Protein AF-A0A4V2MLA4-F1 (afdb_monomer_lite)

Structure (mmCIF, N/CA/C/O backbone):
data_AF-A0A4V2MLA4-F1
#
_entry.id   AF-A0A4V2MLA4-F1
#
loop_
_atom_site.group_PDB
_atom_site.id
_atom_site.type_symbol
_atom_site.label_atom_id
_atom_site.label_alt_id
_atom_site.label_comp_id
_atom_site.label_asym_id
_atom_site.label_entity_id
_atom_site.label_seq_id
_atom_site.pdbx_PDB_ins_code
_atom_site.Cartn_x
_atom_site.Cartn_y
_atom_site.Cartn_z
_atom_site.occupancy
_atom_site.B_iso_or_equiv
_atom_site.auth_seq_id
_atom_site.auth_comp_id
_atom_site.auth_asym_id
_atom_site.auth_atom_id
_atom_site.pdbx_PDB_model_num
ATOM 1 N N . MET A 1 1 ? 18.076 12.210 10.062 1.00 41.53 1 MET A N 1
ATOM 2 C CA . MET A 1 1 ? 19.014 11.204 9.515 1.00 41.53 1 MET A CA 1
ATOM 3 C C . MET A 1 1 ? 18.924 11.307 7.999 1.00 41.53 1 MET A C 1
ATOM 5 O O . MET A 1 1 ? 17.807 11.365 7.503 1.00 41.53 1 MET A O 1
ATOM 9 N N . LYS A 1 2 ? 20.040 11.474 7.280 1.00 55.75 2 LYS A N 1
ATOM 10 C CA . LYS A 1 2 ? 20.019 11.606 5.814 1.00 55.75 2 LYS A CA 1
ATOM 11 C C . LYS A 1 2 ? 19.765 10.215 5.224 1.00 55.75 2 LYS A C 1
ATOM 13 O O . LYS A 1 2 ? 20.585 9.337 5.453 1.00 55.75 2 LYS A O 1
ATOM 18 N N . THR A 1 3 ? 18.634 10.016 4.548 1.00 68.50 3 THR A N 1
ATOM 19 C CA . THR A 1 3 ? 18.292 8.730 3.920 1.00 68.50 3 THR A CA 1
ATOM 20 C C . THR A 1 3 ? 19.316 8.403 2.831 1.00 68.50 3 THR A C 1
ATOM 22 O O . THR A 1 3 ? 19.643 9.270 2.016 1.00 68.50 3 THR A O 1
ATOM 25 N N . THR A 1 4 ? 19.843 7.184 2.831 1.00 77.75 4 THR A N 1
ATOM 26 C CA . THR A 1 4 ? 20.733 6.657 1.787 1.00 77.75 4 THR A CA 1
ATOM 27 C C . THR A 1 4 ? 19.942 5.799 0.794 1.00 77.75 4 THR A C 1
ATOM 29 O O . THR A 1 4 ? 18.790 5.457 1.051 1.00 77.75 4 THR A O 1
ATOM 32 N N . LEU A 1 5 ? 20.528 5.455 -0.359 1.00 78.94 5 LEU A N 1
ATOM 33 C CA . LEU A 1 5 ? 19.864 4.570 -1.330 1.00 78.94 5 LEU A CA 1
ATOM 34 C C . LEU A 1 5 ? 19.637 3.159 -0.756 1.00 78.94 5 LEU A C 1
ATOM 36 O O . LEU A 1 5 ? 18.605 2.549 -1.028 1.00 78.94 5 LEU A O 1
ATOM 40 N N . ASP A 1 6 ? 20.540 2.686 0.108 1.00 78.25 6 ASP A N 1
ATOM 41 C CA . ASP A 1 6 ? 20.429 1.376 0.762 1.00 78.25 6 ASP A CA 1
ATOM 42 C C . ASP A 1 6 ? 19.224 1.291 1.714 1.00 78.25 6 ASP A C 1
ATOM 44 O O . ASP A 1 6 ? 18.687 0.205 1.940 1.00 78.25 6 ASP A O 1
ATOM 48 N N . ASP A 1 7 ? 18.722 2.431 2.204 1.00 85.31 7 ASP A N 1
ATOM 49 C CA . ASP A 1 7 ? 17.543 2.484 3.074 1.00 85.31 7 ASP A CA 1
ATOM 50 C C . ASP A 1 7 ? 16.249 2.054 2.360 1.00 85.31 7 ASP A C 1
ATOM 52 O O . ASP A 1 7 ? 15.226 1.875 3.023 1.00 85.31 7 ASP A O 1
ATOM 56 N N . TYR A 1 8 ? 16.249 1.894 1.031 1.00 88.81 8 TYR A N 1
ATOM 57 C CA . TYR A 1 8 ? 15.090 1.449 0.238 1.00 88.81 8 TYR A CA 1
ATOM 58 C C . TYR A 1 8 ? 15.125 -0.037 -0.120 1.00 88.81 8 TYR A C 1
ATOM 60 O O . TYR A 1 8 ? 14.136 -0.568 -0.625 1.00 88.81 8 TYR A O 1
ATOM 68 N N . LYS A 1 9 ? 16.234 -0.727 0.164 1.00 88.25 9 LYS A N 1
ATOM 69 C CA . LYS A 1 9 ? 16.404 -2.140 -0.167 1.00 88.25 9 LYS A CA 1
ATOM 70 C C . LYS A 1 9 ? 15.458 -3.020 0.646 1.00 88.25 9 LYS A C 1
ATOM 72 O O . LYS A 1 9 ? 15.705 -3.300 1.821 1.00 88.25 9 LYS A O 1
ATOM 77 N N . LEU A 1 10 ? 14.376 -3.458 0.016 1.00 88.38 10 LEU A N 1
ATOM 78 C CA . LEU A 1 10 ? 13.401 -4.363 0.615 1.00 88.38 10 LEU A CA 1
ATOM 79 C C . LEU A 1 10 ? 13.904 -5.805 0.517 1.00 88.38 10 LEU A C 1
ATOM 81 O O . LEU A 1 10 ? 14.419 -6.210 -0.528 1.00 88.38 10 LEU A O 1
ATOM 85 N N . SER A 1 11 ? 13.758 -6.585 1.584 1.00 87.12 11 SER A N 1
ATOM 86 C CA . SER A 1 11 ? 14.034 -8.020 1.538 1.00 87.12 11 SER A CA 1
ATOM 87 C C . SER A 1 11 ? 12.786 -8.823 1.131 1.00 87.12 11 SER A C 1
ATOM 89 O O . SER A 1 11 ? 11.661 -8.420 1.437 1.00 87.12 11 SER A O 1
ATOM 91 N N . PRO A 1 12 ? 12.945 -10.013 0.517 1.00 84.44 12 PRO A N 1
ATOM 92 C CA . PRO A 1 12 ? 11.810 -10.879 0.189 1.00 84.44 12 PRO A CA 1
ATOM 93 C C . PRO A 1 12 ? 10.926 -11.242 1.394 1.00 84.44 12 PRO A C 1
ATOM 95 O O . PRO A 1 12 ? 9.725 -11.440 1.235 1.00 84.44 12 PRO A O 1
ATOM 98 N N . ALA A 1 13 ? 11.503 -11.315 2.599 1.00 84.75 13 ALA A N 1
ATOM 99 C CA . ALA A 1 13 ? 10.779 -11.642 3.827 1.00 84.75 13 ALA A CA 1
ATOM 100 C C . ALA A 1 13 ? 9.806 -10.533 4.273 1.00 84.75 13 ALA A C 1
ATOM 102 O O . ALA A 1 13 ? 8.879 -10.800 5.035 1.00 84.75 13 ALA A O 1
ATOM 103 N N . GLU A 1 14 ? 10.001 -9.301 3.798 1.00 85.94 14 GLU A N 1
ATOM 104 C CA . GLU A 1 14 ? 9.202 -8.133 4.179 1.00 85.94 14 GLU A CA 1
ATOM 105 C C . GLU A 1 14 ? 8.038 -7.861 3.210 1.00 85.94 14 GLU A C 1
ATOM 107 O O . GLU A 1 14 ? 7.083 -7.181 3.588 1.00 85.94 14 GLU A O 1
ATOM 112 N N . LEU A 1 15 ? 8.067 -8.432 1.996 1.00 84.19 15 LEU A N 1
ATOM 113 C CA . LEU A 1 15 ? 7.023 -8.267 0.973 1.00 84.19 15 LEU A CA 1
ATOM 114 C C . LEU A 1 15 ? 5.600 -8.584 1.467 1.00 84.19 15 LEU A C 1
ATOM 116 O O . LEU A 1 15 ? 4.712 -7.770 1.210 1.00 84.19 15 LEU A O 1
ATOM 120 N N . PRO A 1 16 ? 5.342 -9.683 2.211 1.00 82.88 16 PRO A N 1
ATOM 121 C CA . PRO A 1 16 ? 3.998 -9.958 2.721 1.00 82.88 16 PRO A CA 1
ATOM 122 C C . PRO A 1 16 ? 3.444 -8.826 3.593 1.00 82.88 16 PRO A C 1
ATOM 124 O O . PRO A 1 16 ? 2.249 -8.537 3.558 1.00 82.88 16 PRO A O 1
ATOM 127 N N . GLY A 1 17 ? 4.313 -8.145 4.344 1.00 83.00 17 GLY A N 1
ATOM 128 C CA . GLY A 1 17 ? 3.914 -6.996 5.145 1.00 83.00 17 GLY A CA 1
ATOM 129 C C . GLY A 1 17 ? 3.546 -5.778 4.294 1.00 83.00 17 GLY A C 1
ATOM 130 O O . GLY A 1 17 ? 2.612 -5.061 4.647 1.00 83.00 17 GLY A O 1
ATOM 131 N N . ILE A 1 18 ? 4.218 -5.574 3.155 1.00 87.88 18 ILE A N 1
ATOM 132 C CA . ILE A 1 18 ? 3.876 -4.515 2.190 1.00 87.88 18 ILE A CA 1
ATOM 133 C C . ILE A 1 18 ? 2.531 -4.802 1.525 1.00 87.88 18 ILE A C 1
ATOM 135 O O . ILE A 1 18 ? 1.680 -3.920 1.459 1.00 87.88 18 ILE A O 1
ATOM 139 N N . VAL A 1 19 ? 2.295 -6.046 1.104 1.00 86.56 19 VAL A N 1
ATOM 140 C CA . VAL A 1 19 ? 1.008 -6.469 0.527 1.00 86.56 19 VAL A CA 1
ATOM 141 C C . VAL A 1 19 ? -0.127 -6.295 1.542 1.00 86.56 19 VAL A C 1
ATOM 143 O O . VAL A 1 19 ? -1.178 -5.750 1.206 1.00 86.56 19 VAL A O 1
ATOM 146 N N . GLY A 1 20 ? 0.094 -6.682 2.804 1.00 86.00 20 GLY A N 1
ATOM 147 C CA . GLY A 1 20 ? -0.868 -6.464 3.888 1.00 86.00 20 GLY A CA 1
ATOM 148 C C . GLY A 1 20 ? -1.164 -4.982 4.140 1.00 86.00 20 GLY A C 1
ATOM 149 O O . GLY A 1 20 ? -2.313 -4.612 4.381 1.00 86.00 20 GLY A O 1
ATOM 150 N N . TRP A 1 21 ? -0.149 -4.124 4.026 1.00 89.38 21 TRP A N 1
ATOM 151 C CA . TRP A 1 21 ? -0.308 -2.675 4.105 1.00 89.38 21 TRP A CA 1
ATOM 152 C C . TRP A 1 21 ? -1.125 -2.102 2.929 1.00 89.38 21 TRP A C 1
ATOM 154 O O . TRP A 1 21 ? -2.052 -1.325 3.163 1.00 89.38 21 TRP A O 1
ATOM 164 N N . ILE A 1 22 ? -0.861 -2.517 1.685 1.00 90.19 22 ILE A N 1
ATOM 165 C CA . ILE A 1 22 ? -1.658 -2.087 0.521 1.00 90.19 22 ILE A CA 1
ATOM 166 C C . ILE A 1 22 ? -3.114 -2.526 0.686 1.00 90.19 22 ILE A C 1
ATOM 168 O O . ILE A 1 22 ? -4.025 -1.721 0.518 1.00 90.19 22 ILE A O 1
ATOM 172 N N . ALA A 1 23 ? -3.349 -3.779 1.083 1.00 90.00 23 ALA A N 1
ATOM 173 C CA . ALA A 1 23 ? -4.695 -4.301 1.306 1.00 90.00 23 ALA A CA 1
ATOM 174 C C . ALA A 1 23 ? -5.464 -3.529 2.396 1.00 90.00 23 ALA A C 1
ATOM 176 O O . ALA A 1 23 ? -6.693 -3.412 2.333 1.00 90.00 23 ALA A O 1
ATOM 177 N N . PHE A 1 24 ? -4.752 -3.005 3.399 1.00 91.31 24 PHE A N 1
ATOM 178 C CA . PHE A 1 24 ? -5.323 -2.131 4.420 1.00 91.31 24 PHE A CA 1
ATOM 179 C C . PHE A 1 24 ? -5.779 -0.793 3.822 1.00 91.31 24 PHE A C 1
ATOM 181 O O . PHE A 1 24 ? -6.933 -0.409 4.014 1.00 91.31 24 PHE A O 1
ATOM 188 N N . LEU A 1 25 ? -4.930 -0.118 3.043 1.00 91.44 25 LEU A N 1
ATOM 189 C CA . LEU A 1 25 ? -5.293 1.131 2.362 1.00 91.44 25 LEU A CA 1
ATOM 190 C C . LEU A 1 25 ? -6.412 0.945 1.333 1.00 91.44 25 LEU A C 1
ATOM 192 O O . LEU A 1 25 ? -7.350 1.727 1.289 1.00 91.44 25 LEU A O 1
ATOM 196 N N . GLU A 1 26 ? -6.402 -0.151 0.586 1.00 91.50 26 GLU A N 1
ATOM 197 C CA . GLU A 1 26 ? -7.479 -0.524 -0.342 1.00 91.50 26 GLU A CA 1
ATOM 198 C C . GLU A 1 26 ? -8.786 -0.913 0.382 1.00 91.50 26 GLU A C 1
ATOM 200 O O . GLU A 1 26 ? -9.810 -1.174 -0.249 1.00 91.50 26 GLU A O 1
ATOM 205 N N . THR A 1 27 ? -8.780 -0.974 1.718 1.00 90.62 27 THR A N 1
ATOM 206 C CA . THR A 1 27 ? -9.997 -1.111 2.534 1.00 90.62 27 THR A CA 1
ATOM 207 C C . THR A 1 27 ? -10.428 0.225 3.149 1.00 90.62 27 THR A C 1
ATOM 209 O O . THR A 1 27 ? -11.622 0.503 3.177 1.00 90.62 27 THR A O 1
ATOM 212 N N . PHE A 1 28 ? -9.491 1.037 3.651 1.00 91.94 28 PHE A N 1
ATOM 213 C CA . PHE A 1 28 ? -9.809 2.211 4.484 1.00 91.94 28 PHE A CA 1
ATOM 214 C C . PHE A 1 28 ? -9.391 3.561 3.915 1.00 91.94 28 PHE A C 1
ATOM 216 O O . PHE A 1 28 ? -9.677 4.569 4.555 1.00 91.94 28 PHE A O 1
ATOM 223 N N . GLY A 1 29 ? -8.695 3.593 2.779 1.00 92.25 29 GLY A N 1
ATOM 224 C CA . GLY A 1 29 ? -8.174 4.816 2.177 1.00 92.25 29 GLY A CA 1
ATOM 225 C C . GLY A 1 29 ? -9.256 5.877 2.005 1.00 92.25 29 GLY A C 1
ATOM 226 O O . GLY A 1 29 ? -10.429 5.554 1.801 1.00 92.25 29 GLY A O 1
ATOM 227 N N . SER A 1 30 ? -8.889 7.154 2.113 1.00 91.00 30 SER A N 1
ATOM 228 C CA . SER A 1 30 ? -9.884 8.237 2.176 1.00 91.00 30 SER A CA 1
ATOM 229 C C . SER A 1 30 ? -10.715 8.382 0.897 1.00 91.00 30 SER A C 1
ATOM 231 O O . SER A 1 30 ? -11.807 8.950 0.926 1.00 91.00 30 SER A O 1
ATOM 233 N N . GLY A 1 31 ? -10.221 7.858 -0.225 1.00 87.19 31 GLY A N 1
ATOM 234 C CA . GLY A 1 31 ? -10.922 7.786 -1.500 1.00 87.19 31 GLY A CA 1
ATOM 235 C C . GLY A 1 31 ? -11.660 6.473 -1.754 1.00 87.19 31 GLY A C 1
ATOM 236 O O . GLY A 1 31 ? -12.089 6.275 -2.896 1.00 87.19 31 GLY A O 1
ATOM 237 N N . MET A 1 32 ? -11.767 5.586 -0.759 1.00 89.56 32 MET A N 1
ATOM 238 C CA . MET A 1 32 ? -12.465 4.301 -0.847 1.00 89.56 32 MET A CA 1
ATOM 239 C C . MET A 1 32 ? -13.926 4.410 -0.380 1.00 89.56 32 MET A C 1
ATOM 241 O O . MET A 1 32 ? -14.254 5.271 0.440 1.00 89.56 32 MET A O 1
ATOM 245 N N . PRO A 1 33 ? -14.834 3.547 -0.880 1.00 84.25 33 PRO A N 1
ATOM 246 C CA . PRO A 1 33 ? -16.208 3.497 -0.392 1.00 84.25 33 PRO A CA 1
ATOM 247 C C . PRO A 1 33 ? -16.277 3.202 1.111 1.00 84.25 33 PRO A C 1
ATOM 249 O O . PRO A 1 33 ? -15.558 2.343 1.619 1.00 84.25 33 PRO A O 1
ATOM 252 N N . VAL A 1 34 ? -17.195 3.874 1.809 1.00 79.94 34 VAL A N 1
ATOM 253 C CA . VAL A 1 34 ? -17.460 3.615 3.229 1.00 79.94 34 VAL A CA 1
ATOM 254 C C . VAL A 1 34 ? -18.070 2.222 3.387 1.00 79.94 34 VAL A C 1
ATOM 256 O O . VAL A 1 34 ? -19.056 1.891 2.728 1.00 79.94 34 VAL A O 1
ATOM 259 N N . ILE A 1 35 ? -17.502 1.417 4.281 1.00 81.06 35 ILE A N 1
ATOM 260 C CA . ILE A 1 35 ? -18.034 0.099 4.646 1.00 81.06 35 ILE A CA 1
ATOM 261 C C . ILE A 1 35 ? -18.955 0.213 5.870 1.00 81.06 35 ILE A C 1
ATOM 263 O O . ILE A 1 35 ? -18.733 1.060 6.735 1.00 81.06 35 ILE A O 1
ATOM 267 N N . SER A 1 36 ? -19.982 -0.639 5.954 1.00 73.25 36 SER A N 1
ATOM 268 C CA . SER A 1 36 ? -21.043 -0.558 6.976 1.00 73.25 36 SER A CA 1
ATOM 269 C C . SER A 1 36 ? -20.537 -0.647 8.423 1.00 73.25 36 SER A C 1
ATOM 271 O O . SER A 1 36 ? -21.133 -0.025 9.293 1.00 73.25 36 SER A O 1
ATOM 273 N N . ASP A 1 37 ? -19.416 -1.342 8.660 1.00 77.50 37 ASP A N 1
ATOM 274 C CA . ASP A 1 37 ? -18.774 -1.525 9.975 1.00 77.50 37 ASP A CA 1
ATOM 275 C C . ASP A 1 37 ? -17.315 -1.013 9.997 1.00 77.50 37 ASP A C 1
ATOM 277 O O . ASP A 1 37 ? -16.410 -1.655 10.539 1.00 77.50 37 ASP A O 1
ATOM 281 N N . ALA A 1 38 ? -17.059 0.152 9.388 1.00 81.38 38 ALA A N 1
ATOM 282 C CA . ALA A 1 38 ? -15.704 0.688 9.189 1.00 81.38 38 ALA A CA 1
ATOM 283 C C . ALA A 1 38 ? -14.855 0.756 10.466 1.00 81.38 38 ALA A C 1
ATOM 285 O O . ALA A 1 38 ? -13.670 0.429 10.429 1.00 81.38 38 ALA A O 1
ATOM 286 N N . THR A 1 39 ? -15.457 1.133 11.596 1.00 82.75 39 THR A N 1
ATOM 287 C CA . THR A 1 39 ? -14.780 1.223 12.896 1.00 82.75 39 THR A CA 1
ATOM 288 C C . THR A 1 39 ? -14.265 -0.139 13.363 1.00 82.75 39 THR A C 1
ATOM 290 O O . THR A 1 39 ? -13.076 -0.285 13.645 1.00 82.75 39 THR A O 1
ATOM 293 N N . ARG A 1 40 ? -15.138 -1.155 13.404 1.00 80.94 40 ARG A N 1
ATOM 294 C CA . ARG A 1 40 ? -14.776 -2.521 13.812 1.00 80.94 40 ARG A CA 1
ATOM 295 C C . ARG A 1 40 ? -13.691 -3.087 12.902 1.00 80.94 40 ARG A C 1
ATOM 297 O O . ARG A 1 40 ? -12.659 -3.542 13.387 1.00 80.94 40 ARG A O 1
ATOM 304 N N . GLU A 1 41 ? -13.913 -3.033 11.593 1.00 86.62 41 GLU A N 1
ATOM 305 C CA . GLU A 1 41 ? -12.985 -3.564 10.593 1.00 86.62 41 GLU A CA 1
ATOM 306 C C . GLU A 1 41 ? -11.607 -2.900 10.681 1.00 86.62 41 GLU A C 1
ATOM 308 O O . GLU A 1 41 ? -10.581 -3.579 10.604 1.00 86.62 41 GLU A O 1
ATOM 313 N N . PHE A 1 42 ? -11.560 -1.581 10.883 1.00 89.00 42 PHE A N 1
ATOM 314 C CA . PHE A 1 42 ? -10.305 -0.845 11.030 1.00 89.00 42 PHE A CA 1
ATOM 315 C C . PHE A 1 42 ? -9.478 -1.375 12.202 1.00 89.00 42 PHE A C 1
ATOM 317 O O . PHE A 1 42 ? -8.303 -1.706 12.035 1.00 89.00 42 PHE A O 1
ATOM 324 N N . PHE A 1 43 ? -10.105 -1.520 13.368 1.00 84.44 43 PHE A N 1
ATOM 325 C CA . PHE A 1 43 ? -9.464 -2.014 14.585 1.00 84.44 43 PHE A CA 1
ATOM 326 C C . PHE A 1 43 ? -9.028 -3.480 14.504 1.00 84.44 43 PHE A C 1
ATOM 328 O O . PHE A 1 43 ? -7.994 -3.845 15.059 1.00 84.44 43 PHE A O 1
ATOM 335 N N . VAL A 1 44 ? -9.758 -4.321 13.769 1.00 82.38 44 VAL A N 1
ATOM 336 C CA . VAL A 1 44 ? -9.326 -5.700 13.492 1.00 82.38 44 VAL A CA 1
ATOM 337 C C . VAL A 1 44 ? -8.099 -5.704 12.577 1.00 82.38 44 VAL A C 1
ATOM 339 O O . VAL A 1 44 ? -7.102 -6.384 12.836 1.00 82.38 44 VAL A O 1
ATOM 342 N N . LYS A 1 45 ? -8.140 -4.936 11.486 1.00 86.62 45 LYS A N 1
ATOM 343 C CA . LYS A 1 45 ? -7.092 -4.979 10.461 1.00 86.62 45 LYS A CA 1
ATOM 344 C C . LYS A 1 45 ? -5.805 -4.273 10.878 1.00 86.62 45 LYS A C 1
ATOM 346 O O . LYS A 1 45 ? -4.730 -4.704 10.457 1.00 86.62 45 LYS A O 1
ATOM 351 N N . ILE A 1 46 ? -5.871 -3.250 11.732 1.00 84.88 46 ILE A N 1
ATOM 352 C CA . ILE A 1 46 ? -4.676 -2.529 12.198 1.00 84.88 46 ILE A CA 1
ATOM 353 C C . ILE A 1 46 ? -3.729 -3.420 13.010 1.00 84.88 46 ILE A C 1
ATOM 355 O O . ILE A 1 46 ? -2.512 -3.251 12.937 1.00 84.88 46 ILE A O 1
ATOM 359 N N . ILE A 1 47 ? -4.262 -4.435 13.698 1.00 77.75 47 ILE A N 1
ATOM 360 C CA . ILE A 1 47 ? -3.460 -5.455 14.382 1.00 77.75 47 ILE A CA 1
ATOM 361 C C . ILE A 1 47 ? -2.600 -6.233 13.388 1.00 77.75 47 ILE A C 1
ATOM 363 O O . ILE A 1 47 ? -1.415 -6.443 13.628 1.00 77.75 47 ILE A O 1
ATOM 367 N N . SER A 1 48 ? -3.162 -6.605 12.238 1.00 76.12 48 SER A N 1
ATOM 368 C CA . SER A 1 48 ? -2.405 -7.316 11.199 1.00 76.12 48 SER A CA 1
ATOM 369 C C . SER A 1 48 ? -1.296 -6.441 10.600 1.00 76.12 48 SER A C 1
ATOM 371 O O . SER A 1 48 ? -0.218 -6.937 10.275 1.00 76.12 48 SER A O 1
ATOM 373 N N . VAL A 1 49 ? -1.524 -5.126 10.488 1.00 81.19 49 VAL A N 1
ATOM 374 C CA . VAL A 1 49 ? -0.485 -4.166 10.075 1.00 81.19 49 VAL A CA 1
ATOM 375 C C . VAL A 1 49 ? 0.621 -4.064 11.137 1.00 81.19 49 VAL A C 1
ATOM 377 O O . VAL A 1 49 ? 1.803 -4.052 10.790 1.00 81.19 49 VAL A O 1
ATOM 380 N N . SER A 1 50 ? 0.255 -4.053 12.422 1.00 78.75 50 SER A N 1
ATOM 381 C CA . SER A 1 50 ? 1.193 -4.026 13.553 1.00 78.75 50 SER A CA 1
ATOM 382 C C . SER A 1 50 ? 2.077 -5.272 13.643 1.00 78.75 50 SER A C 1
ATOM 384 O O . SER A 1 50 ? 3.302 -5.155 13.726 1.00 78.75 50 SER A O 1
ATOM 386 N N . ASP A 1 51 ? 1.495 -6.466 13.516 1.00 75.44 51 ASP A N 1
ATOM 387 C CA . ASP A 1 51 ? 2.255 -7.723 13.523 1.00 75.44 51 ASP A CA 1
ATOM 388 C C . ASP A 1 51 ? 3.352 -7.720 12.451 1.00 75.44 51 ASP A C 1
ATOM 390 O O . ASP A 1 51 ? 4.506 -8.074 12.712 1.00 75.44 51 ASP A O 1
ATOM 394 N N . ASN A 1 52 ? 3.002 -7.274 11.242 1.00 74.31 52 ASN A N 1
ATOM 395 C CA . ASN A 1 52 ? 3.926 -7.202 10.117 1.00 74.31 52 ASN A CA 1
ATOM 396 C C . ASN A 1 52 ? 5.010 -6.136 10.316 1.00 74.31 52 ASN A C 1
ATOM 398 O O . ASN A 1 52 ? 6.152 -6.351 9.913 1.00 74.31 52 ASN A O 1
ATOM 402 N N . PHE A 1 53 ? 4.694 -5.021 10.979 1.00 78.62 53 PHE A N 1
ATOM 403 C CA . PHE A 1 53 ? 5.663 -3.964 11.266 1.00 78.62 53 PHE A CA 1
ATOM 404 C C . PHE A 1 53 ? 6.848 -4.446 12.111 1.00 78.62 53 PHE A C 1
ATOM 406 O O . PHE A 1 53 ? 7.988 -4.058 11.849 1.00 78.62 53 PHE A O 1
ATOM 413 N N . SER A 1 54 ? 6.606 -5.314 13.100 1.00 74.19 54 SER A N 1
ATOM 414 C CA . SER A 1 54 ? 7.670 -5.867 13.955 1.00 74.19 54 SER A CA 1
ATOM 415 C C . SER A 1 54 ? 8.738 -6.631 13.157 1.00 74.19 54 SER A C 1
ATOM 417 O O . SER A 1 54 ? 9.907 -6.650 13.542 1.00 74.19 54 SER A O 1
ATOM 419 N N . ARG A 1 55 ? 8.345 -7.195 12.008 1.00 74.19 55 ARG A N 1
ATOM 420 C CA . ARG A 1 55 ? 9.188 -7.988 11.106 1.00 74.19 55 ARG A CA 1
ATOM 421 C C . ARG A 1 55 ? 9.893 -7.149 10.036 1.00 74.19 55 ARG A C 1
ATOM 423 O O . ARG A 1 55 ? 10.741 -7.683 9.329 1.00 74.19 55 ARG A O 1
ATOM 430 N N . MET A 1 56 ? 9.570 -5.858 9.920 1.00 80.62 56 MET A N 1
ATOM 431 C CA . MET A 1 56 ? 10.200 -4.952 8.957 1.00 80.62 56 MET A CA 1
ATOM 432 C C . MET A 1 56 ? 11.441 -4.287 9.538 1.00 80.62 56 MET A C 1
ATOM 434 O O . MET A 1 56 ? 11.381 -3.529 10.504 1.00 80.62 56 MET A O 1
ATOM 438 N N . THR A 1 57 ? 12.570 -4.521 8.894 1.00 84.19 57 THR A N 1
ATOM 439 C CA . THR A 1 57 ? 13.873 -3.927 9.194 1.00 84.19 57 THR A CA 1
ATOM 440 C C . THR A 1 57 ? 14.232 -2.794 8.235 1.00 84.19 57 THR A C 1
ATOM 442 O O . THR A 1 57 ? 14.984 -1.901 8.624 1.00 84.19 57 THR A O 1
ATOM 445 N N . ASN A 1 58 ? 13.667 -2.776 7.021 1.00 87.69 58 ASN A N 1
ATOM 446 C CA . ASN A 1 58 ? 13.938 -1.736 6.038 1.00 87.69 58 ASN A CA 1
ATOM 447 C C . ASN A 1 58 ? 13.460 -0.349 6.534 1.00 87.69 58 ASN A C 1
ATOM 449 O O . ASN A 1 58 ? 12.261 -0.172 6.764 1.00 87.69 58 ASN A O 1
ATOM 453 N N . PRO A 1 59 ? 14.340 0.665 6.641 1.00 87.25 59 PRO A N 1
ATOM 454 C CA . PRO A 1 59 ? 13.971 1.968 7.194 1.00 87.25 59 PRO A CA 1
ATOM 455 C C . PRO A 1 59 ? 12.888 2.719 6.411 1.00 87.25 59 PRO A C 1
ATOM 457 O O . PRO A 1 59 ? 12.027 3.344 7.032 1.00 87.25 59 PRO A O 1
ATOM 460 N N . SER A 1 60 ? 12.902 2.672 5.075 1.00 88.75 60 SER A N 1
ATOM 461 C CA . SER A 1 60 ? 11.964 3.434 4.235 1.00 88.75 60 SER A CA 1
ATOM 462 C C . SER A 1 60 ? 10.556 2.841 4.248 1.00 88.75 60 SER A C 1
ATOM 464 O O . SER A 1 60 ? 9.579 3.564 4.444 1.00 88.75 60 SER A O 1
ATOM 466 N N . TYR A 1 61 ? 10.439 1.520 4.119 1.00 87.31 61 TYR A N 1
ATOM 467 C CA . TYR A 1 61 ? 9.157 0.822 4.226 1.00 87.31 61 TYR A CA 1
ATOM 468 C C . TYR A 1 61 ? 8.629 0.824 5.664 1.00 87.31 61 TYR A C 1
ATOM 470 O O . TYR A 1 61 ? 7.440 1.048 5.897 1.00 87.31 61 TYR A O 1
ATOM 478 N N . ARG A 1 62 ? 9.518 0.693 6.658 1.00 86.25 62 ARG A N 1
ATOM 479 C CA . ARG A 1 62 ? 9.147 0.861 8.066 1.00 86.25 62 ARG A CA 1
ATOM 480 C C . ARG A 1 62 ? 8.659 2.282 8.337 1.00 86.25 62 ARG A C 1
ATOM 482 O O . ARG A 1 62 ? 7.697 2.446 9.077 1.00 86.25 62 ARG A O 1
ATOM 489 N N . TRP A 1 63 ? 9.267 3.309 7.739 1.00 87.25 63 TRP A N 1
ATOM 490 C CA . TRP A 1 63 ? 8.789 4.691 7.855 1.00 87.25 63 TRP A CA 1
ATOM 491 C C . TRP A 1 63 ? 7.351 4.844 7.342 1.00 87.25 63 TRP A C 1
ATOM 493 O O . TRP A 1 63 ? 6.555 5.491 8.026 1.00 87.25 63 TRP A O 1
ATOM 503 N N . MET A 1 64 ? 6.996 4.209 6.215 1.00 81.94 64 MET A N 1
ATOM 504 C CA . MET A 1 64 ? 5.628 4.264 5.685 1.00 81.94 64 MET A CA 1
ATOM 505 C C . MET A 1 64 ? 4.632 3.803 6.743 1.00 81.94 64 MET A C 1
ATOM 507 O O . MET A 1 64 ? 3.780 4.578 7.164 1.00 81.94 64 MET A O 1
ATOM 511 N N . ILE A 1 65 ? 4.798 2.593 7.274 1.00 81.88 65 ILE A N 1
ATOM 512 C CA . ILE A 1 65 ? 3.882 2.064 8.292 1.00 81.88 65 ILE A CA 1
ATOM 513 C C . ILE A 1 65 ? 3.980 2.853 9.607 1.00 81.88 65 ILE A C 1
ATOM 515 O O . ILE A 1 65 ? 2.967 3.124 10.248 1.00 81.88 65 ILE A O 1
ATOM 519 N N . LYS A 1 66 ? 5.179 3.307 9.994 1.00 83.31 66 LYS A N 1
ATOM 520 C CA . LYS A 1 66 ? 5.379 4.104 11.213 1.00 83.31 66 LYS A CA 1
ATOM 521 C C . LYS A 1 66 ? 4.602 5.418 11.178 1.00 83.31 66 LYS A C 1
ATOM 523 O O . LYS A 1 66 ? 4.142 5.856 12.227 1.00 83.31 66 LYS A O 1
ATOM 528 N N . SER A 1 67 ? 4.435 6.044 10.014 1.00 84.31 67 SER A N 1
ATOM 529 C CA . SER A 1 67 ? 3.661 7.286 9.911 1.00 84.31 67 SER A CA 1
ATOM 530 C C . SER A 1 67 ? 2.186 7.095 10.292 1.00 84.31 67 SER A C 1
ATOM 532 O O . SER A 1 67 ? 1.627 7.964 10.954 1.00 84.31 67 SER A O 1
ATOM 534 N N . MET A 1 68 ? 1.600 5.920 10.022 1.00 86.00 68 MET A N 1
ATOM 535 C CA . MET A 1 68 ? 0.278 5.550 10.538 1.00 86.00 68 MET A CA 1
ATOM 536 C C . MET A 1 68 ? 0.275 5.489 12.073 1.00 86.00 68 MET A C 1
ATOM 538 O O . MET A 1 68 ? -0.616 6.052 12.704 1.00 86.00 68 MET A O 1
ATOM 542 N N . PHE A 1 69 ? 1.286 4.872 12.697 1.00 84.50 69 PHE A N 1
ATOM 543 C CA . PHE A 1 69 ? 1.393 4.835 14.163 1.00 84.50 69 PHE A CA 1
ATOM 544 C C . PHE A 1 69 ? 1.627 6.212 14.782 1.00 84.50 69 PHE A C 1
ATOM 546 O O . PHE A 1 69 ? 1.087 6.499 15.846 1.00 84.50 69 PHE A O 1
ATOM 553 N N . THR A 1 70 ? 2.365 7.096 14.111 1.00 84.62 70 THR A N 1
ATOM 554 C CA . THR A 1 70 ? 2.468 8.502 14.520 1.00 84.62 70 THR A CA 1
ATOM 555 C C . THR A 1 70 ? 1.091 9.169 14.519 1.00 84.62 70 THR A C 1
ATOM 557 O O . THR A 1 70 ? 0.745 9.842 15.489 1.00 84.62 70 THR A O 1
ATOM 560 N N . SER A 1 71 ? 0.277 8.944 13.481 1.00 86.69 71 SER A N 1
ATOM 561 C CA . SER A 1 71 ? -1.097 9.457 13.420 1.00 86.69 71 SER A CA 1
ATOM 562 C C . SER A 1 71 ? -1.981 8.888 14.535 1.00 86.69 71 SER A C 1
ATOM 564 O O . SER A 1 71 ? -2.719 9.648 15.161 1.00 86.69 71 SER A O 1
ATOM 566 N N . LEU A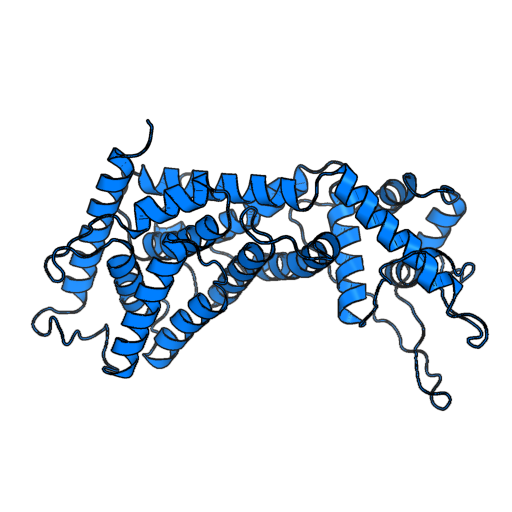 1 72 ? -1.868 7.594 14.857 1.00 86.31 72 LEU A N 1
ATOM 567 C CA . LEU A 1 72 ? -2.559 6.983 16.005 1.00 86.31 72 LEU A CA 1
ATOM 568 C C . LEU A 1 72 ? -2.124 7.606 17.339 1.00 86.31 72 LEU A C 1
ATOM 570 O O . LEU A 1 72 ? -2.964 7.941 18.168 1.00 86.31 72 LEU A O 1
ATOM 574 N N . ASN A 1 73 ? -0.823 7.826 17.532 1.00 83.38 73 ASN A N 1
ATOM 575 C CA . ASN A 1 73 ? -0.281 8.434 18.750 1.00 83.38 73 ASN A CA 1
ATOM 576 C C . ASN A 1 73 ? -0.680 9.909 18.926 1.00 83.38 73 ASN A C 1
ATOM 578 O O . ASN A 1 73 ? -0.546 10.445 20.022 1.00 83.38 73 ASN A O 1
ATOM 582 N N . SER A 1 74 ? -1.193 10.562 17.877 1.00 84.19 74 SER A N 1
ATOM 583 C CA . SER A 1 74 ? -1.756 11.917 17.966 1.00 84.19 74 SER A CA 1
ATOM 584 C C . SER A 1 74 ? -3.174 11.961 18.551 1.00 84.19 74 SER A C 1
ATOM 586 O O . SER A 1 74 ? -3.664 13.040 18.889 1.00 84.19 74 SER A O 1
ATOM 588 N N . ILE A 1 75 ? -3.852 10.815 18.660 1.00 84.31 75 ILE A N 1
ATOM 589 C CA . ILE A 1 75 ? -5.193 10.732 19.236 1.00 84.31 75 ILE A CA 1
ATOM 590 C C . ILE A 1 75 ? -5.094 10.880 20.756 1.00 84.31 75 ILE A C 1
ATOM 592 O O . ILE A 1 75 ? -4.255 10.262 21.411 1.00 84.31 75 ILE A O 1
ATOM 596 N N . THR A 1 76 ? -5.964 11.709 21.333 1.00 80.31 76 THR A N 1
ATOM 597 C CA . THR A 1 76 ? -6.025 11.882 22.790 1.00 80.31 76 THR A CA 1
ATOM 598 C C . THR A 1 76 ? -6.397 10.556 23.455 1.00 80.31 76 THR A C 1
ATOM 600 O O . THR A 1 76 ? -7.331 9.892 23.014 1.00 80.31 76 THR A O 1
ATOM 603 N N . ASN A 1 77 ? -5.684 10.182 24.523 1.00 75.38 77 ASN A N 1
ATOM 604 C CA . ASN A 1 77 ? -5.813 8.878 25.186 1.00 75.38 77 ASN A CA 1
ATOM 605 C C . ASN A 1 77 ? -5.566 7.694 24.227 1.00 75.38 77 ASN A C 1
ATOM 607 O O . ASN A 1 77 ? -6.323 6.726 24.224 1.00 75.38 77 ASN A O 1
ATOM 611 N N . ASN A 1 78 ? -4.504 7.755 23.415 1.00 74.50 78 ASN A N 1
ATOM 612 C CA . ASN A 1 78 ? -4.126 6.724 22.434 1.00 74.50 78 ASN A CA 1
ATOM 613 C C . ASN A 1 78 ? -4.036 5.287 22.995 1.00 74.50 78 ASN A C 1
ATOM 615 O O . ASN A 1 78 ? -4.230 4.343 22.236 1.00 74.50 78 ASN A O 1
ATOM 619 N N . GLN A 1 79 ? -3.831 5.093 24.302 1.00 73.62 79 GLN A N 1
ATOM 620 C CA . GLN A 1 79 ? -3.943 3.782 24.966 1.00 73.62 79 GLN A CA 1
ATOM 621 C C . GLN A 1 79 ? -5.308 3.100 24.711 1.00 73.62 79 GLN A C 1
ATOM 623 O O . GLN A 1 79 ? -5.394 1.877 24.623 1.00 73.62 79 GLN A O 1
ATOM 628 N N . GLN A 1 80 ? -6.375 3.883 24.510 1.00 76.19 80 GLN A N 1
ATOM 629 C CA . GLN A 1 80 ? -7.715 3.392 24.168 1.00 76.19 80 GLN A CA 1
ATOM 630 C C . GLN A 1 80 ? -7.783 2.773 22.764 1.00 76.19 80 GLN A C 1
ATOM 632 O O . GLN A 1 80 ? -8.586 1.869 22.550 1.00 76.19 80 GLN A O 1
ATOM 637 N N . ILE A 1 81 ? -6.920 3.196 21.826 1.00 78.50 81 ILE A N 1
ATOM 638 C CA . ILE A 1 81 ? -6.800 2.574 20.493 1.00 78.50 81 ILE A CA 1
ATOM 639 C C . ILE A 1 81 ? -6.387 1.117 20.649 1.00 78.50 81 ILE A C 1
ATOM 641 O O . ILE A 1 81 ? -6.968 0.246 19.999 1.00 78.50 81 ILE A O 1
ATOM 645 N N . SER A 1 82 ? -5.390 0.855 21.497 1.00 75.56 82 SER A N 1
ATOM 646 C CA . SER A 1 82 ? -4.889 -0.501 21.690 1.00 75.56 82 SER A CA 1
ATOM 647 C C . SER A 1 82 ? -5.953 -1.401 22.301 1.00 75.56 82 SER A C 1
ATOM 649 O O . SER A 1 82 ? -6.291 -2.433 21.722 1.00 75.56 82 SER A O 1
ATOM 651 N N . LEU A 1 83 ? -6.586 -0.944 23.383 1.00 74.25 83 LEU A N 1
ATOM 652 C CA . LEU A 1 83 ? -7.659 -1.680 24.043 1.00 74.25 83 LEU A CA 1
ATOM 653 C C . LEU A 1 83 ? -8.841 -1.968 23.096 1.00 74.25 83 LEU A C 1
ATOM 655 O O . LEU A 1 83 ? -9.331 -3.095 23.047 1.00 74.25 83 LEU A O 1
ATOM 659 N N . ALA A 1 84 ? -9.274 -0.974 22.310 1.00 77.94 84 ALA A N 1
ATOM 660 C CA . ALA A 1 84 ? -10.340 -1.147 21.323 1.00 77.94 84 ALA A CA 1
ATOM 661 C C . ALA A 1 84 ? -9.947 -2.140 20.217 1.00 77.94 84 ALA A C 1
ATOM 663 O O . ALA A 1 84 ? -10.756 -2.981 19.830 1.00 77.94 84 ALA A O 1
ATOM 664 N N . SER A 1 85 ? -8.699 -2.087 19.743 1.00 78.62 85 SER A N 1
ATOM 665 C CA . SER A 1 85 ? -8.183 -3.009 18.724 1.00 78.62 85 SER A CA 1
ATOM 666 C C . SER A 1 85 ? -8.149 -4.447 19.221 1.00 78.62 85 SER A C 1
ATOM 668 O O . SER A 1 85 ? -8.690 -5.337 18.566 1.00 78.62 85 SER A O 1
ATOM 670 N N . GLN A 1 86 ? -7.562 -4.671 20.398 1.00 75.44 86 GLN A N 1
ATOM 671 C CA . GLN A 1 86 ? -7.464 -5.992 21.015 1.00 75.44 86 GLN A CA 1
ATOM 672 C C . GLN A 1 86 ? -8.853 -6.603 21.240 1.00 75.44 86 GLN A C 1
ATOM 674 O O . GLN A 1 86 ? -9.070 -7.773 20.921 1.00 75.44 86 GLN A O 1
ATOM 679 N N . TYR A 1 87 ? -9.815 -5.802 21.710 1.00 74.50 87 TYR A N 1
ATOM 680 C CA . TYR A 1 87 ? -11.189 -6.259 21.887 1.00 74.50 87 TYR A CA 1
ATOM 681 C C . TYR A 1 87 ? -11.874 -6.612 20.561 1.00 74.50 87 TYR A C 1
ATOM 683 O O . TYR A 1 87 ? -12.509 -7.660 20.452 1.00 74.50 87 TYR A O 1
ATOM 691 N N . MET A 1 88 ? -11.730 -5.775 19.530 1.00 77.06 88 MET A N 1
ATOM 692 C CA . MET A 1 88 ? -12.356 -6.027 18.230 1.00 77.06 88 MET A CA 1
ATOM 693 C C . MET A 1 88 ? -11.775 -7.267 17.534 1.00 77.06 88 MET A C 1
ATOM 695 O O . MET A 1 88 ? -12.530 -8.041 16.944 1.00 77.06 88 MET A O 1
ATOM 699 N N . ASP A 1 89 ? -10.466 -7.511 17.638 1.00 75.00 89 ASP A N 1
ATOM 700 C CA . ASP A 1 89 ? -9.833 -8.738 17.128 1.00 75.00 89 ASP A CA 1
ATOM 701 C C . ASP A 1 89 ? -10.219 -9.974 17.951 1.00 75.00 89 ASP A C 1
ATOM 703 O O . ASP A 1 89 ? -10.501 -11.024 17.370 1.00 75.00 89 ASP A O 1
ATOM 707 N N . PHE A 1 90 ? -10.353 -9.851 19.278 1.00 72.50 90 PHE A N 1
ATOM 708 C CA . PHE A 1 90 ? -10.953 -10.898 20.110 1.00 72.50 90 PHE A CA 1
ATOM 709 C C . PHE A 1 90 ? -12.364 -11.255 19.620 1.00 72.50 90 PHE A C 1
ATOM 711 O O . PHE A 1 90 ? -12.659 -12.434 19.405 1.00 72.50 90 PHE A O 1
ATOM 718 N N . CYS A 1 91 ? -13.220 -10.258 19.376 1.00 72.06 91 CYS A N 1
ATOM 719 C CA . CYS A 1 91 ? -14.557 -10.489 18.835 1.00 72.06 91 CYS A CA 1
ATOM 720 C C . CYS A 1 91 ? -14.512 -11.156 17.453 1.00 72.06 91 CYS A C 1
ATOM 722 O O . CYS A 1 91 ? -15.244 -12.111 17.212 1.00 72.06 91 CYS A O 1
ATOM 724 N N . ASN A 1 92 ? -13.631 -10.698 16.561 1.00 73.50 92 ASN A N 1
ATOM 725 C CA . ASN A 1 92 ? -13.485 -11.249 15.214 1.00 73.50 92 ASN A CA 1
ATOM 726 C C . ASN A 1 92 ? -13.045 -12.724 15.207 1.00 73.50 92 ASN A C 1
ATOM 728 O O . ASN A 1 92 ? -13.603 -13.534 14.476 1.00 73.50 92 ASN A O 1
ATOM 732 N N . ARG A 1 93 ? -12.070 -13.100 16.042 1.00 69.25 93 ARG A N 1
ATOM 733 C CA . ARG A 1 93 ? -11.529 -14.473 16.097 1.00 69.25 93 ARG A CA 1
ATOM 734 C C . ARG A 1 93 ? -12.494 -15.497 16.671 1.00 69.25 93 ARG A C 1
ATOM 736 O O . ARG A 1 93 ? -12.401 -16.673 16.334 1.00 69.25 93 ARG A O 1
ATOM 743 N N . ASN A 1 94 ? -13.380 -15.054 17.553 1.00 64.25 94 ASN A N 1
ATOM 744 C CA . ASN A 1 94 ? -14.357 -15.912 18.214 1.00 64.25 94 ASN A CA 1
ATOM 745 C C . ASN A 1 94 ? -15.724 -15.893 17.513 1.00 64.25 94 ASN A C 1
ATOM 747 O O . ASN A 1 94 ? -16.694 -16.371 18.093 1.00 64.25 94 ASN A O 1
ATOM 751 N N . ASP A 1 95 ? -15.803 -15.326 16.301 1.00 62.69 95 ASP A N 1
ATOM 752 C CA . ASP A 1 95 ? -17.047 -15.157 15.535 1.00 62.69 95 ASP A CA 1
ATOM 753 C C . ASP A 1 95 ? -18.159 -14.474 16.355 1.00 62.69 95 ASP A C 1
ATOM 755 O O . ASP A 1 95 ? -19.346 -14.793 16.288 1.00 62.69 95 ASP A O 1
ATOM 759 N N . ILE A 1 96 ? -17.757 -13.519 17.199 1.00 61.66 96 ILE A N 1
ATOM 760 C CA . ILE A 1 96 ? -18.678 -12.746 18.021 1.00 61.66 96 ILE A CA 1
ATOM 761 C C . ILE A 1 96 ? -19.217 -11.616 17.149 1.00 61.66 96 ILE A C 1
ATOM 763 O O . ILE A 1 96 ? -18.525 -10.637 16.844 1.00 61.66 96 ILE A O 1
ATOM 767 N N . SER A 1 97 ? -20.478 -11.742 16.747 1.00 54.09 97 SER A N 1
ATOM 768 C CA . SER A 1 97 ? -21.219 -10.636 16.153 1.00 54.09 97 SER A CA 1
ATOM 769 C C . SER A 1 97 ? -21.658 -9.679 17.259 1.00 54.09 97 SER A C 1
ATOM 771 O O . SER A 1 97 ? -22.491 -10.018 18.101 1.00 54.09 97 SER A O 1
ATOM 773 N N . LEU A 1 98 ? -21.083 -8.475 17.284 1.00 53.25 98 LEU A N 1
ATOM 774 C CA . LEU A 1 98 ? -21.635 -7.381 18.074 1.00 53.25 98 LEU A CA 1
ATOM 775 C C . LEU A 1 98 ? -22.904 -6.933 17.343 1.00 53.25 98 LEU A C 1
ATOM 777 O O . LEU A 1 98 ? -22.795 -6.251 16.325 1.00 53.25 98 LEU A O 1
ATOM 781 N N . ALA A 1 99 ? -24.079 -7.378 17.802 1.00 45.75 99 ALA A N 1
ATOM 782 C CA . ALA A 1 99 ? -25.326 -7.156 17.075 1.00 45.75 99 ALA A CA 1
ATOM 783 C C . ALA A 1 99 ? -25.497 -5.663 16.719 1.00 45.75 99 ALA A C 1
ATOM 785 O O . ALA A 1 99 ? -25.193 -4.800 17.554 1.00 45.75 99 ALA A O 1
ATOM 786 N N . PRO A 1 100 ? -25.925 -5.351 15.485 1.00 42.34 100 PRO A N 1
ATOM 787 C CA . PRO A 1 100 ? -25.900 -3.998 14.936 1.00 42.34 100 PRO A CA 1
ATOM 788 C C . PRO A 1 100 ? -26.807 -3.015 15.686 1.00 42.34 100 PRO A C 1
ATOM 790 O O . PRO A 1 100 ? -26.523 -1.818 15.674 1.00 42.34 100 PRO A O 1
ATOM 793 N N . ASN A 1 101 ? -27.851 -3.504 16.370 1.00 44.72 101 ASN A N 1
ATOM 794 C CA . ASN A 1 101 ? -28.884 -2.674 16.987 1.00 44.72 101 ASN A CA 1
ATOM 795 C C . ASN A 1 101 ? -29.128 -3.042 18.460 1.00 44.72 101 ASN A C 1
ATOM 797 O O . ASN A 1 101 ? -29.227 -4.221 18.805 1.00 44.72 101 ASN A O 1
ATOM 801 N N . ASP A 1 102 ? -29.347 -2.025 19.306 1.00 42.41 102 ASP A N 1
ATOM 802 C CA . ASP A 1 102 ? -29.732 -2.179 20.723 1.00 42.41 102 ASP A CA 1
ATOM 803 C C . ASP A 1 102 ? -30.996 -3.069 20.886 1.00 42.41 102 ASP A C 1
ATOM 805 O O . ASP A 1 102 ? -31.125 -3.805 21.863 1.00 42.41 102 ASP A O 1
ATOM 809 N N . SER A 1 103 ? -31.903 -3.074 19.898 1.00 40.78 103 SER A N 1
ATOM 810 C CA . SER A 1 103 ? -33.180 -3.812 19.909 1.00 40.78 103 SER A CA 1
ATOM 811 C C . SER A 1 103 ? -33.079 -5.320 19.631 1.00 40.78 103 SER A C 1
ATOM 813 O O . SER A 1 103 ? -33.992 -6.072 19.982 1.00 40.78 103 SER A O 1
ATOM 815 N N . GLU A 1 104 ? -31.985 -5.799 19.031 1.00 37.62 104 GLU A N 1
ATOM 816 C CA . GLU A 1 104 ? -31.769 -7.241 18.826 1.00 37.62 104 GLU A CA 1
ATOM 817 C C . GLU A 1 104 ? -31.347 -7.941 20.122 1.00 37.62 104 GLU A C 1
ATOM 819 O O . GLU A 1 104 ? -31.551 -9.142 20.271 1.00 37.62 104 GLU A O 1
ATOM 824 N N . TYR A 1 105 ? -30.845 -7.192 21.107 1.00 42.97 105 TYR A N 1
ATOM 825 C CA . TYR A 1 105 ? -30.484 -7.741 22.414 1.00 42.97 105 TYR A CA 1
ATOM 826 C C . TYR A 1 105 ? -31.696 -7.973 23.328 1.00 42.97 105 TYR A C 1
ATOM 828 O O . TYR A 1 105 ? -31.643 -8.846 24.195 1.00 42.97 105 TYR A O 1
ATOM 836 N N . GLU A 1 106 ? -32.803 -7.247 23.131 1.00 34.31 106 GLU A N 1
ATOM 837 C CA . GLU A 1 106 ? -34.020 -7.396 23.947 1.00 34.31 106 GLU A CA 1
ATOM 838 C C . GLU A 1 106 ? -34.918 -8.568 23.500 1.00 34.31 106 GLU A C 1
ATOM 840 O O . GLU A 1 106 ? -35.726 -9.071 24.285 1.00 34.31 106 GLU A O 1
ATOM 845 N N . SER A 1 107 ? -34.759 -9.061 22.266 1.00 36.44 107 SER A N 1
ATOM 846 C CA . SER A 1 107 ? -35.658 -10.067 21.675 1.00 36.44 107 SER A CA 1
ATOM 847 C C . SER A 1 107 ? -35.118 -11.501 21.645 1.00 36.44 107 SER A C 1
ATOM 849 O O . SER A 1 107 ? -35.905 -12.427 21.445 1.00 36.44 107 SER A O 1
ATOM 851 N N . VAL A 1 108 ? -33.840 -11.744 21.963 1.00 37.97 108 VAL A N 1
ATOM 852 C CA . VAL A 1 108 ? -33.331 -13.111 22.219 1.00 37.97 108 VAL A CA 1
ATOM 853 C C . VAL A 1 108 ? -33.650 -13.515 23.662 1.00 37.97 108 VAL A C 1
ATOM 855 O O . VAL A 1 108 ? -32.777 -13.797 24.485 1.00 37.97 108 VAL A O 1
ATOM 858 N N . SER A 1 109 ? -34.932 -13.475 24.011 1.00 34.69 109 SER A N 1
ATOM 859 C CA . SER A 1 109 ? -35.420 -13.779 25.347 1.00 34.69 109 SER A CA 1
ATOM 860 C C . SER A 1 109 ? -36.112 -15.145 25.396 1.00 34.69 109 SER A C 1
ATOM 862 O O . SER A 1 109 ? -36.805 -15.570 24.478 1.00 34.69 109 SER A O 1
ATOM 864 N N . ILE A 1 110 ? -35.940 -15.792 26.556 1.00 33.75 110 ILE A N 1
ATOM 865 C CA . ILE A 1 110 ? -36.681 -16.960 27.061 1.00 33.75 110 ILE A CA 1
ATOM 866 C C . ILE A 1 110 ? -36.153 -18.326 26.576 1.00 33.75 110 ILE A C 1
ATOM 868 O O . ILE A 1 110 ? -36.855 -19.122 25.962 1.00 33.75 110 ILE A O 1
ATOM 872 N N . GLY A 1 111 ? -34.904 -18.650 26.925 1.00 33.75 111 GLY A N 1
ATOM 873 C CA . GLY A 1 111 ? -34.416 -20.029 26.772 1.00 33.75 111 GLY A CA 1
ATOM 874 C C . GLY A 1 111 ? -32.977 -20.316 27.192 1.00 33.75 111 GLY A C 1
ATOM 875 O O . GLY A 1 111 ? -32.626 -21.482 27.333 1.00 33.75 111 GLY A O 1
ATOM 876 N N . MET A 1 112 ? -32.147 -19.295 27.429 1.00 35.03 112 MET A N 1
ATOM 877 C CA . MET A 1 112 ? -30.745 -19.490 27.814 1.00 35.03 112 MET A CA 1
ATOM 878 C C . MET A 1 112 ? -30.491 -19.158 29.289 1.00 35.03 112 MET A C 1
ATOM 880 O O . MET A 1 112 ? -30.443 -17.978 29.664 1.00 35.03 112 MET A O 1
ATOM 884 N N . PRO A 1 113 ? -30.332 -20.173 30.153 1.00 29.47 113 PRO A N 1
ATOM 885 C CA . PRO A 1 113 ? -29.963 -19.967 31.538 1.00 29.47 113 PRO A CA 1
ATOM 886 C C . PRO A 1 113 ? -28.426 -19.819 31.619 1.00 29.47 113 PRO A C 1
ATOM 888 O O . PRO A 1 113 ? -27.692 -20.658 31.118 1.00 29.47 113 PRO A O 1
ATOM 891 N N . PHE A 1 114 ? -27.952 -18.741 32.256 1.00 34.28 114 PHE A N 1
ATOM 892 C CA . PHE A 1 114 ? -26.571 -18.556 32.752 1.00 34.28 114 PHE A CA 1
ATOM 893 C C . PHE A 1 114 ? -25.391 -18.434 31.764 1.00 34.28 114 PHE A C 1
ATOM 895 O O . PHE A 1 114 ? -24.592 -19.353 31.692 1.00 34.28 114 PHE A O 1
ATOM 902 N N . THR A 1 115 ? -25.167 -17.258 31.153 1.00 40.19 115 THR A N 1
ATOM 903 C CA . THR A 1 115 ? -23.860 -16.523 31.105 1.00 40.19 115 THR A CA 1
ATOM 904 C C . THR A 1 115 ? -23.740 -15.638 29.857 1.00 40.19 115 THR A C 1
ATOM 906 O O . THR A 1 115 ? -23.142 -15.982 28.850 1.00 40.19 115 THR A O 1
ATOM 909 N N . PHE A 1 116 ? -24.292 -14.428 29.956 1.00 36.38 116 PHE A N 1
ATOM 910 C CA . PHE A 1 116 ? -23.871 -13.272 29.153 1.00 36.38 116 PHE A CA 1
ATOM 911 C C . PHE A 1 116 ? -22.898 -12.431 29.997 1.00 36.38 116 PHE A C 1
ATOM 913 O O . PHE A 1 116 ? -22.988 -11.206 30.041 1.00 36.38 116 PHE A O 1
ATOM 920 N N . THR A 1 117 ? -22.015 -13.092 30.755 1.00 44.94 117 THR A N 1
ATOM 921 C CA . THR A 1 117 ? -20.840 -12.434 31.333 1.00 44.94 117 THR A CA 1
ATOM 922 C C . THR A 1 117 ? -20.120 -11.829 30.139 1.00 44.94 117 THR A C 1
ATOM 924 O O . THR A 1 117 ? -19.740 -12.561 29.231 1.00 44.94 117 THR A O 1
ATOM 927 N N . SER A 1 118 ? -20.151 -10.505 30.023 1.00 54.34 118 SER A N 1
ATOM 928 C CA . SER A 1 118 ? -19.987 -9.873 28.716 1.00 54.34 118 SER A CA 1
ATOM 929 C C . SER A 1 118 ? -18.695 -10.259 28.024 1.00 54.34 118 SER A C 1
ATOM 931 O O . SER A 1 118 ? -17.676 -10.428 28.681 1.00 54.34 118 SER A O 1
ATOM 933 N N . TYR A 1 119 ? -18.705 -10.309 26.695 1.00 58.03 119 TYR A N 1
ATOM 934 C CA . TYR A 1 119 ? -17.479 -10.503 25.925 1.00 58.03 119 TYR A CA 1
ATOM 935 C C . TYR A 1 119 ? -16.383 -9.498 26.305 1.00 58.03 119 TYR A C 1
ATOM 937 O O . TYR A 1 119 ? -15.209 -9.832 26.225 1.00 58.03 119 TYR A O 1
ATOM 945 N N . TRP A 1 120 ? -16.764 -8.296 26.757 1.00 62.53 120 TRP A N 1
ATOM 946 C CA . TRP A 1 120 ? -15.852 -7.303 27.325 1.00 62.53 120 TRP A CA 1
ATOM 947 C C . TRP A 1 120 ? -15.238 -7.767 28.656 1.00 62.53 120 TRP A C 1
ATOM 949 O O . TRP A 1 120 ? -14.024 -7.753 28.786 1.00 62.53 120 TRP A O 1
ATOM 959 N N . VAL A 1 121 ? -16.044 -8.272 29.597 1.00 56.53 121 VAL A N 1
ATOM 960 C CA . VAL A 1 121 ? -15.589 -8.891 30.865 1.00 56.53 121 VAL A CA 1
ATOM 961 C C . VAL A 1 121 ? -14.677 -10.088 30.574 1.00 56.53 121 VAL A C 1
ATOM 963 O O . VAL A 1 121 ? -13.575 -10.163 31.091 1.00 56.53 121 VAL A O 1
ATOM 966 N N . THR A 1 122 ? -15.084 -10.995 29.681 1.00 58.03 122 THR A N 1
ATOM 967 C CA . THR A 1 122 ? -14.271 -12.150 29.264 1.00 58.03 122 THR A CA 1
ATOM 968 C C . THR A 1 122 ? -12.942 -11.735 28.636 1.00 58.03 122 THR A C 1
ATOM 970 O O . THR A 1 122 ? -11.928 -12.381 28.882 1.00 58.03 122 THR A O 1
ATOM 973 N N . PHE A 1 123 ? -12.924 -10.662 27.845 1.00 64.50 123 PHE A N 1
ATOM 974 C CA . PHE A 1 123 ? -11.699 -10.095 27.285 1.00 64.50 123 PHE A CA 1
ATOM 975 C C . PHE A 1 123 ? -10.798 -9.458 28.361 1.00 64.50 123 PHE A C 1
ATOM 977 O O . PHE A 1 123 ? -9.574 -9.587 28.294 1.00 64.50 123 PHE A O 1
ATOM 984 N N . LEU A 1 124 ? -11.383 -8.783 29.354 1.00 62.47 124 LEU A N 1
ATOM 985 C CA . LEU A 1 124 ? -10.641 -8.177 30.461 1.00 62.47 124 LEU A CA 1
ATOM 986 C C . LEU A 1 124 ? -10.059 -9.219 31.425 1.00 62.47 124 LEU A C 1
ATOM 988 O O . LEU A 1 124 ? -8.899 -9.093 31.807 1.00 62.47 124 LEU A O 1
ATOM 992 N N . ASP A 1 125 ? -10.827 -10.262 31.739 1.00 56.66 125 ASP A N 1
ATOM 993 C CA . ASP A 1 125 ? -10.485 -11.275 32.743 1.00 56.66 125 ASP A CA 1
ATOM 994 C C . ASP A 1 125 ? -9.785 -12.516 32.164 1.00 56.66 125 ASP A C 1
ATOM 996 O O . ASP A 1 125 ? -9.236 -13.322 32.913 1.00 56.66 125 ASP A O 1
ATOM 1000 N N . GLY A 1 126 ? -9.831 -12.720 30.843 1.00 48.41 126 GLY A N 1
ATOM 1001 C CA . GLY A 1 126 ? -9.189 -13.853 30.173 1.00 48.41 126 GLY A CA 1
ATOM 1002 C C . GLY A 1 126 ? -9.916 -15.201 30.293 1.00 48.41 126 GLY A C 1
ATOM 1003 O O . GLY A 1 126 ? -9.305 -16.220 30.001 1.00 48.41 126 GLY A O 1
ATOM 1004 N N . TYR A 1 127 ? -11.197 -15.255 30.692 1.00 42.16 127 TYR A N 1
ATOM 1005 C CA . TYR A 1 127 ? -11.978 -16.507 30.797 1.00 42.16 127 TYR A CA 1
ATOM 1006 C C . TYR A 1 127 ? -13.427 -16.353 30.273 1.00 42.16 127 TYR A C 1
ATOM 1008 O O . TYR A 1 127 ? -14.086 -15.342 30.526 1.00 42.16 127 TYR A O 1
ATOM 1016 N N . GLY A 1 128 ? -13.960 -17.365 29.562 1.00 40.03 128 GLY A N 1
ATOM 1017 C CA . GLY A 1 128 ? -15.324 -17.373 28.988 1.00 40.03 128 GLY A CA 1
ATOM 1018 C C . GLY A 1 128 ? -15.929 -18.783 28.819 1.00 40.03 128 GLY A C 1
ATOM 1019 O O . GLY A 1 128 ? -15.215 -19.774 28.933 1.00 40.03 128 GLY A O 1
ATOM 1020 N N . TYR A 1 129 ? -17.244 -18.893 28.571 1.00 36.16 129 TYR A N 1
ATOM 1021 C CA . TYR A 1 129 ? -17.972 -20.178 28.448 1.00 36.16 129 TYR A CA 1
ATOM 1022 C C . TYR A 1 129 ? -18.162 -20.642 26.993 1.00 36.16 129 TYR A C 1
ATOM 1024 O O . TYR A 1 129 ? -18.298 -19.822 26.084 1.00 36.16 129 TYR A O 1
ATOM 1032 N N . ARG A 1 130 ? -18.238 -21.969 26.776 1.00 36.72 130 ARG A N 1
ATOM 1033 C CA . ARG A 1 130 ? -18.568 -22.578 25.476 1.00 36.72 130 ARG A CA 1
ATOM 1034 C C . ARG A 1 130 ? -20.043 -22.525 25.149 1.00 36.72 130 ARG A C 1
ATOM 1036 O O . ARG A 1 130 ? -20.877 -22.951 25.939 1.00 36.72 130 ARG A O 1
ATOM 1043 N N . TRP A 1 131 ? -20.335 -22.112 23.920 1.00 33.12 131 TRP A N 1
ATOM 1044 C CA . TRP A 1 131 ? -21.580 -22.453 23.248 1.00 33.12 131 TRP A CA 1
ATOM 1045 C C . TRP A 1 131 ? -21.384 -23.801 22.547 1.00 33.12 131 TRP A C 1
ATOM 1047 O O . TRP A 1 131 ? -20.663 -23.913 21.557 1.00 33.12 131 TRP A O 1
ATOM 1057 N N . GLY A 1 132 ? -21.990 -24.844 23.103 1.00 31.19 132 GLY A N 1
ATOM 1058 C CA . GLY A 1 132 ? -22.096 -26.167 22.500 1.00 31.19 132 GLY A CA 1
ATOM 1059 C C . GLY A 1 132 ? -23.562 -26.581 22.443 1.00 31.19 132 GLY A C 1
ATOM 1060 O O . GLY A 1 132 ? -24.373 -26.117 23.247 1.00 31.19 132 GLY A O 1
ATOM 1061 N N . ARG A 1 133 ? -23.916 -27.459 21.491 1.00 37.16 133 ARG A N 1
ATOM 1062 C CA . ARG A 1 133 ? -25.197 -28.188 21.538 1.00 37.16 133 ARG A CA 1
ATOM 1063 C C . ARG A 1 133 ? -25.367 -28.794 22.934 1.00 37.16 133 ARG A C 1
ATOM 1065 O O . ARG A 1 133 ? -24.374 -29.111 23.581 1.00 37.16 133 ARG A O 1
ATOM 1072 N N . ARG A 1 134 ? -26.624 -28.962 23.351 1.00 41.81 134 ARG A N 1
ATOM 1073 C CA . ARG A 1 134 ? -27.124 -29.362 24.687 1.00 41.81 134 ARG A CA 1
ATOM 1074 C C . ARG A 1 134 ? -26.405 -30.553 25.361 1.00 41.81 134 ARG A C 1
ATOM 1076 O O . ARG A 1 134 ? -26.649 -30.812 26.535 1.00 41.81 134 ARG A O 1
ATOM 1083 N N . ASP A 1 135 ? -25.533 -31.241 24.636 1.00 44.44 135 ASP A N 1
ATOM 1084 C CA . ASP A 1 135 ? -24.926 -32.528 24.932 1.00 44.44 135 ASP A CA 1
ATOM 1085 C C . ASP A 1 135 ? -23.419 -32.416 25.281 1.00 44.44 135 ASP A C 1
ATOM 1087 O O . ASP A 1 135 ? -22.841 -33.402 25.728 1.00 44.44 135 ASP A O 1
ATOM 1091 N N . ASP A 1 136 ? -22.781 -31.243 25.126 1.00 43.69 136 ASP A N 1
ATOM 1092 C CA . ASP A 1 136 ? -21.368 -31.013 25.501 1.00 43.69 136 ASP A CA 1
ATOM 1093 C C . ASP A 1 136 ? -21.148 -29.616 26.143 1.00 43.69 136 ASP A C 1
ATOM 1095 O O . ASP A 1 136 ? -20.820 -28.648 25.449 1.00 43.69 136 ASP A O 1
ATOM 1099 N N . PRO A 1 137 ? -21.353 -29.479 27.471 1.00 39.97 137 PRO A N 1
ATOM 1100 C CA . PRO A 1 137 ? -21.258 -28.216 28.212 1.00 39.97 137 PRO A CA 1
ATOM 1101 C C . PRO A 1 137 ? -19.826 -27.857 28.656 1.00 39.97 137 PRO A C 1
ATOM 1103 O O . PRO A 1 137 ? -19.652 -27.082 29.599 1.00 39.97 137 PRO A O 1
ATOM 1106 N N . GLY A 1 138 ? -18.789 -28.437 28.044 1.00 38.53 138 GLY A N 1
ATOM 1107 C CA . GLY A 1 138 ? -17.407 -28.233 28.479 1.00 38.53 138 GLY A CA 1
ATOM 1108 C C . GLY A 1 138 ? -16.992 -26.755 28.493 1.00 38.53 138 GLY A C 1
ATOM 1109 O O . GLY A 1 138 ? -17.052 -26.082 27.468 1.00 38.53 138 GLY A O 1
ATOM 1110 N N . LEU A 1 139 ? -16.526 -26.258 29.646 1.00 39.75 139 LEU A N 1
ATOM 1111 C CA . LEU A 1 139 ? -15.737 -25.024 29.738 1.00 39.75 139 LEU A CA 1
ATOM 1112 C C . LEU A 1 139 ? -14.544 -25.155 28.786 1.00 39.75 139 LEU A C 1
ATOM 1114 O O . LEU A 1 139 ? -13.739 -26.070 28.958 1.00 39.75 139 LEU A O 1
ATOM 1118 N N . TYR A 1 140 ? -14.391 -24.246 27.824 1.00 38.69 140 TYR A N 1
ATOM 1119 C CA . TYR A 1 140 ? -13.056 -24.005 27.293 1.00 38.69 140 TYR A CA 1
ATOM 1120 C C . TYR A 1 140 ? -12.408 -22.852 28.036 1.00 38.69 140 TYR A C 1
ATOM 1122 O O . TYR A 1 140 ? -13.017 -21.818 28.294 1.00 38.69 140 TYR A O 1
ATOM 1130 N N . GLN A 1 141 ? -11.136 -23.050 28.353 1.00 38.38 141 GLN A N 1
ATOM 1131 C CA . GLN A 1 141 ? -10.231 -21.970 28.676 1.00 38.38 141 GLN A CA 1
ATOM 1132 C C . GLN A 1 141 ? -10.141 -21.086 27.428 1.00 38.38 141 GLN A C 1
ATOM 1134 O O . GLN A 1 141 ? -9.598 -21.506 26.406 1.00 38.38 141 GLN A O 1
ATOM 1139 N N . VAL A 1 142 ? -10.712 -19.881 27.484 1.00 40.56 142 VAL A N 1
ATOM 1140 C CA . VAL A 1 142 ? -10.267 -18.820 26.581 1.00 40.56 142 VAL A CA 1
ATOM 1141 C C . VAL A 1 142 ? -8.825 -18.583 26.998 1.00 40.56 142 VAL A C 1
ATOM 1143 O O . VAL A 1 142 ? -8.573 -18.125 28.103 1.00 40.56 142 VAL A O 1
ATOM 1146 N N . THR A 1 143 ? -7.865 -19.036 26.201 1.00 40.16 143 THR A N 1
ATOM 1147 C CA . THR A 1 143 ? -6.464 -18.741 26.486 1.00 40.16 143 THR A CA 1
ATOM 1148 C C . THR A 1 143 ? -6.332 -17.225 26.501 1.00 40.16 143 THR A C 1
ATOM 1150 O O . THR A 1 143 ? -6.760 -16.576 25.545 1.00 40.16 143 THR A O 1
ATOM 1153 N N . GLU A 1 144 ? -5.815 -16.683 27.601 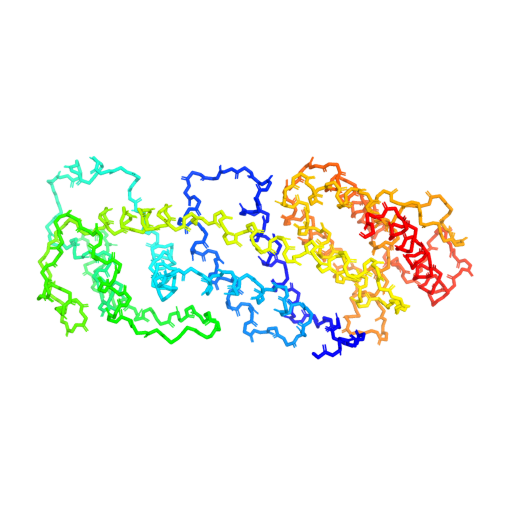1.00 43.22 144 GLU A N 1
ATOM 1154 C CA . GLU A 1 144 ? -5.617 -15.253 27.824 1.00 43.22 144 GLU A CA 1
ATOM 1155 C C . GLU A 1 144 ? -5.127 -14.579 26.532 1.00 43.22 144 GLU A C 1
ATOM 1157 O O . GLU A 1 144 ? -4.116 -14.983 25.945 1.00 43.22 144 GLU A O 1
ATOM 1162 N N . TYR A 1 145 ? -5.913 -13.626 26.019 1.00 43.50 145 TYR A N 1
ATOM 1163 C CA . TYR A 1 145 ? -5.648 -13.023 24.718 1.00 43.50 145 TYR A CA 1
ATOM 1164 C C . TYR A 1 145 ? -4.552 -11.964 24.845 1.00 43.50 145 TYR A C 1
ATOM 1166 O O . TYR A 1 145 ? -4.821 -10.769 24.877 1.00 43.50 145 TYR A O 1
ATOM 1174 N N . HIS A 1 146 ? -3.301 -12.417 24.901 1.00 46.50 146 HIS A N 1
ATOM 1175 C CA . HIS A 1 146 ? -2.097 -11.577 24.921 1.00 46.50 146 HIS A CA 1
ATOM 1176 C C . HIS A 1 146 ? -1.644 -11.170 23.523 1.00 46.50 146 HIS A C 1
ATOM 1178 O O . HIS A 1 146 ? -0.449 -11.195 23.220 1.00 46.50 146 HIS A O 1
ATOM 1184 N N . LYS A 1 147 ? -2.565 -10.852 22.608 1.00 47.97 147 LYS A N 1
ATOM 1185 C CA . LYS A 1 147 ? -2.105 -10.224 21.371 1.00 47.97 147 LYS A CA 1
ATOM 1186 C C . LYS A 1 147 ? -1.891 -8.749 21.647 1.00 47.97 147 LYS A C 1
ATOM 1188 O O . LYS A 1 147 ? -2.784 -7.934 21.446 1.00 47.97 147 LYS A O 1
ATOM 1193 N N . GLU A 1 148 ? -0.698 -8.439 22.134 1.00 52.41 148 GLU A N 1
ATOM 1194 C CA . GLU A 1 148 ? -0.213 -7.075 22.273 1.00 52.41 148 GLU A CA 1
ATOM 1195 C C . GLU A 1 148 ? -0.315 -6.403 20.901 1.00 52.41 148 GLU A C 1
ATOM 1197 O O . GLU A 1 148 ? 0.416 -6.741 19.961 1.00 52.41 148 GLU A O 1
ATOM 1202 N N . LEU A 1 149 ? -1.238 -5.449 20.754 1.00 54.56 149 LEU A N 1
ATOM 1203 C CA . LEU A 1 149 ? -1.102 -4.494 19.671 1.00 54.56 149 LEU A CA 1
ATOM 1204 C C . LEU A 1 149 ? 0.118 -3.648 20.026 1.00 54.56 149 LEU A C 1
ATOM 1206 O O . LEU A 1 149 ? 0.027 -2.655 20.738 1.00 54.56 149 LEU A O 1
ATOM 1210 N N . ASN A 1 150 ? 1.266 -4.044 19.491 1.00 55.50 150 ASN A N 1
ATOM 1211 C CA . ASN A 1 150 ? 2.529 -3.353 19.688 1.00 55.50 150 ASN A CA 1
ATOM 1212 C C . ASN A 1 150 ? 2.565 -2.041 18.883 1.00 55.50 150 ASN A C 1
ATOM 1214 O O . ASN A 1 150 ? 3.357 -1.903 17.950 1.00 55.50 150 ASN A O 1
ATOM 1218 N N . ILE A 1 151 ? 1.696 -1.072 19.212 1.00 58.41 151 ILE A N 1
ATOM 1219 C CA . ILE A 1 151 ? 1.858 0.305 18.733 1.00 58.41 151 ILE A CA 1
ATOM 1220 C C . ILE A 1 151 ? 3.155 0.824 19.360 1.00 58.41 151 ILE A C 1
ATOM 1222 O O . ILE A 1 151 ? 3.238 0.943 20.585 1.00 58.41 151 ILE A O 1
ATOM 1226 N N . PRO A 1 152 ? 4.184 1.165 18.565 1.00 55.94 152 PRO A N 1
ATOM 1227 C CA . PRO A 1 152 ? 5.416 1.693 19.125 1.00 55.94 152 PRO A CA 1
ATOM 1228 C C . PRO A 1 152 ? 5.132 2.945 19.967 1.00 55.94 152 PRO A C 1
ATOM 1230 O O . PRO A 1 152 ? 4.499 3.885 19.479 1.00 55.94 152 PRO A O 1
ATOM 1233 N N . HIS A 1 153 ? 5.670 2.967 21.192 1.00 52.81 153 HIS A N 1
ATOM 1234 C CA . HIS A 1 153 ? 5.573 4.067 22.165 1.00 52.81 153 HIS A CA 1
ATOM 1235 C C . HIS A 1 153 ? 4.236 4.214 22.915 1.00 52.81 153 HIS A C 1
ATOM 1237 O O . HIS A 1 153 ? 3.984 5.279 23.477 1.00 52.81 153 HIS A O 1
ATOM 1243 N N . VAL A 1 154 ? 3.401 3.173 22.964 1.00 55.00 154 VAL A N 1
ATOM 1244 C CA . VAL A 1 154 ? 2.252 3.125 23.883 1.00 55.00 154 VAL A CA 1
ATOM 1245 C C . VAL A 1 154 ? 2.606 2.233 25.072 1.00 55.00 154 VAL A C 1
ATOM 1247 O O . VAL A 1 154 ? 2.605 1.015 24.939 1.00 55.00 154 VAL A O 1
ATOM 1250 N N . ASP A 1 155 ? 2.905 2.832 26.230 1.00 55.59 155 ASP A N 1
ATOM 1251 C CA . ASP A 1 155 ? 2.869 2.101 27.503 1.00 55.59 155 ASP A CA 1
ATOM 1252 C C . ASP A 1 155 ? 1.396 1.905 27.873 1.00 55.59 155 ASP A C 1
ATOM 1254 O O . ASP A 1 155 ? 0.686 2.870 28.179 1.00 55.59 155 ASP A O 1
ATOM 1258 N N . GLU A 1 156 ? 0.905 0.670 27.778 1.00 60.25 156 GLU A N 1
ATOM 1259 C CA . GLU A 1 156 ? -0.479 0.329 28.107 1.00 60.25 156 GLU A CA 1
ATOM 1260 C C . GLU A 1 156 ? -0.691 0.319 29.622 1.00 60.25 156 GLU A C 1
ATOM 1262 O O . GLU A 1 156 ? -0.616 -0.715 30.284 1.00 60.25 156 GLU A O 1
ATOM 1267 N N . ASP A 1 157 ? -1.037 1.474 30.190 1.00 64.56 157 ASP A N 1
ATOM 1268 C CA . ASP A 1 157 ? -1.723 1.491 31.478 1.00 64.56 157 ASP A CA 1
ATOM 1269 C C . ASP A 1 157 ? -3.173 1.033 31.268 1.00 64.56 157 ASP A C 1
ATOM 1271 O O . ASP A 1 157 ? -4.091 1.827 31.037 1.00 64.56 157 ASP A O 1
ATOM 1275 N N . ARG A 1 158 ? -3.367 -0.291 31.286 1.00 61.75 158 ARG A N 1
ATOM 1276 C CA . ARG A 1 158 ? -4.651 -0.937 30.987 1.00 61.75 158 ARG A CA 1
ATOM 1277 C C . ARG A 1 158 ? -5.771 -0.447 31.907 1.00 61.75 158 ARG A C 1
ATOM 1279 O O . ARG A 1 158 ? -6.886 -0.235 31.433 1.00 61.75 158 ARG A O 1
ATOM 1286 N N . TYR A 1 159 ? -5.483 -0.209 33.189 1.00 60.34 159 TYR A N 1
ATOM 1287 C CA . TYR A 1 159 ? -6.464 0.314 34.144 1.00 60.34 159 TYR A CA 1
ATOM 1288 C C . TYR A 1 159 ? -6.933 1.718 33.744 1.00 60.34 159 TYR A C 1
ATOM 1290 O O . TYR A 1 159 ? -8.138 1.963 33.639 1.00 60.34 159 TYR A O 1
ATOM 1298 N N . ASN A 1 160 ? -5.997 2.627 33.458 1.00 66.31 160 ASN A N 1
ATOM 1299 C CA . ASN A 1 160 ? -6.334 3.989 33.048 1.00 66.31 160 ASN A CA 1
ATOM 1300 C C . ASN A 1 160 ? -7.022 4.030 31.677 1.00 66.31 160 ASN A C 1
ATOM 1302 O O . ASN A 1 160 ? -7.976 4.791 31.500 1.00 66.31 160 ASN A O 1
ATOM 1306 N N . ALA A 1 161 ? -6.620 3.172 30.737 1.00 66.31 161 ALA A N 1
ATOM 1307 C CA . ALA A 1 161 ? -7.267 3.046 29.435 1.00 66.31 161 ALA A CA 1
ATOM 1308 C C . ALA A 1 161 ? -8.728 2.582 29.561 1.00 66.31 161 ALA A C 1
ATOM 1310 O O . ALA A 1 161 ? -9.616 3.203 28.969 1.00 66.31 161 ALA A O 1
ATOM 1311 N N . ILE A 1 162 ? -8.986 1.545 30.371 1.00 65.81 162 ILE A N 1
ATOM 1312 C CA . ILE A 1 162 ? -10.340 1.061 30.671 1.00 65.81 162 ILE A CA 1
ATOM 1313 C C . ILE A 1 162 ? -11.145 2.171 31.340 1.00 65.81 162 ILE A C 1
ATOM 1315 O O . ILE A 1 162 ? -12.208 2.519 30.835 1.00 65.81 162 ILE A O 1
ATOM 1319 N N . SER A 1 163 ? -10.629 2.755 32.427 1.00 67.25 163 SER A N 1
ATOM 1320 C CA . SER A 1 163 ? -11.292 3.815 33.197 1.00 67.25 163 SER A CA 1
ATOM 1321 C C . SER A 1 163 ? -11.691 5.001 32.314 1.00 67.25 163 SER A C 1
ATOM 1323 O O . SER A 1 163 ? -12.837 5.457 32.324 1.00 67.25 163 SER A O 1
ATOM 1325 N N . ALA A 1 164 ? -10.773 5.456 31.461 1.00 70.19 164 ALA A N 1
ATOM 1326 C CA . ALA A 1 164 ? -11.036 6.552 30.548 1.00 70.19 164 ALA A CA 1
ATOM 1327 C C . ALA A 1 164 ? -12.038 6.162 29.444 1.00 70.19 164 ALA A C 1
ATOM 1329 O O . ALA A 1 164 ? -12.855 7.003 29.065 1.00 70.19 164 ALA A O 1
ATOM 1330 N N . LEU A 1 165 ? -12.007 4.923 28.929 1.00 69.25 165 LEU A N 1
ATOM 1331 C CA . LEU A 1 165 ? -12.934 4.475 27.883 1.00 69.25 165 LEU A CA 1
ATOM 1332 C C . LEU A 1 165 ? -14.354 4.367 28.444 1.00 69.25 165 LEU A C 1
ATOM 1334 O O . LEU A 1 165 ? -15.283 4.878 27.839 1.00 69.25 165 LEU A O 1
ATOM 1338 N N . VAL A 1 166 ? -14.522 3.776 29.630 1.00 66.62 166 VAL A N 1
ATOM 1339 C CA . VAL A 1 166 ? -15.838 3.578 30.261 1.00 66.62 166 VAL A CA 1
ATOM 1340 C C . VAL A 1 166 ? -16.414 4.846 30.897 1.00 66.62 166 VAL A C 1
ATOM 1342 O O . VAL A 1 166 ? -17.598 4.873 31.222 1.00 66.62 166 VAL A O 1
ATOM 1345 N N . SER A 1 167 ? -15.628 5.918 31.038 1.00 65.81 167 SER A N 1
ATOM 1346 C CA . SER A 1 167 ? -16.113 7.211 31.548 1.00 65.81 167 SER A CA 1
ATOM 1347 C C . SER A 1 167 ? -17.233 7.828 30.693 1.00 65.81 167 SER A C 1
ATOM 1349 O O . SER A 1 167 ? -18.057 8.584 31.209 1.00 65.81 167 SER A O 1
ATOM 1351 N N . SER A 1 168 ? -17.305 7.492 29.398 1.00 59.12 168 SER A N 1
ATOM 1352 C CA . SER A 1 168 ? -18.381 7.922 28.492 1.00 59.12 168 SER A CA 1
ATOM 1353 C C . SER A 1 168 ? -19.627 7.036 28.546 1.00 59.12 168 SER A C 1
ATOM 1355 O O . SER A 1 168 ? -20.653 7.389 27.963 1.00 59.12 168 SER A O 1
ATOM 1357 N N . TRP A 1 169 ? -19.574 5.910 29.258 1.00 60.41 169 TRP A N 1
ATOM 1358 C CA . TRP A 1 169 ? -20.698 4.997 29.405 1.00 60.41 169 TRP A CA 1
ATOM 1359 C C . TRP A 1 169 ? -21.788 5.637 30.278 1.00 60.41 169 TRP A C 1
ATOM 1361 O O . TRP A 1 169 ? -21.502 6.272 31.297 1.00 60.41 169 TRP A O 1
ATOM 1371 N N . LYS A 1 170 ? -23.055 5.489 29.875 1.00 51.72 170 LYS A N 1
ATOM 1372 C CA . LYS A 1 170 ? -24.227 5.890 30.664 1.00 51.72 170 LYS A CA 1
ATOM 1373 C C . LYS A 1 170 ? -25.156 4.692 30.934 1.00 51.72 170 LYS A C 1
ATOM 1375 O O . LYS A 1 170 ? -25.587 4.069 29.964 1.00 51.72 170 LYS A O 1
ATOM 1380 N N . PRO A 1 171 ? -25.513 4.405 32.205 1.00 51.28 171 PRO A N 1
ATOM 1381 C CA . PRO A 1 171 ? -24.965 5.018 33.420 1.00 51.28 171 PRO A CA 1
ATOM 1382 C C . PRO A 1 171 ? -23.470 4.698 33.574 1.00 51.28 171 PRO A C 1
ATOM 1384 O O . PRO A 1 171 ? -23.029 3.615 33.198 1.00 51.28 171 PRO A O 1
ATOM 1387 N N . THR A 1 172 ? -22.697 5.652 34.098 1.00 51.84 172 THR A N 1
ATOM 1388 C CA . THR A 1 172 ? -21.260 5.459 34.325 1.00 51.84 172 THR A CA 1
ATOM 1389 C C . THR A 1 172 ? -21.073 4.329 35.334 1.00 51.84 172 THR A C 1
ATOM 1391 O O . THR A 1 172 ? -21.683 4.389 36.407 1.00 51.84 172 THR A O 1
ATOM 1394 N N . PRO A 1 173 ? -20.286 3.289 35.012 1.00 50.47 173 PRO A N 1
ATOM 1395 C CA . PRO A 1 173 ? -20.047 2.205 35.945 1.00 50.47 173 PRO A CA 1
ATOM 1396 C C . PRO A 1 173 ? -19.420 2.735 37.235 1.00 50.47 173 PRO A C 1
ATOM 1398 O O . PRO A 1 173 ? -18.633 3.681 37.202 1.00 50.47 173 PRO A O 1
ATOM 1401 N N . SER A 1 174 ? -19.772 2.147 38.380 1.00 48.06 174 SER A N 1
ATOM 1402 C CA . SER A 1 174 ? -19.156 2.539 39.650 1.00 48.06 174 SER A CA 1
ATOM 1403 C C . SER A 1 174 ? -17.645 2.277 39.616 1.00 48.06 174 SER A C 1
ATOM 1405 O O . SER A 1 174 ? -17.176 1.368 38.929 1.00 48.06 174 SER A O 1
ATOM 1407 N N . ASN A 1 175 ? -16.864 3.026 40.399 1.00 49.59 175 ASN A N 1
ATOM 1408 C CA . ASN A 1 175 ? -15.429 2.747 40.551 1.00 49.59 175 ASN A CA 1
ATOM 1409 C C . ASN A 1 175 ? -15.184 1.299 41.014 1.00 49.59 175 ASN A C 1
ATOM 1411 O O . ASN A 1 175 ? -14.220 0.672 40.593 1.00 49.59 175 ASN A O 1
ATOM 1415 N N . GLU A 1 176 ? -16.097 0.743 41.815 1.00 46.09 176 GLU A N 1
ATOM 1416 C CA . GLU A 1 176 ? -16.088 -0.662 42.234 1.00 46.09 176 GLU A CA 1
ATOM 1417 C C . GLU A 1 176 ? -16.288 -1.630 41.061 1.00 46.09 176 GLU A C 1
ATOM 1419 O O . GLU A 1 176 ? -15.626 -2.660 41.019 1.00 46.09 176 GLU A O 1
ATOM 1424 N N . PHE A 1 177 ? -17.136 -1.297 40.080 1.00 48.91 177 PHE A N 1
ATOM 1425 C CA . PHE A 1 177 ? -17.283 -2.080 38.850 1.00 48.91 177 PHE A CA 1
ATOM 1426 C C . PHE A 1 177 ? -15.981 -2.080 38.039 1.00 48.91 177 PHE A C 1
ATOM 1428 O O . PHE A 1 177 ? -15.529 -3.138 37.625 1.00 48.91 177 PHE A O 1
ATOM 1435 N N . ILE A 1 178 ? -15.337 -0.923 37.857 1.00 50.16 178 ILE A N 1
ATOM 1436 C CA . ILE A 1 178 ? -14.076 -0.808 37.097 1.00 50.16 178 ILE A CA 1
ATOM 1437 C C . ILE A 1 178 ? -12.943 -1.576 37.797 1.00 50.16 178 ILE A C 1
ATOM 1439 O O . ILE A 1 178 ? -12.224 -2.346 37.161 1.00 50.16 178 ILE A O 1
ATOM 1443 N N . VAL A 1 179 ? -12.813 -1.417 39.118 1.00 47.75 179 VAL A N 1
ATOM 1444 C CA . VAL A 1 179 ? -11.819 -2.137 39.927 1.00 47.75 179 VAL A CA 1
ATOM 1445 C C . VAL A 1 179 ? -12.090 -3.643 39.904 1.00 47.75 179 VAL A C 1
ATOM 1447 O O . VAL A 1 179 ? -11.166 -4.408 39.640 1.00 47.75 179 VAL A O 1
ATOM 1450 N N . ALA A 1 180 ? -13.339 -4.088 40.078 1.00 46.34 180 ALA A N 1
ATOM 1451 C CA . ALA A 1 180 ? -13.688 -5.509 40.043 1.00 46.34 180 ALA A CA 1
ATOM 1452 C C . ALA A 1 180 ? -13.366 -6.159 38.687 1.00 46.34 180 ALA A C 1
ATOM 1454 O O . ALA A 1 180 ? -12.821 -7.251 38.679 1.00 46.34 180 ALA A O 1
ATOM 1455 N N . GLN A 1 181 ? -13.600 -5.476 37.561 1.00 50.41 181 GLN A N 1
ATOM 1456 C CA . GLN A 1 181 ? -13.281 -5.962 36.203 1.00 50.41 181 GLN A CA 1
ATOM 1457 C C . GLN A 1 181 ? -11.780 -6.037 35.883 1.00 50.41 181 GLN A C 1
ATOM 1459 O O . GLN A 1 181 ? -11.390 -6.614 34.879 1.00 50.41 181 GLN A O 1
ATOM 1464 N N . THR A 1 182 ? -10.933 -5.398 36.690 1.00 49.62 182 THR A N 1
ATOM 1465 C CA . THR A 1 182 ? -9.470 -5.458 36.528 1.00 49.62 182 THR A CA 1
ATOM 1466 C C . THR A 1 182 ? -8.814 -6.408 37.528 1.00 49.62 182 THR A C 1
ATOM 1468 O O . THR A 1 182 ? -7.610 -6.637 37.448 1.00 49.62 182 THR A O 1
ATOM 1471 N N . THR A 1 183 ? -9.586 -6.956 38.479 1.00 41.00 183 THR A N 1
ATOM 1472 C CA . THR A 1 183 ? -9.049 -7.728 39.611 1.00 41.00 183 THR A CA 1
ATOM 1473 C C . THR A 1 183 ? -9.803 -9.023 39.945 1.00 41.00 183 THR A C 1
ATOM 1475 O O . THR A 1 183 ? -9.214 -9.887 40.591 1.00 41.00 183 THR A O 1
ATOM 1478 N N . THR A 1 184 ? -11.061 -9.218 39.518 1.00 43.78 184 THR A N 1
ATOM 1479 C CA . THR A 1 184 ? -11.893 -10.383 39.890 1.00 43.78 184 THR A CA 1
ATOM 1480 C C . THR A 1 184 ? -13.057 -10.661 38.916 1.00 43.78 184 THR A C 1
ATOM 1482 O O . THR A 1 184 ? -13.934 -9.818 38.737 1.00 43.78 184 THR A O 1
ATOM 1485 N N . GLY A 1 185 ? -13.158 -11.900 38.411 1.00 47.78 185 GLY A N 1
ATOM 1486 C CA . GLY A 1 185 ? -14.202 -12.378 37.481 1.00 47.78 185 GLY A CA 1
ATOM 1487 C C . GLY A 1 185 ? -15.634 -12.495 38.034 1.00 47.78 185 GLY A C 1
ATOM 1488 O O . GLY A 1 185 ? -16.237 -13.570 38.019 1.00 47.78 185 GLY A O 1
ATOM 1489 N N . SER A 1 186 ? -16.205 -11.399 38.536 1.00 44.34 186 SER A N 1
ATOM 1490 C CA . SER A 1 186 ? -17.581 -11.346 39.047 1.00 44.34 186 SER A CA 1
ATOM 1491 C C . SER A 1 186 ? -18.621 -11.318 37.912 1.00 44.34 186 SER A C 1
ATOM 1493 O O . SER A 1 186 ? -18.642 -10.414 37.078 1.00 44.34 186 SER A O 1
ATOM 1495 N N . GLN A 1 187 ? -19.520 -12.312 37.897 1.00 47.91 187 GLN A N 1
ATOM 1496 C CA . GLN A 1 187 ? -20.444 -12.640 36.794 1.00 47.91 187 GLN A CA 1
ATOM 1497 C C . GLN A 1 187 ? -21.802 -11.904 36.782 1.00 47.91 187 GLN A C 1
ATOM 1499 O O . GLN A 1 187 ? -22.775 -12.393 36.200 1.00 47.91 187 GLN A O 1
ATOM 1504 N N . ALA A 1 188 ? -21.931 -10.738 37.405 1.00 42.84 188 ALA A N 1
ATOM 1505 C CA . ALA A 1 188 ? -23.220 -10.046 37.456 1.00 42.84 188 ALA A CA 1
ATOM 1506 C C . ALA A 1 188 ? -23.303 -8.928 36.403 1.00 42.84 188 ALA A C 1
ATOM 1508 O O . ALA A 1 188 ? -22.818 -7.830 36.652 1.00 42.84 188 ALA A O 1
ATOM 1509 N N . ASN A 1 189 ? -23.905 -9.217 35.234 1.00 46.06 189 ASN A N 1
ATOM 1510 C CA . ASN A 1 189 ? -24.845 -8.364 34.462 1.00 46.06 189 ASN A CA 1
ATOM 1511 C C . ASN A 1 189 ? -24.816 -8.666 32.948 1.00 46.06 189 ASN A C 1
ATOM 1513 O O . ASN A 1 189 ? -23.755 -8.790 32.347 1.00 46.06 189 ASN A O 1
ATOM 1517 N N . LYS A 1 190 ? -26.010 -8.766 32.337 1.00 40.47 190 LYS A N 1
ATOM 1518 C CA . LYS A 1 190 ? -26.262 -9.218 30.948 1.00 40.47 190 LYS A CA 1
ATOM 1519 C C . LYS A 1 190 ? -26.292 -8.103 29.879 1.00 40.47 190 LYS A C 1
ATOM 1521 O O . LYS A 1 190 ? -26.410 -8.398 28.698 1.00 40.47 190 LYS A O 1
ATOM 1526 N N . THR A 1 191 ? -26.153 -6.839 30.269 1.00 46.88 191 THR A N 1
ATOM 1527 C CA . THR A 1 191 ? -26.138 -5.648 29.396 1.00 46.88 191 THR A CA 1
ATOM 1528 C C . THR A 1 191 ? -24.808 -5.236 28.699 1.00 46.88 191 THR A C 1
ATOM 1530 O O . THR A 1 191 ? -24.857 -4.268 27.940 1.00 46.88 191 THR A O 1
ATOM 1533 N N . PRO A 1 192 ? -23.606 -5.840 28.879 1.00 54.19 192 PRO A N 1
ATOM 1534 C CA . PRO A 1 192 ? -22.380 -5.091 28.556 1.00 54.19 192 PRO A CA 1
ATOM 1535 C C . PRO A 1 192 ? -21.827 -5.223 27.120 1.00 54.19 192 PRO A C 1
ATOM 1537 O O . PRO A 1 192 ? -20.955 -4.441 26.765 1.00 54.19 192 PRO A O 1
ATOM 1540 N N . ALA A 1 193 ? -22.311 -6.138 26.265 1.00 49.88 193 ALA A N 1
ATOM 1541 C CA . ALA A 1 193 ? -21.772 -6.308 24.898 1.00 49.88 193 ALA A CA 1
ATOM 1542 C C . ALA A 1 193 ? -22.237 -5.217 23.907 1.00 49.88 193 ALA A C 1
ATOM 1544 O O . ALA A 1 193 ? -21.410 -4.587 23.250 1.00 49.88 193 ALA A O 1
ATOM 1545 N N . ALA A 1 194 ? -23.548 -4.945 23.848 1.00 53.66 194 ALA A N 1
ATOM 1546 C CA . ALA A 1 194 ? -24.116 -3.841 23.062 1.00 53.66 194 ALA A CA 1
ATOM 1547 C C . ALA A 1 194 ? -23.529 -2.493 23.502 1.00 53.66 194 ALA A C 1
ATOM 1549 O O . ALA A 1 194 ? -23.109 -1.668 22.693 1.00 53.66 194 ALA A O 1
ATOM 1550 N N . ALA A 1 195 ? -23.417 -2.324 24.819 1.00 57.41 195 ALA A N 1
ATOM 1551 C CA . ALA A 1 195 ? -22.795 -1.165 25.419 1.00 57.41 195 ALA A CA 1
ATOM 1552 C C . ALA A 1 195 ? -21.299 -1.043 25.091 1.00 57.41 195 ALA A C 1
ATOM 1554 O O . ALA A 1 195 ? -20.866 0.065 24.813 1.00 57.41 195 ALA A O 1
ATOM 1555 N N . ALA A 1 196 ? -20.521 -2.133 25.060 1.00 60.28 196 ALA A N 1
ATOM 1556 C CA . ALA A 1 196 ? -19.108 -2.092 24.666 1.00 60.28 196 ALA A CA 1
ATOM 1557 C C . ALA A 1 196 ? -18.924 -1.718 23.184 1.00 60.28 196 ALA A C 1
ATOM 1559 O O . ALA A 1 196 ? -18.051 -0.912 22.866 1.00 60.28 196 ALA A O 1
ATOM 1560 N N . LYS A 1 197 ? -19.782 -2.228 22.283 1.00 66.06 197 LYS A N 1
ATOM 1561 C CA . LYS A 1 197 ? -19.808 -1.802 20.871 1.00 66.06 197 LYS A CA 1
ATOM 1562 C C . LYS A 1 197 ? -20.084 -0.301 20.767 1.00 66.06 197 LYS A C 1
ATOM 1564 O O . LYS A 1 197 ? -19.285 0.433 20.195 1.00 66.06 197 LYS A O 1
ATOM 1569 N N . LYS A 1 198 ? -21.179 0.152 21.381 1.00 68.81 198 LYS A N 1
ATOM 1570 C CA . LYS A 1 198 ? -21.592 1.559 21.409 1.00 68.81 198 LYS A CA 1
ATOM 1571 C C . LYS A 1 198 ? -20.525 2.459 22.027 1.00 68.81 198 LYS A C 1
ATOM 1573 O O . LYS A 1 198 ? -20.283 3.541 21.520 1.00 68.81 198 LYS A O 1
ATOM 1578 N N . LEU A 1 199 ? -19.835 1.990 23.066 1.00 70.81 199 LEU A N 1
ATOM 1579 C CA . LEU A 1 199 ? -18.737 2.705 23.710 1.00 70.81 199 LEU A CA 1
ATOM 1580 C C . LEU A 1 199 ? -17.571 2.950 22.748 1.00 70.81 199 LEU A C 1
ATOM 1582 O O . LEU A 1 199 ? -17.066 4.069 22.673 1.00 70.81 199 LEU A O 1
ATOM 1586 N N . ILE A 1 200 ? -17.156 1.913 22.012 1.00 76.44 200 ILE A N 1
ATOM 1587 C CA . ILE A 1 200 ? -16.070 2.011 21.030 1.00 76.44 200 ILE A CA 1
ATOM 1588 C C . ILE A 1 200 ? -16.501 2.867 19.836 1.00 76.44 200 ILE A C 1
ATOM 1590 O O . ILE A 1 200 ? -15.714 3.698 19.387 1.00 76.44 200 ILE A O 1
ATOM 1594 N N . ASP A 1 201 ? -17.741 2.728 19.367 1.00 78.00 201 ASP A N 1
ATOM 1595 C CA . ASP A 1 201 ? -18.284 3.522 18.260 1.00 78.00 201 ASP A CA 1
ATOM 1596 C C . ASP A 1 201 ? -18.431 5.010 18.631 1.00 78.00 201 ASP A C 1
ATOM 1598 O O . ASP A 1 201 ? -17.992 5.882 17.876 1.00 78.00 201 ASP A O 1
ATOM 1602 N N . ASP A 1 202 ? -18.973 5.322 19.813 1.00 78.56 202 ASP A N 1
ATOM 1603 C CA . ASP A 1 202 ? -19.108 6.689 20.335 1.00 78.56 202 ASP A CA 1
ATOM 1604 C C . ASP A 1 202 ? -17.731 7.333 20.527 1.00 78.56 202 ASP A C 1
ATOM 1606 O O . ASP A 1 202 ? -17.505 8.493 20.163 1.00 78.56 202 ASP A O 1
ATOM 1610 N N . TRP A 1 203 ? -16.782 6.572 21.076 1.00 83.31 203 TRP A N 1
ATOM 1611 C CA . TRP A 1 203 ? -15.414 7.033 21.251 1.00 83.31 203 TRP A CA 1
ATOM 1612 C C . TRP A 1 203 ? -14.706 7.268 19.910 1.00 83.31 203 TRP A C 1
ATOM 1614 O O . TRP A 1 203 ? -14.087 8.321 19.727 1.00 83.31 203 TRP A O 1
ATOM 1624 N N . ALA A 1 204 ? -14.815 6.337 18.959 1.00 85.38 204 ALA A N 1
ATOM 1625 C CA . ALA A 1 204 ? -14.232 6.475 17.627 1.00 85.38 204 ALA A CA 1
ATOM 1626 C C . ALA A 1 204 ? -14.816 7.693 16.897 1.00 85.38 204 ALA A C 1
ATOM 1628 O O . ALA A 1 204 ? -14.061 8.501 16.354 1.00 85.38 204 ALA A O 1
ATOM 1629 N N . THR A 1 205 ? -16.135 7.885 16.981 1.00 85.50 205 THR A N 1
ATOM 1630 C CA . THR A 1 205 ? -16.844 9.042 16.416 1.00 85.50 205 THR A CA 1
ATOM 1631 C C . THR A 1 205 ? -16.342 10.350 17.023 1.00 85.50 205 THR A C 1
ATOM 1633 O O . THR A 1 205 ? -15.977 11.273 16.295 1.00 85.50 205 THR A O 1
ATOM 1636 N N . LYS A 1 206 ? -16.236 10.427 18.357 1.00 85.62 206 LYS A N 1
ATOM 1637 C CA . LYS A 1 206 ? -15.717 11.608 19.068 1.00 85.62 206 LYS A CA 1
ATOM 1638 C C . LYS A 1 206 ? -14.285 11.968 18.652 1.00 85.62 206 LYS A C 1
ATOM 1640 O O . LYS A 1 206 ? -13.932 13.145 18.658 1.00 85.62 206 LYS A O 1
ATOM 1645 N N . ASN A 1 207 ? -13.474 10.974 18.293 1.00 85.75 207 ASN A N 1
ATOM 1646 C CA . ASN A 1 207 ? -12.083 11.150 17.866 1.00 85.75 207 ASN A CA 1
ATOM 1647 C C . ASN A 1 207 ? -11.903 11.168 16.336 1.00 85.75 207 ASN A C 1
ATOM 1649 O O . ASN A 1 207 ? -10.770 11.153 15.855 1.00 85.75 207 ASN A O 1
ATOM 1653 N N . ASN A 1 208 ? -13.000 11.224 15.570 1.00 86.81 208 ASN A N 1
ATOM 1654 C CA . ASN A 1 208 ? -13.010 11.219 14.105 1.00 86.81 208 ASN A CA 1
ATOM 1655 C C . ASN A 1 208 ? -12.208 10.054 13.490 1.00 86.81 208 ASN A C 1
ATOM 1657 O O . ASN A 1 208 ? -11.463 10.221 12.520 1.00 86.81 208 ASN A O 1
ATOM 1661 N N . MET A 1 209 ? -12.318 8.869 14.085 1.00 85.56 209 MET A N 1
ATOM 1662 C CA . MET A 1 209 ? -11.672 7.659 13.593 1.00 85.56 209 MET A CA 1
ATOM 1663 C C . MET A 1 209 ? -12.635 6.815 12.746 1.00 85.56 209 MET A C 1
ATOM 1665 O O . MET A 1 209 ? -13.835 6.825 13.008 1.00 85.56 209 MET A O 1
ATOM 1669 N N . PRO A 1 210 ? -12.132 6.069 11.747 1.00 88.19 210 PRO A N 1
ATOM 1670 C CA . PRO A 1 210 ? -10.726 5.988 11.325 1.00 88.19 210 PRO A CA 1
ATOM 1671 C C . PRO A 1 210 ? -10.260 7.157 10.438 1.00 88.19 210 PRO A C 1
ATOM 1673 O O . PRO A 1 210 ? -9.063 7.297 10.189 1.00 88.19 210 PRO A O 1
ATOM 1676 N N . ALA A 1 211 ? -11.184 8.013 9.988 1.00 88.38 211 ALA A N 1
ATOM 1677 C CA . ALA A 1 211 ? -10.954 9.011 8.943 1.00 88.38 211 ALA A CA 1
ATOM 1678 C C . ALA A 1 211 ? -9.735 9.915 9.189 1.00 88.38 211 ALA A C 1
ATOM 1680 O O . ALA A 1 211 ? -8.887 10.042 8.308 1.00 88.38 211 ALA A O 1
ATOM 1681 N N . LYS A 1 212 ? -9.597 10.502 10.387 1.00 87.69 212 LYS A N 1
ATOM 1682 C CA . LYS A 1 212 ? -8.460 11.375 10.726 1.00 87.69 212 LYS A CA 1
ATOM 1683 C C . LYS A 1 212 ? -7.119 10.656 10.552 1.00 87.69 212 LYS A C 1
ATOM 1685 O O . LYS A 1 212 ? -6.205 11.200 9.941 1.00 87.69 212 LYS A O 1
ATOM 1690 N N . VAL A 1 213 ? -7.008 9.437 11.082 1.00 89.81 213 VAL A N 1
ATOM 1691 C CA . VAL A 1 213 ? -5.764 8.653 11.055 1.00 89.81 213 VAL A CA 1
ATOM 1692 C C . VAL A 1 213 ? -5.365 8.336 9.619 1.00 89.81 213 VAL A C 1
ATOM 1694 O O . VAL A 1 213 ? -4.199 8.500 9.267 1.00 89.81 213 VAL A O 1
ATOM 1697 N N . ILE A 1 214 ? -6.331 7.920 8.793 1.00 91.88 214 ILE A N 1
ATOM 1698 C CA . ILE A 1 214 ? -6.101 7.607 7.380 1.00 91.88 214 ILE A CA 1
ATOM 1699 C C . ILE A 1 214 ? -5.673 8.851 6.600 1.00 91.88 214 ILE A C 1
ATOM 1701 O O . ILE A 1 214 ? -4.676 8.795 5.888 1.00 91.88 214 ILE A O 1
ATOM 1705 N N . ILE A 1 215 ? -6.365 9.980 6.766 1.00 90.62 215 ILE A N 1
ATOM 1706 C CA . ILE A 1 215 ? -6.041 11.221 6.047 1.00 90.62 215 ILE A CA 1
ATOM 1707 C C . ILE A 1 215 ? -4.631 11.708 6.401 1.00 90.62 215 ILE A C 1
ATOM 1709 O O . ILE A 1 215 ? -3.848 12.038 5.509 1.00 90.62 215 ILE A O 1
ATOM 1713 N N . ASP A 1 216 ? -4.279 11.718 7.690 1.00 89.62 216 ASP A N 1
ATOM 1714 C CA . ASP A 1 216 ? -2.936 12.103 8.138 1.00 89.62 216 ASP A CA 1
ATOM 1715 C C . ASP A 1 216 ? -1.876 11.124 7.612 1.00 89.62 216 ASP A C 1
ATOM 1717 O O . ASP A 1 216 ? -0.763 11.512 7.243 1.00 89.62 216 ASP A O 1
ATOM 1721 N N . PHE A 1 217 ? -2.216 9.835 7.557 1.00 89.62 217 PHE A N 1
ATOM 1722 C CA . PHE A 1 217 ? -1.334 8.812 7.022 1.00 89.62 217 PHE A CA 1
ATOM 1723 C C . PHE A 1 217 ? -1.074 8.999 5.515 1.00 89.62 217 PHE A C 1
ATOM 1725 O O . PHE A 1 217 ? 0.080 9.034 5.083 1.00 89.62 217 PHE A O 1
ATOM 1732 N N . GLU A 1 218 ? -2.116 9.175 4.710 1.00 91.94 218 GLU A N 1
ATOM 1733 C CA . GLU A 1 218 ? -2.011 9.408 3.264 1.00 91.94 218 GLU A CA 1
ATOM 1734 C C . GLU A 1 218 ? -1.301 10.731 2.946 1.00 91.94 218 GLU A C 1
ATOM 1736 O O . GLU A 1 218 ? -0.480 10.793 2.029 1.00 91.94 218 GLU A O 1
ATOM 1741 N N . ALA A 1 219 ? -1.509 11.774 3.757 1.00 90.69 219 ALA A N 1
ATOM 1742 C CA . ALA A 1 219 ? -0.780 13.032 3.620 1.00 90.69 219 ALA A CA 1
ATOM 1743 C C . ALA A 1 219 ? 0.742 12.841 3.748 1.00 90.69 219 ALA A C 1
ATOM 1745 O O . ALA A 1 219 ? 1.498 13.424 2.968 1.00 90.69 219 ALA A O 1
ATOM 1746 N N . ASN A 1 220 ? 1.201 11.991 4.675 1.00 89.38 220 ASN A N 1
ATOM 1747 C CA . ASN A 1 220 ? 2.623 11.659 4.800 1.00 89.38 220 ASN A CA 1
ATOM 1748 C C . ASN A 1 220 ? 3.151 10.915 3.566 1.00 89.38 220 ASN A C 1
ATOM 1750 O O . ASN A 1 220 ? 4.250 11.213 3.096 1.00 89.38 220 ASN A O 1
ATOM 1754 N N . GLN A 1 221 ? 2.371 9.990 3.001 1.00 91.50 221 GLN A N 1
ATOM 1755 C CA . GLN A 1 221 ? 2.745 9.285 1.770 1.00 91.50 221 GLN A CA 1
ATOM 1756 C C . GLN A 1 221 ? 2.881 10.247 0.585 1.00 91.50 221 GLN A C 1
ATOM 1758 O O . GLN A 1 221 ? 3.873 10.189 -0.144 1.00 91.50 221 GLN A O 1
ATOM 1763 N N . ARG A 1 222 ? 1.943 11.192 0.438 1.00 92.50 222 ARG A N 1
ATOM 1764 C CA . ARG A 1 222 ? 2.011 12.252 -0.577 1.00 92.50 222 ARG A CA 1
ATOM 1765 C C . ARG A 1 222 ? 3.251 13.124 -0.413 1.00 92.50 222 ARG A C 1
ATOM 1767 O O . ARG A 1 222 ? 3.923 13.413 -1.402 1.00 92.50 222 ARG A O 1
ATOM 1774 N N . LEU A 1 223 ? 3.578 13.535 0.814 1.00 91.44 223 LEU A N 1
ATOM 1775 C CA . LEU A 1 223 ? 4.802 14.297 1.087 1.00 91.44 223 LEU A CA 1
ATOM 1776 C C . LEU A 1 223 ? 6.045 13.508 0.669 1.00 91.44 223 LEU A C 1
ATOM 1778 O O . LEU A 1 223 ? 6.886 14.037 -0.051 1.00 91.44 223 LEU A O 1
ATOM 1782 N N . LYS A 1 224 ? 6.119 12.221 1.019 1.00 92.50 224 LYS A N 1
ATOM 1783 C CA . LYS A 1 224 ? 7.247 11.368 0.634 1.00 92.50 224 LYS A CA 1
ATOM 1784 C C . LYS A 1 224 ? 7.366 11.175 -0.872 1.00 92.50 224 LYS A C 1
ATOM 1786 O O . LYS A 1 224 ? 8.483 11.203 -1.383 1.00 92.50 224 LYS A O 1
ATOM 1791 N N . MET A 1 225 ? 6.252 10.990 -1.580 1.00 95.12 225 MET A N 1
ATOM 1792 C CA . MET A 1 225 ? 6.267 10.931 -3.041 1.00 95.12 225 MET A CA 1
ATOM 1793 C C . MET A 1 225 ? 6.811 12.239 -3.622 1.00 95.12 225 MET A C 1
ATOM 1795 O O . MET A 1 225 ? 7.725 12.208 -4.439 1.00 95.12 225 MET A O 1
ATOM 1799 N N . ASN A 1 226 ? 6.323 13.391 -3.156 1.00 94.06 226 ASN A N 1
ATOM 1800 C CA . ASN A 1 226 ? 6.821 14.692 -3.606 1.00 94.06 226 ASN A CA 1
ATOM 1801 C C . ASN A 1 226 ? 8.320 14.880 -3.321 1.00 94.06 226 ASN A C 1
ATOM 1803 O O . ASN A 1 226 ? 9.038 15.367 -4.193 1.00 94.06 226 ASN A O 1
ATOM 1807 N N . ASP A 1 227 ? 8.807 14.458 -2.152 1.00 92.75 227 ASP A N 1
ATOM 1808 C CA . ASP A 1 227 ? 10.233 14.505 -1.810 1.00 92.75 227 ASP A CA 1
ATOM 1809 C C . ASP A 1 227 ? 11.074 13.627 -2.746 1.00 92.75 227 ASP A C 1
ATOM 1811 O O . ASP A 1 227 ? 12.149 14.034 -3.189 1.00 92.75 227 ASP A O 1
ATOM 1815 N N . LEU A 1 228 ? 10.584 12.429 -3.082 1.00 94.69 228 LEU A N 1
ATOM 1816 C CA . LEU A 1 228 ? 11.244 11.537 -4.036 1.00 94.69 228 LEU A CA 1
ATOM 1817 C C . LEU A 1 228 ? 11.268 12.142 -5.442 1.00 94.69 228 LEU A C 1
ATOM 1819 O O . LEU A 1 228 ? 12.311 12.146 -6.094 1.00 94.69 228 LEU A O 1
ATOM 1823 N N . LEU A 1 229 ? 10.154 12.714 -5.897 1.00 95.25 229 LEU A N 1
ATOM 1824 C CA . LEU A 1 229 ? 10.080 13.385 -7.194 1.00 95.25 229 LEU A CA 1
ATOM 1825 C C . LEU A 1 229 ? 11.038 14.583 -7.250 1.00 95.25 229 LEU A C 1
ATOM 1827 O O . LEU A 1 229 ? 11.762 14.725 -8.229 1.00 95.25 229 LEU A O 1
ATOM 1831 N N . LYS A 1 230 ? 11.130 15.391 -6.186 1.00 93.31 230 LYS A N 1
ATOM 1832 C CA . LYS A 1 230 ? 12.011 16.573 -6.108 1.00 93.31 230 LYS A CA 1
ATOM 1833 C C . LYS A 1 230 ? 13.478 16.252 -5.765 1.00 93.31 230 LYS A C 1
ATOM 1835 O O . LYS A 1 230 ? 14.307 17.162 -5.745 1.00 93.31 230 LYS A O 1
ATOM 1840 N N . SER A 1 231 ? 13.828 14.990 -5.509 1.00 92.25 231 SER A N 1
ATOM 1841 C CA . SER A 1 231 ? 15.200 14.583 -5.175 1.00 92.25 231 SER A CA 1
ATOM 1842 C C . SER A 1 231 ? 16.197 14.922 -6.290 1.00 92.25 231 SER A C 1
ATOM 1844 O O . SER A 1 231 ? 15.935 14.709 -7.474 1.00 92.25 231 SER A O 1
ATOM 1846 N N . THR A 1 232 ? 17.388 15.386 -5.913 1.00 88.81 232 THR A N 1
ATOM 1847 C CA . THR A 1 232 ? 18.513 15.594 -6.841 1.00 88.81 232 THR A CA 1
ATOM 1848 C C . THR A 1 232 ? 19.447 14.387 -6.933 1.00 88.81 232 THR A C 1
ATOM 1850 O O . THR A 1 232 ? 20.324 14.359 -7.794 1.00 88.81 232 THR A O 1
ATOM 1853 N N . ALA A 1 233 ? 19.281 13.390 -6.059 1.00 89.31 233 ALA A N 1
ATOM 1854 C CA . ALA A 1 233 ? 20.033 12.144 -6.125 1.00 89.31 233 ALA A CA 1
ATOM 1855 C C . ALA A 1 233 ? 19.459 11.229 -7.214 1.00 89.31 233 ALA A C 1
ATOM 1857 O O . ALA A 1 233 ? 18.240 11.084 -7.302 1.00 89.31 233 ALA A O 1
ATOM 1858 N N . ALA A 1 234 ? 20.341 10.590 -7.983 1.00 88.88 234 ALA A N 1
ATOM 1859 C CA . ALA A 1 234 ? 19.957 9.558 -8.939 1.00 88.88 234 ALA A CA 1
ATOM 1860 C C . ALA A 1 234 ? 19.438 8.315 -8.203 1.00 88.88 234 ALA A C 1
ATOM 1862 O O . ALA A 1 234 ? 20.027 7.881 -7.207 1.00 88.88 234 ALA A O 1
ATOM 1863 N N . PHE A 1 235 ? 18.335 7.752 -8.692 1.00 94.75 235 PHE A N 1
ATOM 1864 C CA . PHE A 1 235 ? 17.677 6.601 -8.080 1.00 94.75 235 PHE A CA 1
ATOM 1865 C C . PHE A 1 235 ? 18.134 5.270 -8.677 1.00 94.75 235 PHE A C 1
ATOM 1867 O O . PHE A 1 235 ? 18.517 5.180 -9.841 1.00 94.75 235 PHE A O 1
ATOM 1874 N N . ASN A 1 236 ? 18.093 4.226 -7.850 1.00 93.06 236 ASN A N 1
ATOM 1875 C CA . ASN A 1 236 ? 18.365 2.846 -8.239 1.00 93.06 236 ASN A CA 1
ATOM 1876 C C . ASN A 1 236 ? 17.058 2.025 -8.263 1.00 93.06 236 ASN A C 1
ATOM 1878 O O . ASN A 1 236 ? 15.975 2.542 -7.977 1.00 93.06 236 ASN A O 1
ATOM 1882 N N . GLY A 1 237 ? 17.163 0.730 -8.581 1.00 92.62 237 GLY A N 1
ATOM 1883 C CA . GLY A 1 237 ? 16.011 -0.178 -8.615 1.00 92.62 237 GLY A CA 1
ATOM 1884 C C . GLY A 1 237 ? 15.245 -0.264 -7.290 1.00 92.62 237 GLY A C 1
ATOM 1885 O O . GLY A 1 237 ? 14.021 -0.332 -7.315 1.00 92.62 237 GLY A O 1
ATOM 1886 N N . ASP A 1 238 ? 15.932 -0.179 -6.143 1.00 93.50 238 ASP A N 1
ATOM 1887 C CA . ASP A 1 238 ? 15.292 -0.227 -4.821 1.00 93.50 238 ASP A CA 1
ATOM 1888 C C . ASP A 1 238 ? 14.321 0.949 -4.618 1.00 93.50 238 ASP A C 1
ATOM 1890 O O . ASP A 1 238 ? 13.181 0.765 -4.187 1.00 93.50 238 ASP A O 1
ATOM 1894 N N . VAL A 1 239 ? 14.755 2.166 -4.970 1.00 95.25 239 VAL A N 1
ATOM 1895 C CA . VAL A 1 239 ? 13.933 3.378 -4.830 1.00 95.25 239 VAL A CA 1
ATOM 1896 C C . VAL A 1 239 ? 12.741 3.350 -5.785 1.00 95.25 239 VAL A C 1
ATOM 1898 O O . VAL A 1 239 ? 11.630 3.688 -5.382 1.00 95.25 239 VAL A O 1
ATOM 1901 N N . TYR A 1 240 ? 12.930 2.919 -7.034 1.00 96.88 240 TYR A N 1
ATOM 1902 C CA . TYR A 1 240 ? 11.816 2.808 -7.978 1.00 96.88 240 TYR A CA 1
ATOM 1903 C C . TYR A 1 240 ? 10.821 1.718 -7.574 1.00 96.88 240 TYR A C 1
ATOM 1905 O O . TYR A 1 240 ? 9.612 1.933 -7.647 1.00 96.88 240 TYR A O 1
ATOM 1913 N N . PHE A 1 241 ? 11.293 0.595 -7.036 1.00 95.12 241 PHE A N 1
ATOM 1914 C CA . PHE A 1 241 ? 10.399 -0.423 -6.495 1.00 95.12 241 PHE A CA 1
ATOM 1915 C C . PHE A 1 241 ? 9.590 0.105 -5.298 1.00 95.12 241 PHE A C 1
ATOM 1917 O O . PHE A 1 241 ? 8.405 -0.188 -5.161 1.00 95.12 241 PHE A O 1
ATOM 1924 N N . PHE A 1 242 ? 10.177 0.967 -4.465 1.00 94.94 242 PHE A N 1
ATOM 1925 C CA . PHE A 1 242 ? 9.445 1.695 -3.423 1.00 94.94 242 PHE A CA 1
ATOM 1926 C C . PHE A 1 242 ? 8.417 2.690 -3.989 1.00 94.94 242 PHE A C 1
ATOM 1928 O O . PHE A 1 242 ? 7.291 2.752 -3.493 1.00 94.94 242 PHE A O 1
ATOM 1935 N N . ILE A 1 243 ? 8.761 3.428 -5.053 1.00 96.69 243 ILE A N 1
ATOM 1936 C CA . ILE A 1 243 ? 7.837 4.338 -5.753 1.00 96.69 243 ILE A CA 1
ATOM 1937 C C . ILE A 1 243 ? 6.612 3.584 -6.277 1.00 96.69 243 ILE A C 1
ATOM 1939 O O . ILE A 1 243 ? 5.505 4.097 -6.139 1.00 96.69 243 ILE A O 1
ATOM 1943 N N . LEU A 1 244 ? 6.775 2.368 -6.811 1.00 96.44 244 LEU A N 1
ATOM 1944 C CA . LEU A 1 244 ? 5.647 1.543 -7.258 1.00 96.44 244 LEU A CA 1
ATOM 1945 C C . LEU A 1 244 ? 4.639 1.291 -6.126 1.00 96.44 244 LEU A C 1
ATOM 1947 O O . LEU A 1 244 ? 3.445 1.530 -6.299 1.00 96.44 244 LEU A O 1
ATOM 1951 N N . HIS A 1 245 ? 5.107 0.866 -4.950 1.00 94.62 245 HIS A N 1
ATOM 1952 C CA . HIS A 1 245 ? 4.224 0.618 -3.806 1.00 94.62 245 HIS A CA 1
ATOM 1953 C C . HIS A 1 245 ? 3.568 1.905 -3.286 1.00 94.62 245 HIS A C 1
ATOM 1955 O O . HIS A 1 245 ? 2.384 1.895 -2.946 1.00 94.62 245 HIS A O 1
ATOM 1961 N N . LEU A 1 246 ? 4.299 3.027 -3.261 1.00 94.75 246 LEU A N 1
ATOM 1962 C CA . LEU A 1 246 ? 3.723 4.324 -2.897 1.00 94.75 246 LEU A CA 1
ATOM 1963 C C . LEU A 1 246 ? 2.666 4.801 -3.897 1.00 94.75 246 LEU A C 1
ATOM 1965 O O . LEU A 1 246 ? 1.651 5.346 -3.473 1.00 94.75 246 LEU A O 1
ATOM 1969 N N . LEU A 1 247 ? 2.877 4.605 -5.201 1.00 95.81 247 LEU A N 1
ATOM 1970 C CA . LEU A 1 247 ? 1.901 4.970 -6.231 1.00 95.81 247 LEU A CA 1
ATOM 1971 C C . LEU A 1 247 ? 0.574 4.244 -6.023 1.00 95.81 247 LEU A C 1
ATOM 1973 O O . LEU A 1 247 ? -0.478 4.874 -6.104 1.00 95.81 247 LEU A O 1
ATOM 1977 N N . ILE A 1 248 ? 0.626 2.951 -5.695 1.00 94.50 248 ILE A N 1
ATOM 1978 C CA . ILE A 1 248 ? -0.572 2.172 -5.369 1.00 94.50 248 ILE A CA 1
ATOM 1979 C C . ILE A 1 248 ? -1.269 2.756 -4.131 1.00 94.50 248 ILE A C 1
ATOM 1981 O O . ILE A 1 248 ? -2.478 2.967 -4.158 1.00 94.50 248 ILE A O 1
ATOM 1985 N N . GLY A 1 249 ? -0.515 3.099 -3.080 1.00 92.50 249 GLY A N 1
ATOM 1986 C CA . GLY A 1 249 ? -1.066 3.759 -1.890 1.00 92.50 249 GLY A CA 1
ATOM 1987 C C . GLY A 1 249 ? -1.735 5.107 -2.189 1.00 92.50 249 GLY A C 1
ATOM 1988 O O . GLY A 1 249 ? -2.803 5.396 -1.662 1.00 92.50 249 GLY A O 1
ATOM 1989 N N . LEU A 1 250 ? -1.174 5.924 -3.087 1.00 94.94 250 LEU A N 1
ATOM 1990 C CA . LEU A 1 250 ? -1.789 7.201 -3.479 1.00 94.94 250 LEU A CA 1
ATOM 1991 C C . LEU A 1 250 ? -3.130 7.025 -4.202 1.00 94.94 250 LEU A C 1
ATOM 1993 O O . LEU A 1 250 ? -3.998 7.894 -4.093 1.00 94.94 250 LEU A O 1
ATOM 1997 N N . CYS A 1 251 ? -3.334 5.905 -4.897 1.00 95.38 251 CYS A N 1
ATOM 1998 C CA . CYS A 1 251 ? -4.598 5.628 -5.577 1.00 95.38 251 CYS A CA 1
ATOM 1999 C C . CYS A 1 251 ? -5.761 5.410 -4.592 1.00 95.38 251 CYS A C 1
ATOM 2001 O O . CYS A 1 251 ? -6.920 5.579 -4.964 1.00 95.38 251 CYS A O 1
ATOM 2003 N N . THR A 1 252 ? -5.492 5.104 -3.317 1.00 93.69 252 THR A N 1
ATOM 2004 C CA . THR A 1 252 ? -6.542 4.946 -2.294 1.00 93.69 252 THR A CA 1
ATOM 2005 C C . THR A 1 252 ? -6.926 6.259 -1.616 1.00 93.69 252 THR A C 1
ATOM 2007 O O . THR A 1 252 ? -7.915 6.295 -0.884 1.00 93.69 252 THR A O 1
ATOM 2010 N N . GLY A 1 253 ? -6.160 7.328 -1.850 1.00 92.19 253 GLY A N 1
ATOM 2011 C CA . GLY A 1 253 ? -6.285 8.594 -1.137 1.00 92.19 253 GLY A CA 1
ATOM 2012 C C . GLY A 1 253 ? -7.287 9.578 -1.731 1.00 92.19 253 GLY A C 1
ATOM 2013 O O . GLY A 1 253 ? -8.215 9.232 -2.470 1.00 92.19 253 GLY A O 1
ATOM 2014 N N . THR A 1 254 ? -7.088 10.850 -1.396 1.00 91.44 254 THR A N 1
ATOM 2015 C CA . THR A 1 254 ? -7.959 11.951 -1.816 1.00 91.44 254 THR A CA 1
ATOM 2016 C C . THR A 1 254 ? -7.905 12.179 -3.332 1.00 91.44 254 THR A C 1
ATOM 2018 O O . THR A 1 254 ? -7.035 11.669 -4.038 1.00 91.44 254 THR A O 1
ATOM 2021 N N . ALA A 1 255 ? -8.794 13.025 -3.862 1.00 90.62 255 ALA A N 1
ATOM 2022 C CA . ALA A 1 255 ? -8.744 13.423 -5.273 1.00 90.62 255 ALA A CA 1
ATOM 2023 C C . ALA A 1 255 ? -7.388 14.042 -5.678 1.00 90.62 255 ALA A C 1
ATOM 2025 O O . ALA A 1 255 ? -6.939 13.849 -6.806 1.00 90.62 255 ALA A O 1
ATOM 2026 N N . ALA A 1 256 ? -6.715 14.747 -4.759 1.00 90.75 256 ALA A N 1
ATOM 2027 C CA . ALA A 1 256 ? -5.383 15.294 -5.002 1.00 90.75 256 ALA A CA 1
ATOM 2028 C C . ALA A 1 256 ? -4.308 14.196 -5.083 1.00 90.75 256 ALA A C 1
ATOM 2030 O O . ALA A 1 256 ? -3.413 14.286 -5.920 1.00 90.75 256 ALA A O 1
ATOM 2031 N N . ASP A 1 257 ? -4.416 13.149 -4.258 1.00 94.25 257 ASP A N 1
ATOM 2032 C CA . ASP A 1 257 ? -3.501 11.998 -4.283 1.00 94.25 257 ASP A CA 1
ATOM 2033 C C . ASP A 1 257 ? -3.648 11.205 -5.582 1.00 94.25 257 ASP A C 1
ATOM 2035 O O . ASP A 1 257 ? -2.658 10.952 -6.270 1.00 94.25 257 ASP A O 1
ATOM 2039 N N . LYS A 1 258 ? -4.893 10.923 -5.980 1.00 94.12 258 LYS A N 1
ATOM 2040 C CA . LYS A 1 258 ? -5.223 10.276 -7.258 1.00 94.12 258 LYS A CA 1
ATOM 2041 C C . LYS A 1 258 ? -4.763 11.111 -8.455 1.00 94.12 258 LYS A C 1
ATOM 2043 O O . LYS A 1 258 ? -4.215 10.572 -9.411 1.00 94.12 258 LYS A O 1
ATOM 2048 N N . GLY A 1 259 ? -4.930 12.435 -8.394 1.00 93.38 259 GLY A N 1
ATOM 2049 C CA . GLY A 1 259 ? -4.440 13.356 -9.422 1.00 93.38 259 GLY A CA 1
ATOM 2050 C C . GLY A 1 259 ? -2.914 13.345 -9.556 1.00 93.38 259 GLY A C 1
ATOM 2051 O O . GLY A 1 259 ? -2.394 13.293 -10.672 1.00 93.38 259 GLY A O 1
ATOM 2052 N N . LEU A 1 260 ? -2.190 13.328 -8.431 1.00 95.69 260 LEU A N 1
ATOM 2053 C CA . LEU A 1 260 ? -0.734 13.181 -8.426 1.00 95.69 260 LEU A CA 1
ATOM 2054 C C . LEU A 1 260 ? -0.315 11.824 -9.005 1.00 95.69 260 LEU A C 1
ATOM 2056 O O . LEU A 1 260 ? 0.515 11.792 -9.914 1.00 95.69 260 LEU A O 1
ATOM 2060 N N . ALA A 1 261 ? -0.915 10.724 -8.545 1.00 97.12 261 ALA A N 1
ATOM 2061 C CA . ALA A 1 261 ? -0.643 9.387 -9.070 1.00 97.12 261 ALA A CA 1
ATOM 2062 C C . ALA A 1 261 ? -0.857 9.332 -10.589 1.00 97.12 261 ALA A C 1
ATOM 2064 O O . ALA A 1 261 ? 0.025 8.877 -11.316 1.00 97.12 261 ALA A O 1
ATOM 2065 N N . LEU A 1 262 ? -1.970 9.889 -11.080 1.00 96.94 262 LEU A N 1
ATOM 2066 C CA . LEU A 1 262 ? -2.286 9.947 -12.505 1.00 96.94 262 LEU A CA 1
ATOM 2067 C C . LEU A 1 262 ? -1.227 10.705 -13.316 1.00 96.94 262 LEU A C 1
ATOM 2069 O O . LEU A 1 262 ? -0.849 10.261 -14.400 1.00 96.94 262 LEU A O 1
ATOM 2073 N N . SER A 1 263 ? -0.746 11.837 -12.795 1.00 96.50 263 SER A N 1
ATOM 2074 C CA . SER A 1 263 ? 0.294 12.629 -13.461 1.00 96.50 263 SER A CA 1
ATOM 2075 C C . SER A 1 263 ? 1.616 11.872 -13.586 1.00 96.50 263 SER A C 1
ATOM 2077 O O . SER A 1 263 ? 2.292 12.001 -14.600 1.00 96.50 263 SER A O 1
ATOM 2079 N N . ILE A 1 264 ? 1.946 11.043 -12.590 1.00 97.88 264 ILE A N 1
ATOM 2080 C CA . ILE A 1 264 ? 3.158 10.225 -12.595 1.00 97.88 264 ILE A CA 1
ATOM 2081 C C . ILE A 1 264 ? 3.004 9.080 -13.591 1.00 97.88 264 ILE A C 1
ATOM 2083 O O . ILE A 1 264 ? 3.827 8.941 -14.487 1.00 97.88 264 ILE A O 1
ATOM 2087 N N . VAL A 1 265 ? 1.940 8.275 -13.480 1.00 97.62 265 VAL A N 1
ATOM 2088 C CA . VAL A 1 265 ? 1.788 7.056 -14.297 1.00 97.62 265 VAL A CA 1
ATOM 2089 C C . VAL A 1 265 ? 1.700 7.347 -15.797 1.00 97.62 265 VAL A C 1
ATOM 2091 O O . VAL A 1 265 ? 2.159 6.527 -16.589 1.00 97.62 265 VAL A O 1
ATOM 2094 N N . LYS A 1 266 ? 1.143 8.504 -16.188 1.00 96.88 266 LYS A N 1
ATOM 2095 C CA . LYS A 1 266 ? 0.989 8.927 -17.591 1.00 96.88 266 LYS A CA 1
ATOM 2096 C C . LYS A 1 266 ? 2.167 9.747 -18.133 1.00 96.88 266 LYS A C 1
ATOM 2098 O O . LYS A 1 266 ? 2.106 10.162 -19.288 1.00 96.88 266 LYS A O 1
ATOM 2103 N N . GLU A 1 267 ? 3.211 10.011 -17.346 1.00 97.81 267 GLU A N 1
ATOM 2104 C CA . GLU A 1 267 ? 4.363 10.767 -17.847 1.00 97.81 267 GLU A CA 1
ATOM 2105 C C . GLU A 1 267 ? 5.081 9.994 -18.959 1.00 97.81 267 GLU A C 1
ATOM 2107 O O . GLU A 1 267 ? 5.383 8.810 -18.804 1.00 97.81 267 GLU A O 1
ATOM 2112 N N . ILE A 1 268 ? 5.408 10.673 -20.060 1.00 96.06 268 ILE A N 1
ATOM 2113 C CA . ILE A 1 268 ? 6.202 10.081 -21.140 1.00 96.06 268 ILE A CA 1
ATOM 2114 C C . ILE A 1 268 ? 7.623 9.832 -20.630 1.00 96.06 268 ILE A C 1
ATOM 2116 O O . ILE A 1 268 ? 8.305 10.739 -20.160 1.00 96.06 268 ILE A O 1
ATOM 2120 N N . THR A 1 269 ? 8.053 8.582 -20.734 1.00 94.06 269 THR A N 1
ATOM 2121 C CA . THR A 1 269 ? 9.283 8.039 -20.162 1.00 94.06 269 THR A CA 1
ATOM 2122 C C . THR A 1 269 ? 9.906 7.086 -21.185 1.00 94.06 269 THR A C 1
ATOM 2124 O O . THR A 1 269 ? 9.954 5.870 -21.004 1.00 94.06 269 THR A O 1
ATOM 2127 N N . SER A 1 270 ? 10.328 7.639 -22.321 1.00 91.12 270 SER A N 1
ATOM 2128 C CA . SER A 1 270 ? 10.936 6.861 -23.402 1.00 91.12 270 SER A CA 1
ATOM 2129 C C . SER A 1 270 ? 12.301 6.312 -22.984 1.00 91.12 270 SER A C 1
ATOM 2131 O O . SER A 1 270 ? 13.113 7.044 -22.417 1.00 91.12 270 SER A O 1
ATOM 2133 N N . SER A 1 271 ? 12.581 5.055 -23.326 1.00 89.56 271 SER A N 1
ATOM 2134 C CA . SER A 1 271 ? 13.942 4.506 -23.325 1.00 89.56 271 SER A CA 1
ATOM 2135 C C . SER A 1 271 ? 14.415 4.287 -24.762 1.00 89.56 271 SER A C 1
ATOM 2137 O O . SER A 1 271 ? 13.646 4.435 -25.711 1.00 89.56 271 SER A O 1
ATOM 2139 N N . VAL A 1 272 ? 15.686 3.924 -24.939 1.00 84.44 272 VAL A N 1
ATOM 2140 C CA . VAL A 1 272 ? 16.241 3.629 -26.271 1.00 84.44 272 VAL A CA 1
ATOM 2141 C C . VAL A 1 272 ? 15.558 2.402 -26.902 1.00 84.44 272 VAL A C 1
ATOM 2143 O O . VAL A 1 272 ? 15.551 2.252 -28.116 1.00 84.44 272 VAL A O 1
ATOM 2146 N N . GLU A 1 273 ? 15.030 1.486 -26.092 1.00 82.12 273 GLU A N 1
ATOM 2147 C CA . GLU A 1 273 ? 14.278 0.290 -26.506 1.00 82.12 273 GLU A CA 1
ATOM 2148 C C . GLU A 1 273 ? 12.795 0.552 -26.762 1.00 82.12 273 GLU A C 1
ATOM 2150 O O . GLU A 1 273 ? 12.172 -0.145 -27.559 1.00 82.12 273 GLU A O 1
ATOM 2155 N N . TYR A 1 274 ? 12.227 1.507 -26.029 1.00 86.62 274 TYR A N 1
ATOM 2156 C CA . TYR A 1 274 ? 10.789 1.706 -25.918 1.00 86.62 274 TYR A CA 1
ATOM 2157 C C . TYR A 1 274 ? 10.470 3.193 -26.073 1.00 86.62 274 TYR A C 1
ATOM 2159 O O . TYR A 1 274 ? 10.406 3.954 -25.101 1.00 86.62 274 TYR A O 1
ATOM 2167 N N . GLU A 1 275 ? 10.307 3.617 -27.326 1.00 88.44 275 GLU A N 1
ATOM 2168 C CA . GLU A 1 275 ? 9.938 4.990 -27.667 1.00 88.44 275 GLU A CA 1
ATOM 2169 C C . GLU A 1 275 ? 8.479 5.289 -27.306 1.00 88.44 275 GLU A C 1
ATOM 2171 O O . GLU A 1 275 ? 7.589 4.469 -27.519 1.00 88.44 275 GLU A O 1
ATOM 2176 N N . ASN A 1 276 ? 8.218 6.511 -26.829 1.00 87.56 276 ASN A N 1
ATOM 2177 C CA . ASN A 1 276 ? 6.887 7.006 -26.450 1.00 87.56 276 ASN A CA 1
ATOM 2178 C C . ASN A 1 276 ? 6.210 6.202 -25.331 1.00 87.56 276 ASN A C 1
ATOM 2180 O O . ASN A 1 276 ? 4.993 6.279 -25.155 1.00 87.56 276 ASN A O 1
ATOM 2184 N N . GLU A 1 277 ? 6.999 5.451 -24.568 1.00 94.12 277 GLU A N 1
ATOM 2185 C CA . GLU A 1 277 ? 6.506 4.671 -23.447 1.00 94.12 277 GLU A CA 1
ATOM 2186 C C . GLU A 1 277 ? 6.116 5.578 -22.273 1.00 94.12 277 GLU A C 1
ATOM 2188 O O . GLU A 1 277 ? 6.609 6.702 -22.147 1.00 94.12 277 GLU A O 1
ATOM 2193 N N . ILE A 1 278 ? 5.227 5.103 -21.401 1.00 96.56 278 ILE A N 1
ATOM 2194 C CA . ILE A 1 278 ? 4.818 5.840 -20.197 1.00 96.56 278 ILE A CA 1
ATOM 2195 C C . ILE A 1 278 ? 5.517 5.320 -18.939 1.00 96.56 278 ILE A C 1
ATOM 2197 O O . ILE A 1 278 ? 5.938 4.163 -18.857 1.00 96.56 278 ILE A O 1
ATOM 2201 N N . PHE A 1 279 ? 5.599 6.176 -17.921 1.00 98.25 279 PHE A N 1
ATOM 2202 C CA . PHE A 1 279 ? 6.340 5.933 -16.685 1.00 98.25 279 PHE A CA 1
ATOM 2203 C C . PHE A 1 279 ? 5.966 4.612 -16.021 1.00 98.25 279 PHE A C 1
ATOM 2205 O O . PHE A 1 279 ? 6.844 3.861 -15.604 1.00 98.25 279 PHE A O 1
ATOM 2212 N N . ILE A 1 280 ? 4.669 4.296 -15.936 1.00 98.25 280 ILE A N 1
ATOM 2213 C CA . ILE A 1 280 ? 4.233 3.074 -15.256 1.00 98.25 280 ILE A CA 1
ATOM 2214 C C . ILE A 1 280 ? 4.680 1.800 -15.981 1.00 98.25 280 ILE A C 1
ATOM 2216 O O . ILE A 1 280 ? 5.041 0.830 -15.321 1.00 98.25 280 ILE A O 1
ATOM 2220 N N . ASN A 1 281 ? 4.745 1.812 -17.314 1.00 97.31 281 ASN A N 1
ATOM 2221 C CA . ASN A 1 281 ? 5.201 0.660 -18.091 1.00 97.31 281 ASN A CA 1
ATOM 2222 C C . ASN A 1 281 ? 6.692 0.402 -17.865 1.00 97.31 281 ASN A C 1
ATOM 2224 O O . ASN A 1 281 ? 7.075 -0.726 -17.549 1.00 97.31 281 ASN A O 1
ATOM 2228 N N . GLN A 1 282 ? 7.507 1.460 -17.886 1.00 97.31 282 GLN A N 1
ATOM 2229 C CA . GLN A 1 282 ? 8.925 1.368 -17.528 1.00 97.31 282 GLN A CA 1
ATOM 2230 C C . GLN A 1 282 ? 9.126 0.931 -16.072 1.00 97.31 282 GLN A C 1
ATOM 2232 O O . GLN A 1 282 ? 10.022 0.145 -15.769 1.00 97.31 282 GLN A O 1
ATOM 2237 N N . LEU A 1 283 ? 8.276 1.400 -15.154 1.00 98.06 283 LEU A N 1
ATOM 2238 C CA . LEU A 1 283 ? 8.376 1.081 -13.733 1.00 98.06 283 LEU A CA 1
ATOM 2239 C C . LEU A 1 283 ? 8.077 -0.394 -13.442 1.00 98.06 283 LEU A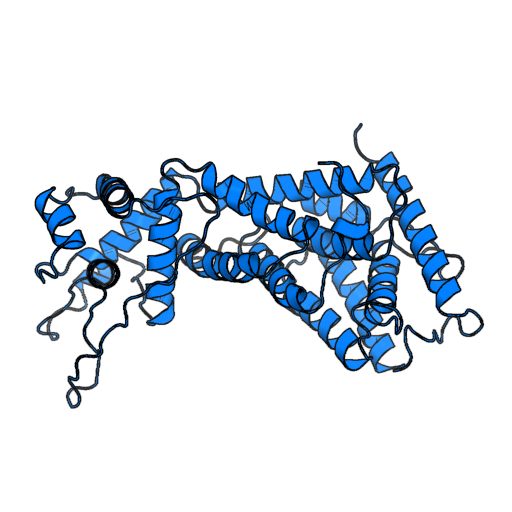 C 1
ATOM 2241 O O . LEU A 1 283 ? 8.808 -1.034 -12.679 1.00 98.06 283 LEU A O 1
ATOM 2245 N N . ILE A 1 284 ? 7.023 -0.949 -14.047 1.00 97.81 284 ILE A N 1
ATOM 2246 C CA . ILE A 1 284 ? 6.694 -2.375 -13.926 1.00 97.81 284 ILE A CA 1
ATOM 2247 C C . ILE A 1 284 ? 7.785 -3.226 -14.581 1.00 97.81 284 ILE A C 1
ATOM 2249 O O . ILE A 1 284 ? 8.235 -4.206 -13.983 1.00 97.81 284 ILE A O 1
ATOM 2253 N N . TYR A 1 285 ? 8.273 -2.823 -15.755 1.00 96.69 285 TYR A N 1
ATOM 2254 C CA . TYR A 1 285 ? 9.355 -3.523 -16.440 1.00 96.69 285 TYR A CA 1
ATOM 2255 C C . TYR A 1 285 ? 10.653 -3.546 -15.618 1.00 96.69 285 TYR A C 1
ATOM 2257 O O . TYR A 1 285 ? 11.228 -4.617 -15.391 1.00 96.69 285 TYR A O 1
ATOM 2265 N N . LEU A 1 286 ? 11.065 -2.398 -15.067 1.00 96.88 286 LEU A N 1
ATOM 2266 C CA . LEU A 1 286 ? 12.194 -2.312 -14.142 1.00 96.88 286 LEU A CA 1
ATOM 2267 C C . LEU A 1 286 ? 11.986 -3.211 -12.924 1.00 96.88 286 LEU A C 1
ATOM 2269 O O . LEU A 1 286 ? 12.908 -3.923 -12.532 1.00 96.88 286 LEU A O 1
ATOM 2273 N N . SER A 1 287 ? 10.786 -3.205 -12.339 1.00 96.94 287 SER A N 1
ATOM 2274 C CA . SER A 1 287 ? 10.460 -4.029 -11.171 1.00 96.94 287 SER A CA 1
ATOM 2275 C C . SER A 1 287 ? 10.628 -5.519 -11.476 1.00 96.94 287 SER A C 1
ATOM 2277 O O . SER A 1 287 ? 11.204 -6.251 -10.674 1.00 96.94 287 SER A O 1
ATOM 2279 N N . LEU A 1 288 ? 10.214 -5.982 -12.659 1.00 96.69 288 LEU A N 1
ATOM 2280 C CA . LEU A 1 288 ? 10.414 -7.370 -13.082 1.00 96.69 288 LEU A CA 1
ATOM 2281 C C . LEU A 1 288 ? 11.885 -7.728 -13.293 1.00 96.69 288 LEU A C 1
ATOM 2283 O O . LEU A 1 288 ? 12.304 -8.825 -12.909 1.00 96.69 288 LEU A O 1
ATOM 2287 N N . MET A 1 289 ? 12.669 -6.826 -13.892 1.00 96.06 289 MET A N 1
ATOM 2288 C CA . MET A 1 289 ? 14.109 -7.031 -14.043 1.00 96.06 289 MET A CA 1
ATOM 2289 C C . MET A 1 289 ? 14.798 -7.070 -12.677 1.00 96.06 289 MET A C 1
ATOM 2291 O O . MET A 1 289 ? 15.584 -7.976 -12.414 1.00 96.06 289 MET A O 1
ATOM 2295 N N . TYR A 1 290 ? 14.448 -6.145 -11.783 1.00 95.06 290 TYR A N 1
ATOM 2296 C CA . TYR A 1 290 ? 14.980 -6.055 -10.425 1.00 95.06 290 TYR A CA 1
ATOM 2297 C C . TYR A 1 290 ? 14.656 -7.302 -9.586 1.00 95.06 290 TYR A C 1
ATOM 2299 O O . TYR A 1 290 ? 15.542 -7.868 -8.945 1.00 95.06 290 TYR A O 1
ATOM 2307 N N . LEU A 1 291 ? 13.413 -7.793 -9.638 1.00 94.25 291 LEU A N 1
ATOM 2308 C CA . LEU A 1 291 ? 13.012 -9.030 -8.958 1.00 94.25 291 LEU A CA 1
ATOM 2309 C C . LEU A 1 291 ? 13.693 -10.268 -9.562 1.00 94.25 291 LEU A C 1
ATOM 2311 O O . LEU A 1 291 ? 13.986 -11.225 -8.847 1.00 94.25 291 LEU A O 1
ATOM 2315 N N . GLY A 1 292 ? 13.940 -10.258 -10.873 1.00 92.81 292 GLY A N 1
ATOM 2316 C CA . GLY A 1 292 ? 14.522 -11.368 -11.624 1.00 92.81 292 GLY A CA 1
ATOM 2317 C C . GLY A 1 292 ? 16.046 -11.448 -11.635 1.00 92.81 292 GLY A C 1
ATOM 2318 O O . GLY A 1 292 ? 16.575 -12.486 -12.030 1.00 92.81 292 GLY A O 1
ATOM 2319 N N . ASP A 1 293 ? 16.748 -10.384 -11.242 1.00 92.69 293 ASP A N 1
ATOM 2320 C CA . ASP A 1 293 ? 18.202 -10.307 -11.360 1.00 92.69 293 ASP A CA 1
ATOM 2321 C C . ASP A 1 293 ? 18.875 -11.452 -10.571 1.00 92.69 293 ASP A C 1
ATOM 2323 O O . ASP A 1 293 ? 18.749 -11.511 -9.341 1.00 92.69 293 ASP A O 1
ATOM 2327 N N . PRO A 1 294 ? 19.627 -12.360 -11.230 1.00 87.81 294 PRO A N 1
ATOM 2328 C CA . PRO A 1 294 ? 20.316 -13.462 -10.559 1.00 87.81 294 PRO A CA 1
ATOM 2329 C C . PRO A 1 294 ? 21.417 -12.988 -9.597 1.00 87.81 294 PRO A C 1
ATOM 2331 O O . PRO A 1 294 ? 21.822 -13.740 -8.704 1.00 87.81 294 PRO A O 1
ATOM 2334 N N . LYS A 1 295 ? 21.904 -11.751 -9.759 1.00 87.81 295 LYS A N 1
ATOM 2335 C CA . LYS A 1 295 ? 22.843 -11.095 -8.839 1.00 87.81 295 LYS A CA 1
ATOM 2336 C C . LYS A 1 295 ? 22.130 -10.291 -7.744 1.00 87.81 295 LYS A C 1
ATOM 2338 O O . LYS A 1 295 ? 22.782 -9.891 -6.780 1.00 87.81 295 LYS A O 1
ATOM 2343 N N . GLY A 1 296 ? 20.819 -10.092 -7.869 1.00 85.88 296 GLY A N 1
ATOM 2344 C CA . GLY A 1 296 ? 19.981 -9.353 -6.933 1.00 85.88 296 GLY A CA 1
ATOM 2345 C C . GLY A 1 296 ? 19.610 -10.145 -5.675 1.00 85.88 296 GLY A C 1
ATOM 2346 O O . GLY A 1 296 ? 19.996 -11.300 -5.485 1.00 85.88 296 GLY A O 1
ATOM 2347 N N . ALA A 1 297 ? 18.844 -9.507 -4.786 1.00 83.62 297 ALA A N 1
ATOM 2348 C CA . ALA A 1 297 ? 18.403 -10.110 -3.525 1.00 83.62 297 ALA A CA 1
ATOM 2349 C C . ALA A 1 297 ? 17.240 -11.106 -3.698 1.00 83.62 297 ALA A C 1
ATOM 2351 O O . ALA A 1 297 ? 17.123 -12.046 -2.914 1.00 83.62 297 ALA A O 1
ATOM 2352 N N . TYR A 1 298 ? 16.398 -10.905 -4.716 1.00 89.62 298 TYR A N 1
ATOM 2353 C CA . TYR A 1 298 ? 15.167 -11.670 -4.935 1.00 89.62 298 TYR A CA 1
ATOM 2354 C C . TYR A 1 298 ? 15.400 -12.936 -5.754 1.00 89.62 298 TYR A C 1
ATOM 2356 O O . TYR A 1 298 ? 15.022 -14.021 -5.315 1.00 89.62 298 TYR A O 1
ATOM 2364 N N . LYS A 1 299 ? 16.052 -12.803 -6.920 1.00 91.75 299 LYS A N 1
ATOM 2365 C CA . LYS A 1 299 ? 16.347 -13.911 -7.849 1.00 91.75 299 LYS A CA 1
ATOM 2366 C C . LYS A 1 299 ? 15.092 -14.701 -8.233 1.00 91.75 299 LYS A C 1
ATOM 2368 O O . LYS A 1 299 ? 15.126 -15.926 -8.349 1.00 91.75 299 LYS A O 1
ATOM 2373 N N . TYR A 1 300 ? 13.969 -14.004 -8.374 1.00 93.56 300 TYR A N 1
ATOM 2374 C CA . TYR A 1 300 ? 12.684 -14.621 -8.657 1.00 93.56 300 TYR A CA 1
ATOM 2375 C C . TYR A 1 300 ? 12.693 -15.262 -10.037 1.00 93.56 300 TYR A C 1
ATOM 2377 O O . TYR A 1 300 ? 13.022 -14.633 -11.045 1.00 93.56 300 TYR A O 1
ATOM 2385 N N . ASN A 1 301 ? 12.283 -16.527 -10.079 1.00 93.25 301 ASN A N 1
ATOM 2386 C CA . ASN A 1 301 ? 11.994 -17.199 -11.336 1.00 93.25 301 ASN A CA 1
ATOM 2387 C C . ASN A 1 301 ? 10.711 -16.633 -11.978 1.00 93.25 301 ASN A C 1
ATOM 2389 O O . ASN A 1 301 ? 9.988 -15.835 -11.377 1.00 93.25 301 ASN A O 1
ATOM 2393 N N . ASN A 1 302 ? 10.411 -17.052 -13.211 1.00 94.50 302 ASN A N 1
ATOM 2394 C CA . ASN A 1 302 ? 9.239 -16.572 -13.946 1.00 94.50 302 ASN A CA 1
ATOM 2395 C C . ASN A 1 302 ? 7.926 -16.745 -13.152 1.00 94.50 302 ASN A C 1
ATOM 2397 O O . ASN A 1 302 ? 7.181 -15.779 -13.007 1.00 94.50 302 ASN A O 1
ATOM 2401 N N . GLY A 1 303 ? 7.691 -17.916 -12.549 1.00 95.25 303 GLY A N 1
ATOM 2402 C CA . GLY A 1 303 ? 6.489 -18.171 -11.748 1.00 95.25 303 GLY A CA 1
ATOM 2403 C C . GLY A 1 303 ? 6.368 -17.252 -10.527 1.00 95.25 303 GLY A C 1
ATOM 2404 O O . GLY A 1 303 ? 5.288 -16.737 -10.249 1.00 95.25 303 GLY A O 1
ATOM 2405 N N . GLN A 1 304 ? 7.478 -16.976 -9.838 1.00 94.56 304 GLN A N 1
ATOM 2406 C CA . GLN A 1 304 ? 7.514 -16.044 -8.705 1.00 94.56 304 GLN A CA 1
ATOM 2407 C C . GLN A 1 304 ? 7.274 -14.591 -9.136 1.00 94.56 304 GLN A C 1
ATOM 2409 O O . GLN A 1 304 ? 6.583 -13.856 -8.436 1.00 94.56 304 GLN A O 1
ATOM 2414 N N . ARG A 1 305 ? 7.781 -14.177 -10.305 1.00 94.75 305 ARG A N 1
ATOM 2415 C CA . ARG A 1 305 ? 7.490 -12.850 -10.875 1.00 94.75 305 ARG A CA 1
ATOM 2416 C C . ARG A 1 305 ? 6.014 -12.697 -11.239 1.00 94.75 305 ARG A C 1
ATOM 2418 O O . ARG A 1 305 ? 5.414 -11.676 -10.915 1.00 94.75 305 ARG A O 1
ATOM 2425 N N . GLN A 1 306 ? 5.411 -13.719 -11.850 1.00 95.94 306 GLN A N 1
ATOM 2426 C CA . GLN A 1 306 ? 3.971 -13.714 -12.113 1.00 95.94 306 GLN A CA 1
ATOM 2427 C C . GLN A 1 306 ? 3.158 -13.653 -10.815 1.00 95.94 306 GLN A C 1
ATOM 2429 O O . GLN A 1 306 ? 2.178 -12.917 -10.749 1.00 95.94 306 GLN A O 1
ATOM 2434 N N . ALA A 1 307 ? 3.551 -14.417 -9.790 1.00 94.06 307 ALA A N 1
ATOM 2435 C CA . ALA A 1 307 ? 2.890 -14.391 -8.488 1.00 94.06 307 ALA A CA 1
ATOM 2436 C C . ALA A 1 307 ? 2.950 -12.990 -7.863 1.00 94.06 307 ALA A C 1
ATOM 2438 O O . ALA A 1 307 ? 1.910 -12.460 -7.499 1.00 94.06 307 ALA A O 1
ATOM 2439 N N . ALA A 1 308 ? 4.119 -12.341 -7.863 1.00 92.75 308 ALA A N 1
ATOM 2440 C CA . ALA A 1 308 ? 4.269 -10.981 -7.343 1.00 92.75 308 ALA A CA 1
ATOM 2441 C C . ALA A 1 308 ? 3.356 -9.964 -8.058 1.00 92.75 308 ALA A C 1
ATOM 2443 O O . ALA A 1 308 ? 2.712 -9.143 -7.408 1.00 92.75 308 ALA A O 1
ATOM 2444 N N . LEU A 1 309 ? 3.250 -10.038 -9.390 1.00 94.94 309 LEU A N 1
ATOM 2445 C CA . LEU A 1 309 ? 2.328 -9.191 -10.153 1.00 94.94 309 LEU A CA 1
ATOM 2446 C C . LEU A 1 309 ? 0.853 -9.491 -9.845 1.00 94.94 309 LEU A C 1
ATOM 2448 O O . LEU A 1 309 ? 0.055 -8.564 -9.719 1.00 94.94 309 LEU A O 1
ATOM 2452 N N . ARG A 1 310 ? 0.483 -10.771 -9.702 1.00 95.06 310 ARG A N 1
ATOM 2453 C CA . ARG A 1 310 ? -0.882 -11.178 -9.331 1.00 95.06 310 ARG A CA 1
ATOM 2454 C C . ARG A 1 310 ? -1.243 -10.751 -7.911 1.00 95.06 310 ARG A C 1
ATOM 2456 O O . ARG A 1 310 ? -2.379 -10.341 -7.699 1.00 95.06 310 ARG A O 1
ATOM 2463 N N . ASP A 1 311 ? -0.300 -10.801 -6.976 1.00 92.19 311 ASP A N 1
ATOM 2464 C CA . ASP A 1 311 ? -0.504 -10.346 -5.600 1.00 92.19 311 ASP A CA 1
ATOM 2465 C C . ASP A 1 311 ? -0.795 -8.842 -5.570 1.00 92.19 311 ASP A C 1
ATOM 2467 O O . ASP A 1 311 ? -1.774 -8.426 -4.951 1.00 92.19 311 ASP A O 1
ATOM 2471 N N . LEU A 1 312 ? -0.017 -8.034 -6.307 1.00 91.31 312 LEU A N 1
ATOM 2472 C CA . LEU A 1 312 ? -0.285 -6.599 -6.470 1.00 91.31 312 LEU A CA 1
ATOM 2473 C C . LEU A 1 312 ? -1.655 -6.350 -7.115 1.00 91.31 312 LEU A C 1
ATOM 2475 O O . LEU A 1 312 ? -2.448 -5.562 -6.603 1.00 91.31 312 LEU A O 1
ATOM 2479 N N . LEU A 1 313 ? -1.971 -7.057 -8.203 1.00 92.94 313 LEU A N 1
ATOM 2480 C CA . LEU A 1 313 ? -3.259 -6.927 -8.885 1.00 92.94 313 LEU A CA 1
ATOM 2481 C C . LEU A 1 313 ? -4.438 -7.300 -7.972 1.00 92.94 313 LEU A C 1
ATOM 2483 O O . LEU A 1 313 ? -5.474 -6.639 -8.003 1.00 92.94 313 LEU A O 1
ATOM 2487 N N . GLY A 1 314 ? -4.275 -8.344 -7.156 1.00 89.25 314 GLY A N 1
ATOM 2488 C CA . GLY A 1 314 ? -5.305 -8.876 -6.267 1.00 89.25 314 GLY A CA 1
ATOM 2489 C C . GLY A 1 314 ? -5.636 -7.967 -5.085 1.00 89.25 314 GLY A C 1
ATOM 2490 O O . GLY A 1 314 ? -6.769 -7.993 -4.600 1.00 89.25 314 GLY A O 1
ATOM 2491 N N . VAL A 1 315 ? -4.687 -7.142 -4.631 1.00 87.56 315 VAL A N 1
ATOM 2492 C CA . VAL A 1 315 ? -4.946 -6.169 -3.558 1.00 87.56 315 VAL A CA 1
ATOM 2493 C C . VAL A 1 315 ? -5.518 -4.848 -4.066 1.00 87.56 315 VAL A C 1
ATOM 2495 O O . VAL A 1 315 ? -6.240 -4.197 -3.316 1.00 87.56 315 VAL A O 1
ATOM 2498 N N . MET A 1 316 ? -5.264 -4.473 -5.324 1.00 90.62 316 MET A N 1
ATOM 2499 C CA . MET A 1 316 ? -5.759 -3.224 -5.909 1.00 90.62 316 MET A CA 1
ATOM 2500 C C . MET A 1 316 ? -7.249 -3.306 -6.276 1.00 90.62 316 MET A C 1
ATOM 2502 O O . MET A 1 316 ? -7.626 -3.884 -7.300 1.00 90.62 316 MET A O 1
ATOM 2506 N N . LYS A 1 317 ? -8.124 -2.660 -5.505 1.00 86.44 317 LYS A N 1
ATOM 2507 C CA . LYS A 1 317 ? -9.580 -2.618 -5.741 1.00 86.44 317 LYS A CA 1
ATOM 2508 C C . LYS A 1 317 ? -10.030 -1.322 -6.407 1.00 86.44 317 LYS A C 1
ATOM 2510 O O . LYS A 1 317 ? -11.044 -1.323 -7.098 1.00 86.44 317 LYS A O 1
ATOM 2515 N N . THR A 1 318 ? -9.258 -0.254 -6.252 1.00 85.00 318 THR A N 1
ATOM 2516 C CA . THR A 1 318 ? -9.454 1.052 -6.896 1.00 85.00 318 THR A CA 1
ATOM 2517 C C . THR A 1 318 ? -9.652 0.973 -8.420 1.00 85.00 318 THR A C 1
ATOM 2519 O O . THR A 1 318 ? -9.072 0.129 -9.114 1.00 85.00 318 THR A O 1
ATOM 2522 N N . THR A 1 319 ? -10.500 1.858 -8.952 1.00 88.44 319 THR A N 1
ATOM 2523 C CA . THR A 1 319 ? -10.862 1.942 -10.383 1.00 88.44 319 THR A CA 1
ATOM 2524 C C . THR A 1 319 ? -10.733 3.360 -10.944 1.00 88.44 319 THR A C 1
ATOM 2526 O O . THR A 1 319 ? -11.374 3.683 -11.940 1.00 88.44 319 THR A O 1
ATOM 2529 N N . ASP A 1 320 ? -9.969 4.235 -10.293 1.00 91.75 320 ASP A N 1
ATOM 2530 C CA . ASP A 1 320 ? -9.604 5.526 -10.874 1.00 91.75 320 ASP A CA 1
ATOM 2531 C C . ASP A 1 320 ? -8.620 5.347 -12.042 1.00 91.75 320 ASP A C 1
ATOM 2533 O O . ASP A 1 320 ? -8.001 4.292 -12.205 1.00 91.75 320 ASP A O 1
ATOM 2537 N N . ASP A 1 321 ? -8.467 6.390 -12.857 1.00 94.75 321 ASP A N 1
ATOM 2538 C CA . ASP A 1 321 ? -7.633 6.362 -14.061 1.00 94.75 321 ASP A CA 1
ATOM 2539 C C . ASP A 1 321 ? -6.180 5.9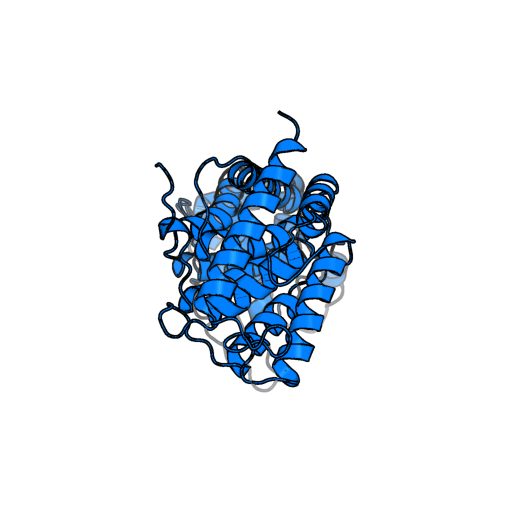37 -13.798 1.00 94.75 321 ASP A C 1
ATOM 2541 O O . ASP A 1 321 ? -5.567 5.316 -14.671 1.00 94.75 321 ASP A O 1
ATOM 2545 N N . ALA A 1 322 ? -5.612 6.268 -12.630 1.00 95.62 322 ALA A N 1
ATOM 2546 C CA . ALA A 1 322 ? -4.240 5.891 -12.308 1.00 95.62 322 ALA A CA 1
ATOM 2547 C C . ALA A 1 322 ? -4.163 4.391 -12.017 1.00 95.62 322 ALA A C 1
ATOM 2549 O O . ALA A 1 322 ? -3.353 3.687 -12.625 1.00 95.62 322 ALA A O 1
ATOM 2550 N N . SER A 1 323 ? -5.071 3.880 -11.184 1.00 95.12 323 SER A N 1
ATOM 2551 C CA . SER A 1 323 ? -5.198 2.443 -10.932 1.00 95.12 323 SER A CA 1
ATOM 2552 C C . SER A 1 323 ? -5.494 1.640 -12.192 1.00 95.12 323 SER A C 1
ATOM 2554 O O . SER A 1 323 ? -4.920 0.568 -12.371 1.00 95.12 323 SER A O 1
ATOM 2556 N N . ILE A 1 324 ? -6.332 2.145 -13.102 1.00 95.88 324 ILE A N 1
ATOM 2557 C CA . ILE A 1 324 ? -6.591 1.496 -14.396 1.00 95.88 324 ILE A CA 1
ATOM 2558 C C . ILE A 1 324 ? -5.297 1.386 -15.212 1.00 95.88 324 ILE A C 1
ATOM 2560 O O . ILE A 1 324 ? -5.002 0.310 -15.732 1.00 95.88 324 ILE A O 1
ATOM 2564 N N . ALA A 1 325 ? -4.503 2.458 -15.293 1.00 96.38 325 ALA A N 1
ATOM 2565 C CA . ALA A 1 325 ? -3.234 2.450 -16.022 1.00 96.38 325 ALA A CA 1
ATOM 2566 C C . ALA A 1 325 ? -2.218 1.466 -15.412 1.00 96.38 325 ALA A C 1
ATOM 2568 O O . ALA A 1 325 ? -1.594 0.694 -16.140 1.00 96.38 325 ALA A O 1
ATOM 2569 N N . ILE A 1 326 ? -2.100 1.434 -14.079 1.00 97.38 326 ILE A N 1
ATOM 2570 C CA . ILE A 1 326 ? -1.231 0.483 -13.367 1.00 97.38 326 ILE A CA 1
ATOM 2571 C C . ILE A 1 326 ? -1.676 -0.959 -13.635 1.00 97.38 326 ILE A C 1
ATOM 2573 O O . ILE A 1 326 ? -0.862 -1.795 -14.025 1.00 97.38 326 ILE A O 1
ATOM 2577 N N . LYS A 1 327 ? -2.973 -1.256 -13.489 1.00 97.19 327 LYS A N 1
ATOM 2578 C CA . LYS A 1 327 ? -3.530 -2.594 -13.738 1.00 97.19 327 LYS A CA 1
ATOM 2579 C C . LYS A 1 327 ? -3.326 -3.041 -15.184 1.00 97.19 327 LYS A C 1
ATOM 2581 O O . LYS A 1 327 ? -2.978 -4.196 -15.413 1.00 97.19 327 LYS A O 1
ATOM 2586 N N . ALA A 1 328 ? -3.511 -2.143 -16.151 1.00 96.94 328 ALA A N 1
ATOM 2587 C CA . ALA A 1 328 ? -3.254 -2.431 -17.558 1.00 96.94 328 ALA A CA 1
ATOM 2588 C C . ALA A 1 328 ? -1.780 -2.794 -17.793 1.00 96.94 328 ALA A C 1
ATOM 2590 O O . ALA A 1 328 ? -1.500 -3.815 -18.414 1.00 96.94 328 ALA A O 1
ATOM 2591 N N . SER A 1 329 ? -0.848 -2.026 -17.219 1.00 97.62 329 SER A N 1
ATOM 2592 C CA . SER A 1 329 ? 0.591 -2.305 -17.294 1.00 97.62 329 SER A CA 1
ATOM 2593 C C . SER A 1 329 ? 0.963 -3.673 -16.707 1.00 97.62 329 SER A C 1
ATOM 2595 O O . SER A 1 329 ? 1.711 -4.444 -17.317 1.00 97.62 329 SER A O 1
ATOM 2597 N N . ILE A 1 330 ? 0.396 -4.005 -15.540 1.00 97.75 330 ILE A N 1
ATOM 2598 C CA . ILE A 1 330 ? 0.584 -5.304 -14.884 1.00 97.75 330 ILE A CA 1
ATOM 2599 C C . ILE A 1 330 ? 0.050 -6.440 -15.764 1.00 97.75 330 ILE A C 1
ATOM 2601 O O . ILE A 1 330 ? 0.758 -7.425 -15.967 1.00 97.75 330 ILE A O 1
ATOM 2605 N N . ASN A 1 331 ? -1.163 -6.307 -16.308 1.00 97.69 331 ASN A N 1
ATOM 2606 C CA . ASN A 1 331 ? -1.771 -7.332 -17.161 1.00 97.69 331 ASN A CA 1
ATOM 2607 C C . ASN A 1 331 ? -0.960 -7.570 -18.440 1.00 97.69 331 ASN A C 1
ATOM 2609 O O . ASN A 1 331 ? -0.646 -8.718 -18.738 1.00 97.69 331 ASN A O 1
ATOM 2613 N N . THR A 1 332 ? -0.522 -6.511 -19.127 1.00 96.50 332 THR A N 1
ATOM 2614 C CA . THR A 1 332 ? 0.361 -6.637 -20.299 1.00 96.50 332 THR A CA 1
ATOM 2615 C C . THR A 1 332 ? 1.630 -7.419 -19.959 1.00 96.50 332 THR A C 1
ATOM 2617 O O . THR A 1 332 ? 2.030 -8.326 -20.685 1.00 96.50 332 THR A O 1
ATOM 2620 N N . ASN A 1 333 ? 2.260 -7.116 -18.822 1.00 96.38 333 ASN A N 1
ATOM 2621 C CA . ASN A 1 333 ? 3.466 -7.819 -18.393 1.00 96.38 333 ASN A CA 1
ATOM 2622 C C . ASN A 1 333 ? 3.202 -9.273 -17.969 1.00 96.38 333 ASN A C 1
ATOM 2624 O O . ASN A 1 333 ? 4.060 -10.131 -18.176 1.00 96.38 333 ASN A O 1
ATOM 2628 N N . LEU A 1 334 ? 2.032 -9.576 -17.400 1.00 97.50 334 LEU A N 1
ATOM 2629 C CA . LEU A 1 334 ? 1.609 -10.951 -17.129 1.00 97.50 334 LEU A CA 1
ATOM 2630 C C . LEU A 1 334 ? 1.438 -11.746 -18.427 1.00 97.50 334 LEU A C 1
ATOM 2632 O O . LEU A 1 334 ? 1.906 -12.881 -18.496 1.00 97.50 334 LEU A O 1
ATOM 2636 N N . ASP A 1 335 ? 0.826 -11.154 -19.451 1.00 96.62 335 ASP A N 1
ATOM 2637 C CA . ASP A 1 335 ? 0.651 -11.792 -20.757 1.00 96.62 335 ASP A CA 1
ATOM 2638 C C . ASP A 1 335 ? 2.004 -12.102 -21.411 1.00 96.62 335 ASP A C 1
ATOM 2640 O O . ASP A 1 335 ? 2.218 -13.223 -21.878 1.00 96.62 335 ASP A O 1
ATOM 2644 N N . ILE A 1 336 ? 2.959 -11.166 -21.347 1.00 95.56 336 ILE A N 1
ATOM 2645 C CA . ILE A 1 336 ? 4.328 -11.389 -21.835 1.00 95.56 336 ILE A CA 1
ATOM 2646 C C . ILE A 1 336 ? 5.022 -12.497 -21.031 1.00 95.56 336 ILE A C 1
ATOM 2648 O O . ILE A 1 336 ? 5.584 -13.410 -21.626 1.00 95.56 336 ILE A O 1
ATOM 2652 N N . LEU A 1 337 ? 4.956 -12.478 -19.694 1.00 95.62 337 LEU A N 1
ATOM 2653 C CA . LEU A 1 337 ? 5.566 -13.516 -18.847 1.00 95.62 337 LEU A CA 1
ATOM 2654 C C . LEU A 1 337 ? 4.990 -14.917 -19.093 1.00 95.62 337 LEU A C 1
AT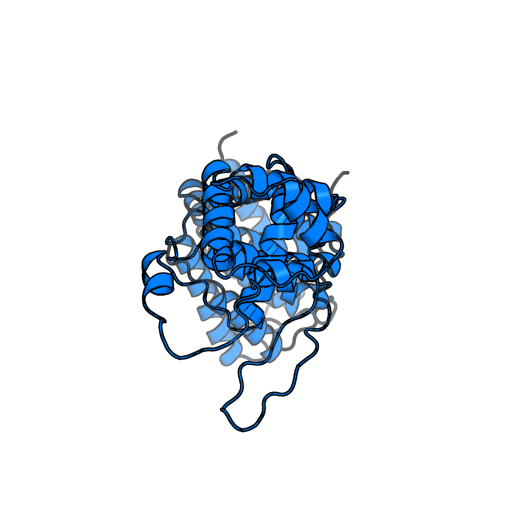OM 2656 O O . LEU A 1 337 ? 5.701 -15.902 -18.880 1.00 95.62 337 LEU A O 1
ATOM 2660 N N . ASN A 1 338 ? 3.716 -15.008 -19.486 1.00 94.94 338 ASN A N 1
ATOM 2661 C CA . ASN A 1 338 ? 3.070 -16.265 -19.861 1.00 94.94 338 ASN A CA 1
ATOM 2662 C C . ASN A 1 338 ? 3.538 -16.754 -21.238 1.00 94.94 338 ASN A C 1
ATOM 2664 O O . ASN A 1 338 ? 3.699 -17.958 -21.431 1.00 94.94 338 ASN A O 1
ATOM 2668 N N . ALA A 1 339 ? 3.739 -15.834 -22.184 1.00 94.81 339 ALA A N 1
ATOM 2669 C CA . ALA A 1 339 ? 4.181 -16.148 -23.539 1.00 94.81 339 ALA A CA 1
ATOM 2670 C C . ALA A 1 339 ? 5.690 -16.451 -23.621 1.00 94.81 339 ALA A C 1
ATOM 2672 O O . ALA A 1 339 ? 6.094 -17.319 -24.393 1.00 94.81 339 ALA A O 1
ATOM 2673 N N . ASP A 1 340 ? 6.509 -15.772 -22.813 1.00 93.19 340 ASP A N 1
ATOM 2674 C CA . ASP A 1 340 ? 7.966 -15.901 -22.782 1.00 93.19 340 ASP A CA 1
ATOM 2675 C C . ASP A 1 340 ? 8.490 -16.109 -21.342 1.00 93.19 340 ASP A C 1
ATOM 2677 O O . ASP A 1 340 ? 8.642 -15.157 -20.565 1.00 93.19 340 ASP A O 1
ATOM 2681 N N . PRO A 1 341 ? 8.846 -17.355 -20.970 1.00 91.44 341 PRO A N 1
ATOM 2682 C CA . PRO A 1 341 ? 9.428 -17.662 -19.667 1.00 91.44 341 PRO A CA 1
ATOM 2683 C C . PRO A 1 341 ? 10.757 -16.946 -19.379 1.00 91.44 341 PRO A C 1
ATOM 2685 O O . PRO A 1 341 ? 11.102 -16.741 -18.208 1.00 91.44 341 PRO A O 1
ATOM 2688 N N . SER A 1 342 ? 11.505 -16.569 -20.419 1.00 90.56 342 SER A N 1
ATOM 2689 C CA . SER A 1 342 ? 12.796 -15.889 -20.299 1.00 90.56 342 SER A CA 1
ATOM 2690 C C . SER A 1 342 ? 12.644 -14.395 -20.013 1.00 90.56 342 SER A C 1
ATOM 2692 O O . SER A 1 342 ? 13.596 -13.782 -19.524 1.00 90.56 342 SER A O 1
ATOM 2694 N N . TYR A 1 343 ? 11.464 -13.808 -20.224 1.00 92.06 343 TYR A N 1
ATOM 2695 C CA . TYR A 1 343 ? 11.203 -12.401 -19.932 1.00 92.06 343 TYR A CA 1
ATOM 2696 C C . TYR A 1 343 ? 11.262 -12.087 -18.422 1.00 92.06 343 TYR A C 1
ATOM 2698 O O . TYR A 1 3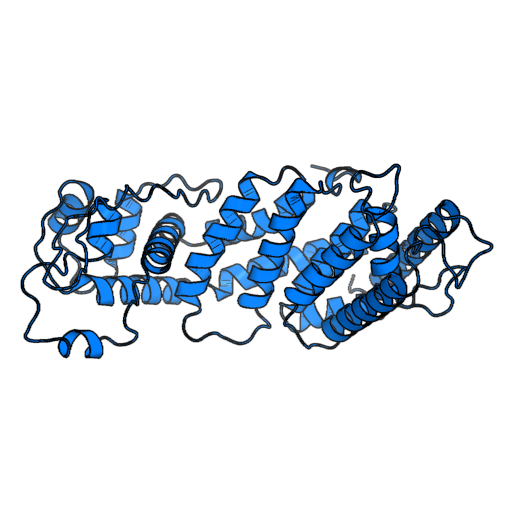43 ? 10.775 -12.880 -17.604 1.00 92.06 343 TYR A O 1
ATOM 2706 N N . PRO A 1 344 ? 11.858 -10.951 -17.998 1.00 91.25 344 PRO A N 1
ATOM 2707 C CA . PRO A 1 344 ? 12.586 -9.953 -18.800 1.00 91.25 344 PRO A CA 1
ATOM 2708 C C . PRO A 1 344 ? 14.102 -10.207 -18.923 1.00 91.25 344 PRO A C 1
ATOM 2710 O O . PRO A 1 344 ? 14.844 -9.332 -19.374 1.00 91.25 344 PRO A O 1
ATOM 2713 N N . MET A 1 345 ? 14.614 -11.375 -18.515 1.00 90.00 345 MET A N 1
ATOM 2714 C CA . MET A 1 345 ? 16.052 -11.691 -18.627 1.00 90.00 345 MET A CA 1
ATOM 2715 C C . MET A 1 345 ? 16.516 -11.703 -20.084 1.00 90.00 345 MET A C 1
ATOM 2717 O O . MET A 1 345 ? 17.620 -11.257 -20.394 1.00 90.00 345 MET A O 1
ATOM 2721 N N . GLN A 1 346 ? 15.637 -12.142 -20.974 1.00 89.56 346 GLN A N 1
ATOM 2722 C CA . GLN A 1 346 ? 15.675 -11.872 -22.404 1.00 89.56 346 GLN A CA 1
ATOM 2723 C C . GLN A 1 346 ? 14.416 -11.092 -22.769 1.00 89.56 346 GLN A C 1
ATOM 2725 O O . GLN A 1 346 ? 13.431 -11.129 -22.039 1.00 89.56 346 GLN A O 1
ATOM 2730 N N . ASP A 1 347 ? 14.475 -10.336 -23.852 1.00 88.44 347 ASP A N 1
ATOM 2731 C CA . ASP A 1 347 ? 13.348 -9.543 -24.314 1.00 88.44 347 ASP A CA 1
ATOM 2732 C C . ASP A 1 347 ? 13.156 -9.813 -25.790 1.00 88.44 347 ASP A C 1
ATOM 2734 O O . ASP A 1 347 ? 14.004 -9.454 -26.606 1.00 88.44 347 ASP A O 1
ATOM 2738 N N . MET A 1 348 ? 12.059 -10.487 -26.122 1.00 86.19 348 MET A N 1
ATOM 2739 C CA . MET A 1 348 ? 11.760 -10.857 -27.498 1.00 86.19 348 MET A CA 1
ATOM 2740 C C . MET A 1 348 ? 11.547 -9.646 -28.415 1.00 86.19 348 MET A C 1
ATOM 2742 O O . MET A 1 348 ? 11.722 -9.775 -29.625 1.00 86.19 348 MET A O 1
ATOM 2746 N N . TYR A 1 349 ? 11.193 -8.483 -27.860 1.00 86.38 349 TYR A N 1
ATOM 2747 C CA . TYR A 1 349 ? 11.013 -7.246 -28.620 1.00 86.38 349 TYR A CA 1
ATOM 2748 C C . TYR A 1 349 ? 12.332 -6.491 -28.819 1.00 86.38 349 TYR A C 1
ATOM 2750 O O . TYR A 1 349 ? 12.443 -5.684 -29.737 1.00 86.38 349 TYR A O 1
ATOM 2758 N N . ASN A 1 350 ? 13.347 -6.789 -28.001 1.00 87.25 350 ASN A N 1
ATOM 2759 C CA . ASN A 1 350 ? 14.680 -6.188 -28.058 1.00 87.25 350 ASN A CA 1
ATOM 2760 C C . ASN A 1 350 ? 15.791 -7.252 -27.894 1.00 87.25 350 ASN A C 1
ATOM 2762 O O . ASN A 1 350 ? 16.604 -7.160 -26.965 1.00 87.25 350 ASN A O 1
ATOM 2766 N N . PRO A 1 351 ? 15.857 -8.270 -28.779 1.00 84.94 351 PRO A N 1
ATOM 2767 C CA . PRO A 1 351 ? 16.706 -9.450 -28.582 1.00 84.94 351 PRO A CA 1
ATOM 2768 C C . PRO A 1 351 ? 18.208 -9.142 -28.647 1.00 84.94 351 PRO A C 1
ATOM 2770 O O . PRO A 1 351 ? 19.009 -9.833 -28.016 1.00 84.94 351 PRO A O 1
ATOM 2773 N N . ASP A 1 352 ? 18.590 -8.080 -29.358 1.00 86.50 352 ASP A N 1
ATOM 2774 C CA . ASP A 1 352 ? 19.989 -7.685 -29.552 1.00 86.50 352 ASP A CA 1
ATOM 2775 C C . ASP A 1 352 ? 20.575 -6.920 -28.353 1.00 86.50 352 ASP A C 1
ATOM 2777 O O . ASP A 1 352 ? 21.784 -6.678 -28.292 1.00 86.50 352 ASP A O 1
ATOM 2781 N N . LYS A 1 353 ? 19.743 -6.543 -27.369 1.00 87.75 353 LYS A N 1
ATOM 2782 C CA . LYS A 1 353 ? 20.187 -5.815 -26.177 1.00 87.75 353 LYS A CA 1
ATOM 2783 C C . LYS A 1 353 ? 20.257 -6.710 -24.945 1.00 87.75 353 LYS A C 1
ATOM 2785 O O . LYS A 1 353 ? 19.267 -7.265 -24.459 1.00 87.75 353 LYS A O 1
ATOM 2790 N N . GLY A 1 354 ? 21.456 -6.786 -24.372 1.00 89.81 354 GLY A N 1
ATOM 2791 C CA . GLY A 1 354 ? 21.700 -7.515 -23.131 1.00 89.81 354 GLY A CA 1
ATOM 2792 C C . GLY A 1 354 ? 20.937 -6.930 -21.937 1.00 89.81 354 GLY A C 1
ATOM 2793 O O . GLY A 1 354 ? 20.719 -5.723 -21.855 1.00 89.81 354 GLY A O 1
ATOM 2794 N N . PHE A 1 355 ? 20.595 -7.791 -20.973 1.00 92.62 355 PHE A N 1
ATOM 2795 C CA . PHE A 1 355 ? 19.850 -7.438 -19.754 1.00 92.62 355 PHE A CA 1
ATOM 2796 C C . PHE A 1 355 ? 20.389 -6.190 -19.039 1.00 92.62 355 PHE A C 1
ATOM 2798 O O . PHE A 1 355 ? 19.621 -5.293 -18.719 1.00 92.62 355 PHE A O 1
ATOM 2805 N N . ASN A 1 356 ? 21.708 -6.100 -18.829 1.00 92.19 356 ASN A N 1
ATOM 2806 C CA . ASN A 1 356 ? 22.303 -4.970 -18.104 1.00 92.19 356 ASN A CA 1
ATOM 2807 C C . ASN A 1 356 ? 22.100 -3.631 -18.826 1.00 92.19 356 ASN A C 1
ATOM 2809 O O . ASN A 1 356 ? 21.896 -2.624 -18.162 1.00 92.19 356 ASN A O 1
ATOM 2813 N N . ILE A 1 357 ? 22.151 -3.621 -20.165 1.00 92.88 357 ILE A N 1
ATOM 2814 C CA . ILE A 1 357 ? 21.926 -2.402 -20.955 1.00 92.88 357 ILE A CA 1
ATOM 2815 C C . ILE A 1 357 ? 20.466 -1.984 -20.808 1.00 92.88 357 ILE A C 1
ATOM 2817 O O . ILE A 1 357 ? 20.207 -0.871 -20.374 1.00 92.88 357 ILE A O 1
ATOM 2821 N N . ARG A 1 358 ? 19.524 -2.914 -21.033 1.00 94.31 358 ARG A N 1
ATOM 2822 C CA . ARG A 1 358 ? 18.085 -2.651 -20.861 1.00 94.31 358 ARG A CA 1
ATOM 2823 C C . ARG A 1 358 ? 17.759 -2.153 -19.451 1.00 94.31 358 ARG A C 1
ATOM 2825 O O . ARG A 1 358 ? 16.979 -1.219 -19.295 1.00 94.31 358 ARG A O 1
ATOM 2832 N N . PHE A 1 359 ? 18.387 -2.727 -18.424 1.00 94.44 359 PHE A N 1
ATOM 2833 C CA . PHE A 1 359 ? 18.224 -2.295 -17.036 1.00 94.44 359 PHE A CA 1
ATOM 2834 C C . PHE A 1 359 ? 18.709 -0.855 -16.812 1.00 94.44 359 PHE A C 1
ATOM 2836 O O . PHE A 1 359 ? 17.995 -0.051 -16.213 1.00 94.44 359 PHE A O 1
ATOM 2843 N N . THR A 1 360 ? 19.906 -0.515 -17.300 1.00 94.12 360 THR A N 1
ATOM 2844 C CA . THR A 1 360 ? 20.463 0.841 -17.193 1.00 94.12 360 THR A CA 1
ATOM 2845 C C . THR A 1 360 ? 19.653 1.861 -17.991 1.00 94.12 360 THR A C 1
ATOM 2847 O O . THR A 1 360 ? 19.352 2.927 -17.455 1.00 94.12 360 THR A O 1
ATOM 2850 N N . ASP A 1 361 ? 19.244 1.530 -19.215 1.00 94.75 361 ASP A N 1
ATOM 2851 C CA . ASP A 1 361 ? 18.465 2.420 -20.082 1.00 94.75 361 ASP A CA 1
ATOM 2852 C C . ASP A 1 361 ? 17.063 2.668 -19.500 1.00 94.75 361 ASP A C 1
ATOM 2854 O O . ASP A 1 361 ? 16.589 3.803 -19.481 1.00 94.75 361 ASP A O 1
ATOM 2858 N N . THR A 1 362 ? 16.438 1.642 -18.912 1.00 96.06 362 THR A N 1
ATOM 2859 C CA . THR A 1 362 ? 15.152 1.777 -18.203 1.00 96.06 362 THR A CA 1
ATOM 2860 C C . THR A 1 362 ? 15.280 2.662 -16.958 1.00 96.06 362 THR A C 1
ATOM 2862 O O . THR A 1 362 ? 14.423 3.510 -16.708 1.00 96.06 362 THR A O 1
ATOM 2865 N N . LEU A 1 363 ? 16.357 2.509 -16.175 1.00 95.94 363 LEU A N 1
ATOM 2866 C CA . LEU A 1 363 ? 16.627 3.385 -15.029 1.00 95.94 363 LEU A CA 1
ATOM 2867 C C . LEU A 1 363 ? 16.826 4.842 -15.454 1.00 95.94 363 LEU A C 1
ATOM 2869 O O . LEU A 1 363 ? 16.301 5.741 -14.799 1.00 95.94 363 LEU A O 1
ATOM 2873 N N . ALA A 1 364 ? 17.574 5.076 -16.534 1.00 95.94 364 ALA A N 1
ATOM 2874 C CA . ALA A 1 364 ? 17.798 6.413 -17.070 1.00 95.94 364 ALA A CA 1
ATOM 2875 C C . ALA A 1 364 ? 16.486 7.047 -17.555 1.00 95.94 364 ALA A C 1
ATOM 2877 O O . ALA A 1 364 ? 16.200 8.191 -17.205 1.00 95.94 364 ALA A O 1
ATOM 2878 N N . ALA A 1 365 ? 15.657 6.281 -18.270 1.00 97.38 365 ALA A N 1
ATOM 2879 C CA . ALA A 1 365 ? 14.342 6.725 -18.715 1.00 97.38 365 ALA A CA 1
ATOM 2880 C C . ALA A 1 365 ? 13.470 7.150 -17.526 1.00 97.38 365 ALA A C 1
ATOM 2882 O O . ALA A 1 365 ? 12.975 8.276 -17.500 1.00 97.38 365 ALA A O 1
ATOM 2883 N N . LEU A 1 366 ? 13.342 6.295 -16.502 1.00 97.88 366 LEU A N 1
ATOM 2884 C CA . LEU A 1 366 ? 12.577 6.602 -15.287 1.00 97.88 366 LEU A CA 1
ATOM 2885 C C . LEU A 1 366 ? 13.113 7.832 -14.549 1.00 97.88 366 LEU A C 1
ATOM 2887 O O . LEU A 1 366 ? 12.331 8.636 -14.047 1.00 97.88 366 LEU A O 1
ATOM 2891 N N . GLU A 1 367 ? 14.430 8.012 -14.509 1.00 97.12 367 GLU A N 1
ATOM 2892 C CA . GLU A 1 367 ? 15.067 9.180 -13.905 1.00 97.12 367 GLU A CA 1
ATOM 2893 C C . GLU A 1 367 ? 14.750 10.478 -14.653 1.00 97.12 367 GLU A C 1
ATOM 2895 O O . GLU A 1 367 ? 14.481 11.505 -14.023 1.00 97.12 367 GLU A O 1
ATOM 2900 N N . ASP A 1 368 ? 14.720 10.446 -15.980 1.00 95.88 368 ASP A N 1
ATOM 2901 C CA . ASP A 1 368 ? 14.345 11.608 -16.781 1.00 95.88 368 ASP A CA 1
ATOM 2902 C C . ASP A 1 368 ? 12.840 11.894 -16.703 1.00 95.88 368 ASP A C 1
ATOM 2904 O O . ASP A 1 368 ? 12.453 13.050 -16.502 1.00 95.88 368 ASP A O 1
ATOM 2908 N N . GLY A 1 369 ? 11.995 10.857 -16.717 1.00 96.75 369 GLY A N 1
ATOM 2909 C CA . GLY A 1 369 ? 10.558 10.980 -16.451 1.00 96.75 369 GLY A CA 1
ATOM 2910 C C . GLY A 1 369 ? 10.281 11.583 -15.069 1.00 96.75 369 GLY A C 1
ATOM 2911 O O . GLY A 1 369 ? 9.503 12.528 -14.935 1.00 96.75 369 GLY A O 1
ATOM 2912 N N . ARG A 1 370 ? 10.999 11.134 -14.033 1.00 97.19 370 ARG A N 1
ATOM 2913 C CA . ARG A 1 370 ? 10.909 11.678 -12.669 1.00 97.19 370 ARG A CA 1
ATOM 2914 C C . ARG A 1 370 ? 11.235 13.172 -12.628 1.00 97.19 370 ARG A C 1
ATOM 2916 O O . ARG A 1 370 ? 10.490 13.941 -12.018 1.00 97.19 370 ARG A O 1
ATOM 2923 N N . LYS A 1 371 ? 12.322 13.601 -13.279 1.00 95.62 371 LYS A N 1
ATOM 2924 C CA . LYS A 1 371 ? 12.695 15.026 -13.371 1.00 95.62 371 LYS A CA 1
ATOM 2925 C C . LYS A 1 371 ? 11.649 15.837 -14.137 1.00 95.62 371 LYS A C 1
ATOM 2927 O O . LYS A 1 371 ? 11.341 16.957 -13.729 1.00 95.62 371 LYS A O 1
ATOM 2932 N N . ALA A 1 372 ? 11.089 15.282 -15.213 1.00 95.94 372 ALA A N 1
ATOM 2933 C CA . ALA A 1 372 ? 10.032 15.926 -15.988 1.00 95.94 372 ALA A CA 1
ATOM 2934 C C . ALA A 1 372 ? 8.761 16.137 -15.149 1.00 95.94 372 ALA A C 1
ATOM 2936 O O . ALA A 1 372 ? 8.205 17.235 -15.155 1.00 95.94 372 ALA A O 1
ATOM 2937 N N . ILE A 1 373 ? 8.353 15.138 -14.358 1.00 96.25 373 ILE A N 1
ATOM 2938 C CA . ILE A 1 373 ? 7.243 15.260 -13.400 1.00 96.25 373 ILE A CA 1
ATOM 2939 C C . ILE A 1 373 ? 7.557 16.343 -12.368 1.00 96.25 373 ILE A C 1
ATOM 2941 O O . ILE A 1 373 ? 6.745 17.237 -12.137 1.00 96.25 373 ILE A O 1
ATOM 2945 N N . ALA A 1 374 ? 8.749 16.303 -11.766 1.00 94.94 374 ALA A N 1
ATOM 2946 C CA . ALA A 1 374 ? 9.152 17.256 -10.736 1.00 94.94 374 ALA A CA 1
ATOM 2947 C C . ALA A 1 374 ? 9.096 18.713 -11.221 1.00 94.94 374 ALA A C 1
ATOM 2949 O O . ALA A 1 374 ? 8.684 19.593 -10.467 1.00 94.94 374 ALA A O 1
ATOM 2950 N N . ALA A 1 375 ? 9.447 18.964 -12.486 1.00 93.12 375 ALA A N 1
ATOM 2951 C CA . ALA A 1 375 ? 9.368 20.286 -13.105 1.00 93.12 375 ALA A CA 1
ATOM 2952 C C . ALA A 1 375 ? 7.926 20.806 -13.276 1.00 93.12 375 ALA A C 1
ATOM 2954 O O . ALA A 1 375 ? 7.729 22.017 -13.387 1.00 93.12 375 ALA A O 1
ATOM 2955 N N . LYS A 1 376 ? 6.925 19.915 -13.288 1.00 92.75 376 LYS A N 1
ATOM 2956 C CA . LYS A 1 376 ? 5.494 20.251 -13.399 1.00 92.75 376 LYS A CA 1
ATOM 2957 C C . LYS A 1 376 ? 4.827 20.471 -12.038 1.00 92.75 376 LYS A C 1
ATOM 2959 O O . LYS A 1 376 ? 3.729 21.026 -11.990 1.00 92.75 376 LYS A O 1
ATOM 2964 N N . LEU A 1 377 ? 5.456 20.044 -10.940 1.00 87.56 377 LEU A N 1
ATOM 2965 C CA . LEU A 1 377 ? 4.895 20.200 -9.599 1.00 87.56 377 LEU A CA 1
ATOM 2966 C C . LEU A 1 377 ? 4.976 21.660 -9.115 1.00 87.56 377 LEU A C 1
ATOM 2968 O O . LEU A 1 377 ? 5.946 22.360 -9.422 1.00 87.56 377 LEU A O 1
ATOM 2972 N N . PRO A 1 378 ? 4.005 22.124 -8.303 1.00 78.94 378 PRO A N 1
ATOM 2973 C CA . PRO A 1 378 ? 4.091 23.421 -7.640 1.00 78.94 378 PRO A CA 1
ATOM 2974 C C . PRO A 1 378 ? 5.394 23.551 -6.838 1.00 78.94 378 PRO A C 1
ATOM 2976 O O . PRO A 1 378 ? 5.833 22.588 -6.188 1.00 78.94 378 PRO A O 1
ATOM 2979 N N . LYS A 1 379 ? 6.010 24.738 -6.908 1.00 63.97 379 LYS A N 1
ATOM 2980 C CA . LYS A 1 379 ? 7.281 25.032 -6.232 1.00 63.97 379 LYS A CA 1
ATOM 2981 C C . LYS A 1 379 ? 7.152 24.895 -4.724 1.00 63.97 379 LYS A C 1
ATOM 2983 O O . LYS A 1 379 ? 6.268 25.572 -4.158 1.00 63.97 379 LYS A O 1
#

Secondary structure (DSSP, 8-state):
----GGGG---TTTHHHHHHHHHHHHHH-TTSPPPTTHHHHHHHHHHHHHHHHHT---HHHHHHHHHHHHHHHTSTTTHHHHHHHHHHHHHHHTT----SSTTHHHHS-SS--S----HHHHHHHS-------TT--PPP-----------TT----HHHHHHHHHTTSSSPPPHHHHHHHHH------S-HHHHHHHHHHHHHHHTTTTHHHHHHHHHHHHHHHHHHHH--SPP-HHHHHHHHHHHHHHHTS-HHHHHHHHHHHTSB---SSSTT-BHHHHHHHHHHHHHH-TTSS----HHHHHHHHHHHHHH----SHHHHHHHHHHHHHHHHHHH-TTTTTS-TTSTTS-HHHHHHHHHHHHHHHHHHHHHHS--

Sequence (379 aa):
MKTTLDDYKLSPAELPGIVGWIAFLETFGSGMPVISDATREFFVKIISVSDNFSRMTNPSYRWMIKSMFTSLNSITNNQQISLASQYMDFCNRNDISLAPNDSEYESVSIGMPFTFTSYWVTFLDGYGYRWGRRDDPGLYQVTEYHKELNIPHVDEDRYNAISALVSSWKPTPSNEFIVAQTTTGSQANKTPAAAAKKLIDDWATKNNMPAKVIIDFEANQRLKMNDLLKSTAAFNGDVYFFILHLLIGLCTGTAADKGLALSIVKEITSSVEYENEIFINQLIYLSLMYLGDPKGAYKYNNGQRQAALRDLLGVMKTTDDASIAIKASINTNLDILNADPSYPMQDMYNPDKGFNIRFTDTLAALEDGRKAIAAKLPK

Foldseek 3Di:
DDDDQQLLDDFPQLVVLLLLVLLLLQLQALQHDDDPPNLLVNLQSLLVNLVSLVVDPRNVVNVLSLLLLVLLVPFVLSLLSQVSSLLSNLCVVVVNDLDPDPVVLVPVDDDDPDAPLDSSLCLLVQADFDDDPPPDRDGDRNHRSPSGSCSDPDPNPVLVSQQVLQCPQVVRDDPCVSVCSNPHSDGDDNPPSNRVSVSSVVSCVVRVPPNSSNQSSLVVLVVVLLCLLQDPDQHALSVLLVNLSSLSSLLSYDPVSVVLSLLQQQQQQDFPLRHRDGLLLLSLLLNLLQLCPCPHNNVDFLVRNLVSLVSSLVSRPGDRPSSVSNNVSSVVVNVVSVVDRCPPCADPSCRVDGSVRSNVRSSVSNRVSSNVSSVVDDD

pLDDT: mean 77.77, std 19.57, range [29.47, 98.25]

Organism: NCBI:txid2530453

Radius of gyration: 25.05 Å; chains: 1; bounding box: 60×58×72 Å